Protein AF-0000000079051958 (afdb_homodimer)

Sequence (756 aa):
MESSGAVLADLHPNYLRCPSRNPSSSSSTLLFTHHSSASPSHKLQKQLLLASYQPVFPSPIRRCAPLSDTFRVSGNIELNPASGVLNLGQGLFEGMKAYRKQDGNILLFRPEENALRMRSGAERMCMPSLTVEQFVEAVKATVLANKRWVPPPGKGSLYIRPLLMGSGAVLGVAPAPEYTFLIYVSPVGNYFKEGLAPINLIVEHESHRATPGGTGGVKTIGNYAAVLKAQSAAKAKGYSDVLYLDCVHKKYLEEVSSCNIFVVKGDVISTPAIKGTILPGITRKSIIDVACSQGFQVEERAVDVDELFEADEVFCTGTAVVVSPVGSITYLDKRVSYGEGSSGAVSQKLYSVLTRLQMGLIEDKMDWTMELKPAKAYMESSGAVLADLHPNYLRCPSRNPSSSSSTLLFTHHSSASPSHKLQKQLLLASYQPVFPSPIRRCAPLSDTFRVSGNIELNPASGVLNLGQGLFEGMKAYRKQDGNILLFRPEENALRMRSGAERMCMPSLTVEQFVEAVKATVLANKRWVPPPGKGSLYIRPLLMGSGAVLGVAPAPEYTFLIYVSPVGNYFKEGLAPINLIVEHESHRATPGGTGGVKTIGNYAAVLKAQSAAKAKGYSDVLYLDCVHKKYLEEVSSCNIFVVKGDVISTPAIKGTILPGITRKSIIDVACSQGFQVEERAVDVDELFEADEVFCTGTAVVVSPVGSITYLDKRVSYGEGSSGAVSQKLYSVLTRLQMGLIEDKMDWTMELKPAKAY

InterPro domains:
  IPR001544 Aminotransferase class IV [PF01063] (91-329)
  IPR005786 Branched-chain amino acid aminotransferase II [PTHR42825] (73-372)
  IPR005786 Branched-chain amino acid aminotransferase II [TIGR01123] (72-372)
  IPR018300 Aminotransferase, class IV, conserved site [PS00770] (255-284)
  IPR033939 Branched-chain aminotransferase [cd01557] (78-360)
  IPR036038 Aminotransferase-like, PLP-dependent enzymes [SSF56752] (64-369)
  IPR043131 Branched-chain-amino-acid aminotransferase-like, N-terminal [G3DSA:3.30.470.10] (68-197)
  IPR043132 Branched-chain-amino-acid aminotransferase-like, C-terminal [G3DSA:3.20.10.10] (198-355)

pLDDT: mean 80.79, std 27.77, range [17.72, 98.88]

Structure (mmCIF, N/CA/C/O backbone):
data_AF-0000000079051958-model_v1
#
loop_
_entity.id
_entity.type
_entity.pdbx_description
1 polymer 'Branched-chain-amino-acid aminotransferase'
#
loop_
_atom_site.group_PDB
_atom_site.id
_atom_site.type_symbol
_atom_site.label_atom_id
_atom_sit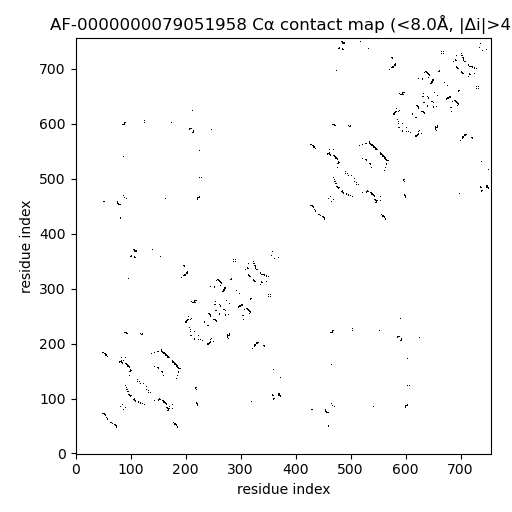e.label_alt_id
_atom_site.label_comp_id
_atom_site.label_asym_id
_atom_site.label_entity_id
_atom_site.label_seq_id
_atom_site.pdbx_PDB_ins_code
_atom_site.Cartn_x
_atom_site.Cartn_y
_atom_site.Cartn_z
_atom_site.occupancy
_atom_site.B_iso_or_equiv
_atom_site.auth_seq_id
_atom_site.auth_comp_id
_atom_site.auth_asym_id
_atom_site.auth_atom_id
_atom_site.pdbx_PDB_model_num
ATOM 1 N N . MET A 1 1 ? 7.648 4.164 -82.062 1 20.94 1 MET A N 1
ATOM 2 C CA . MET A 1 1 ? 8.664 3.352 -81.375 1 20.94 1 MET A CA 1
ATOM 3 C C . MET A 1 1 ? 9.812 4.223 -80.875 1 20.94 1 MET A C 1
ATOM 5 O O . MET A 1 1 ? 10.867 3.709 -80.5 1 20.94 1 MET A O 1
ATOM 9 N N . GLU A 1 2 ? 9.617 5.535 -80.812 1 21.09 2 GLU A N 1
ATOM 10 C CA . GLU A 1 2 ? 10.633 6.582 -80.875 1 21.09 2 GLU A CA 1
ATOM 11 C C . GLU A 1 2 ? 11.469 6.621 -79.562 1 21.09 2 GLU A C 1
ATOM 13 O O . GLU A 1 2 ? 10.953 6.414 -78.5 1 21.09 2 GLU A O 1
ATOM 18 N N . SER A 1 3 ? 12.828 6.496 -79.625 1 21.39 3 SER A N 1
ATOM 19 C CA . SER A 1 3 ? 14.094 6.105 -79 1 21.39 3 SER A CA 1
ATOM 20 C C . SER A 1 3 ? 14.594 7.152 -78.062 1 21.39 3 SER A C 1
ATOM 22 O O . SER A 1 3 ? 15.789 7.242 -77.75 1 21.39 3 SER A O 1
ATOM 24 N N . SER A 1 4 ? 13.625 7.754 -77.25 1 22.06 4 SER A N 1
ATOM 25 C CA . SER A 1 4 ? 13.914 9.07 -76.688 1 22.06 4 SER A CA 1
ATOM 26 C C . SER A 1 4 ? 15.094 9.016 -75.688 1 22.06 4 SER A C 1
ATOM 28 O O . SER A 1 4 ? 15.211 8.078 -74.938 1 22.06 4 SER A O 1
ATOM 30 N N . GLY A 1 5 ? 16.125 9.758 -76 1 19.92 5 GLY A N 1
ATOM 31 C CA . GLY A 1 5 ? 17.531 9.992 -75.75 1 19.92 5 GLY A CA 1
ATOM 32 C C . GLY A 1 5 ? 17.812 10.359 -74.312 1 19.92 5 GLY A C 1
ATOM 33 O O . GLY A 1 5 ? 17.172 11.258 -73.75 1 19.92 5 GLY A O 1
ATOM 34 N N . ALA A 1 6 ? 18.203 9.336 -73.375 1 20.06 6 ALA A N 1
ATOM 35 C CA . ALA A 1 6 ? 18.531 9.039 -71.938 1 20.06 6 ALA A CA 1
ATOM 36 C C . ALA A 1 6 ? 19.656 9.938 -71.438 1 20.06 6 ALA A C 1
ATOM 38 O O . ALA A 1 6 ? 20.812 9.734 -71.812 1 20.06 6 ALA A O 1
ATOM 39 N N . VAL A 1 7 ? 19.312 11.367 -71.5 1 20.36 7 VAL A N 1
ATOM 40 C CA . VAL A 1 7 ? 20.312 12.422 -71.375 1 20.36 7 VAL A CA 1
ATOM 41 C C . VAL A 1 7 ? 21.078 12.227 -70.062 1 20.36 7 VAL A C 1
ATOM 43 O O . VAL A 1 7 ? 20.469 12.172 -69 1 20.36 7 VAL A O 1
ATOM 46 N N . LEU A 1 8 ? 22.219 11.531 -70.062 1 19.06 8 LEU A N 1
ATOM 47 C CA . LEU A 1 8 ? 23.234 11.008 -69.188 1 19.06 8 LEU A CA 1
ATOM 48 C C . LEU A 1 8 ? 23.906 12.133 -68.375 1 19.06 8 LEU A C 1
ATOM 50 O O . LEU A 1 8 ? 24.688 12.898 -68.938 1 19.06 8 LEU A O 1
ATOM 54 N N . ALA A 1 9 ? 23.016 13 -67.75 1 19.5 9 ALA A N 1
ATOM 55 C CA . ALA A 1 9 ? 23.469 14.297 -67.25 1 19.5 9 ALA A CA 1
ATOM 56 C C . ALA A 1 9 ? 24.719 14.141 -66.375 1 19.5 9 ALA A C 1
ATOM 58 O O . ALA A 1 9 ? 24.906 13.125 -65.688 1 19.5 9 ALA A O 1
ATOM 59 N N . ASP A 1 10 ? 25.719 14.898 -66.688 1 18.05 10 ASP A N 1
ATOM 60 C CA . ASP A 1 10 ? 27.141 15.18 -66.562 1 18.05 10 ASP A CA 1
ATOM 61 C C . ASP A 1 10 ? 27.531 15.422 -65.062 1 18.05 10 ASP A C 1
ATOM 63 O O . ASP A 1 10 ? 26.938 16.266 -64.375 1 18.05 10 ASP A O 1
ATOM 67 N N . LEU A 1 11 ? 27.906 14.367 -64.312 1 19.66 11 LEU A N 1
ATOM 68 C CA . LEU A 1 11 ? 28.25 14.07 -62.906 1 19.66 11 LEU A CA 1
ATOM 69 C C . LEU A 1 11 ? 29.453 14.906 -62.469 1 19.66 11 LEU A C 1
ATOM 71 O O . LEU A 1 11 ? 30.109 14.578 -61.469 1 19.66 11 LEU A O 1
ATOM 75 N N . HIS A 1 12 ? 29.422 16.219 -62.906 1 18.58 12 HIS A N 1
ATOM 76 C CA . HIS A 1 12 ? 30.719 16.891 -62.812 1 18.58 12 HIS A CA 1
ATOM 77 C C . HIS A 1 12 ? 31.25 16.875 -61.375 1 18.58 12 HIS A C 1
ATOM 79 O O . HIS A 1 12 ? 30.5 17.125 -60.438 1 18.58 12 HIS A O 1
ATOM 85 N N . PRO A 1 13 ? 32.312 16.109 -61.094 1 20.47 13 PRO A N 1
ATOM 86 C CA . PRO A 1 13 ? 33 15.719 -59.875 1 20.47 13 PRO A CA 1
ATOM 87 C C . PRO A 1 13 ? 33.656 16.906 -59.188 1 20.47 13 PRO A C 1
ATOM 89 O O . PRO A 1 13 ? 34.594 17.516 -59.719 1 20.47 13 PRO A O 1
ATOM 92 N N . ASN A 1 14 ? 32.844 17.969 -58.875 1 18.72 14 ASN A N 1
ATOM 93 C CA . ASN A 1 14 ? 33.469 19.25 -58.562 1 18.72 14 ASN A CA 1
ATOM 94 C C . ASN A 1 14 ? 34.438 19.125 -57.406 1 18.72 14 ASN A C 1
ATOM 96 O O . ASN A 1 14 ? 34.156 18.484 -56.375 1 18.72 14 ASN A O 1
ATOM 100 N N . TYR A 1 15 ? 35.75 19.062 -57.75 1 19 15 TYR A N 1
ATOM 101 C CA . TYR A 1 15 ? 37.031 18.891 -57.062 1 19 15 TYR A CA 1
ATOM 102 C C . TYR A 1 15 ? 37.219 19.922 -55.969 1 19 15 TYR A C 1
ATOM 104 O O . TYR A 1 15 ? 37.094 21.125 -56.219 1 19 15 TYR A O 1
ATOM 112 N N . LEU A 1 16 ? 36.594 19.625 -54.844 1 18.47 16 LEU A N 1
ATOM 113 C CA . LEU A 1 16 ? 36.5 20.531 -53.719 1 18.47 16 LEU A CA 1
ATOM 114 C C . LEU A 1 16 ? 37.906 20.984 -53.281 1 18.47 16 LEU A C 1
ATOM 116 O O . LEU A 1 16 ? 38.75 20.156 -52.938 1 18.47 16 LEU A O 1
ATOM 120 N N . ARG A 1 17 ? 38.406 21.969 -54.062 1 19.56 17 ARG A N 1
ATOM 121 C CA . ARG A 1 17 ? 39.719 22.594 -53.906 1 19.56 17 ARG A CA 1
ATOM 122 C C . ARG A 1 17 ? 39.969 22.953 -52.438 1 19.56 17 ARG A C 1
ATOM 124 O O . ARG A 1 17 ? 39.156 23.594 -51.781 1 19.56 17 ARG A O 1
ATOM 131 N N . CYS A 1 18 ? 40.75 22.156 -51.75 1 20 18 CYS A N 1
ATOM 132 C CA . CYS A 1 18 ? 41.156 22.094 -50.344 1 20 18 CYS A CA 1
ATOM 133 C C . CYS A 1 18 ? 41.906 23.344 -49.938 1 20 18 CYS A C 1
ATOM 135 O O . CYS A 1 18 ? 43.094 23.469 -50.219 1 20 18 CYS A O 1
ATOM 137 N N . PRO A 1 19 ? 41.281 24.578 -50.312 1 20.38 19 PRO A N 1
ATOM 138 C CA . PRO A 1 19 ? 42.219 25.703 -50.281 1 20.38 19 PRO A CA 1
ATOM 139 C C . PRO A 1 19 ? 42.969 25.812 -48.969 1 20.38 19 PRO A C 1
ATOM 141 O O . PRO A 1 19 ? 42.531 25.266 -47.938 1 20.38 19 PRO A O 1
ATOM 144 N N . SER A 1 20 ? 44.281 26.344 -49.125 1 20.61 20 SER A N 1
ATOM 145 C CA . SER A 1 20 ? 45.5 26.562 -48.344 1 20.61 20 SER A CA 1
ATOM 146 C C . SER A 1 20 ? 45.281 27.547 -47.219 1 20.61 20 SER A C 1
ATOM 148 O O . SER A 1 20 ? 45.031 28.719 -47.438 1 20.61 20 SER A O 1
ATOM 150 N N . ARG A 1 21 ? 44.531 27.172 -46.25 1 21.45 21 ARG A N 1
ATOM 151 C CA . ARG A 1 21 ? 44 28.047 -45.188 1 21.45 21 ARG A CA 1
ATOM 152 C C . ARG A 1 21 ? 45.156 28.766 -44.469 1 21.45 21 ARG A C 1
ATOM 154 O O . ARG A 1 21 ? 46.031 28.125 -43.938 1 21.45 21 ARG A O 1
ATOM 161 N N . ASN A 1 22 ? 45.562 29.859 -45.156 1 19.67 22 ASN A N 1
ATOM 162 C CA . ASN A 1 22 ? 46.594 30.781 -44.719 1 19.67 22 ASN A CA 1
ATOM 163 C C . ASN A 1 22 ? 46.5 31.078 -43.219 1 19.67 22 ASN A C 1
ATOM 165 O O . ASN A 1 22 ? 45.375 31.203 -42.688 1 19.67 22 ASN A O 1
ATOM 169 N N . PRO A 1 23 ? 47.656 30.969 -42.5 1 23.89 23 PRO A N 1
ATOM 170 C CA . PRO A 1 23 ? 47.969 30.828 -41.094 1 23.89 23 PRO A CA 1
ATOM 171 C C . PRO A 1 23 ? 47.656 32.094 -40.312 1 23.89 23 PRO A C 1
ATOM 173 O O . PRO A 1 23 ? 47.906 32.156 -39.094 1 23.89 23 PRO A O 1
ATOM 176 N N . SER A 1 24 ? 47.094 33.125 -41.062 1 21.17 24 SER A N 1
ATOM 177 C CA . SER A 1 24 ? 47.438 34.469 -40.562 1 21.17 24 SER A CA 1
ATOM 178 C C . SER A 1 24 ? 47.094 34.594 -39.094 1 21.17 24 SER A C 1
ATOM 180 O O . SER A 1 24 ? 46.125 34 -38.625 1 21.17 24 SER A O 1
ATOM 182 N N . SER A 1 25 ? 48.094 35.188 -38.344 1 22.45 25 SER A N 1
ATOM 183 C CA . SER A 1 25 ? 48.5 35.375 -36.969 1 22.45 25 SER A CA 1
ATOM 184 C C . SER A 1 25 ? 47.5 36.25 -36.219 1 22.45 25 SER A C 1
ATOM 186 O O . SER A 1 25 ? 47.719 36.562 -35.031 1 22.45 25 SER A O 1
ATOM 188 N N . SER A 1 26 ? 46.406 36.625 -36.938 1 20.48 26 SER A N 1
ATOM 189 C CA . SER A 1 26 ? 45.812 37.844 -36.406 1 20.48 26 SER A CA 1
ATOM 190 C C . SER A 1 26 ? 45.562 37.75 -34.906 1 20.48 26 SER A C 1
ATOM 192 O O . SER A 1 26 ? 45.188 36.688 -34.406 1 20.48 26 SER A O 1
ATOM 194 N N . SER A 1 27 ? 46.188 38.719 -34.219 1 21.73 27 SER A N 1
ATOM 195 C CA . SER A 1 27 ? 46.375 39.125 -32.812 1 21.73 27 SER A CA 1
ATOM 196 C C . SER A 1 27 ? 45.031 39.281 -32.094 1 21.73 27 SER A C 1
ATOM 198 O O . SER A 1 27 ? 44.375 40.312 -32.25 1 21.73 27 SER A O 1
ATOM 200 N N . SER A 1 28 ? 44.125 38.406 -32.375 1 20.86 28 SER A N 1
ATOM 201 C CA . SER A 1 28 ? 42.781 38.781 -31.938 1 20.86 28 SER A CA 1
ATOM 202 C C . SER A 1 28 ? 42.75 39.156 -30.469 1 20.86 28 SER A C 1
ATOM 204 O O . SER A 1 28 ? 43.312 38.438 -29.625 1 20.86 28 SER A O 1
ATOM 206 N N . THR A 1 29 ? 42.688 40.469 -30.234 1 20.92 29 THR A N 1
ATOM 207 C CA . THR A 1 29 ? 42.469 41.188 -29 1 20.92 29 THR A CA 1
ATOM 208 C C . THR A 1 29 ? 41.406 40.5 -28.141 1 20.92 29 THR A C 1
ATOM 210 O O . THR A 1 29 ? 40.281 40.25 -28.609 1 20.92 29 THR A O 1
ATOM 213 N N . LEU A 1 30 ? 41.875 39.719 -27.234 1 20.86 30 LEU A N 1
ATOM 214 C CA . LEU A 1 30 ? 41.094 38.938 -26.266 1 20.86 30 LEU A CA 1
ATOM 215 C C . LEU A 1 30 ? 40.094 39.844 -25.531 1 20.86 30 LEU A C 1
ATOM 217 O O . LEU A 1 30 ? 40.5 40.688 -24.75 1 20.86 30 LEU A O 1
ATOM 221 N N . LEU A 1 31 ? 39.219 40.5 -26.359 1 19.7 31 LEU A N 1
ATOM 222 C CA . LEU A 1 31 ? 38.312 41.344 -25.562 1 19.7 31 LEU A CA 1
ATOM 223 C C . LEU A 1 31 ? 37.781 40.562 -24.375 1 19.7 31 LEU A C 1
ATOM 225 O O . LEU A 1 31 ? 37.25 39.469 -24.531 1 19.7 31 LEU A O 1
ATOM 229 N N . PHE A 1 32 ? 38.344 40.812 -23.172 1 20.14 32 PHE A N 1
ATOM 230 C CA . PHE A 1 32 ? 37.938 40.375 -21.844 1 20.14 32 PHE A CA 1
ATOM 231 C C . PHE A 1 32 ? 36.469 40.688 -21.562 1 20.14 32 PHE A C 1
ATOM 233 O O . PHE A 1 32 ? 36.094 41.844 -21.391 1 20.14 32 PHE A O 1
ATOM 240 N N . THR A 1 33 ? 35.625 40.281 -22.516 1 21.7 33 THR A N 1
ATOM 241 C CA . THR A 1 33 ? 34.281 40.688 -22.141 1 21.7 33 THR A CA 1
ATOM 242 C C . THR A 1 33 ? 33.969 40.281 -20.688 1 21.7 33 THR A C 1
ATOM 244 O O . THR A 1 33 ? 34.188 39.156 -20.297 1 21.7 33 THR A O 1
ATOM 247 N N . HIS A 1 34 ? 34 41.219 -19.781 1 20.72 34 HIS A N 1
ATOM 248 C CA . HIS A 1 34 ? 33.562 41.281 -18.391 1 20.72 34 HIS A CA 1
ATOM 249 C C . HIS A 1 34 ? 32.156 40.688 -18.219 1 20.72 34 HIS A C 1
ATOM 251 O O . HIS A 1 34 ? 31.188 41.25 -18.688 1 20.72 34 HIS A O 1
ATOM 257 N N . HIS A 1 35 ? 32.062 39.469 -18.5 1 22.92 35 HIS A N 1
ATOM 258 C CA . HIS A 1 35 ? 30.734 38.906 -18.25 1 22.92 35 HIS A CA 1
ATOM 259 C C . HIS A 1 35 ? 30.25 39.25 -16.859 1 22.92 35 HIS A C 1
ATOM 261 O O . HIS A 1 35 ? 30.984 39.094 -15.875 1 22.92 35 HIS A O 1
ATOM 267 N N . SER A 1 36 ? 29.438 40.219 -16.719 1 24.22 36 SER A N 1
ATOM 268 C CA . SER A 1 36 ? 28.719 40.625 -15.523 1 24.22 36 SER A CA 1
ATOM 269 C C . SER A 1 36 ? 28.172 39.438 -14.758 1 24.22 36 SER A C 1
ATOM 271 O O . SER A 1 36 ? 27.703 38.469 -15.352 1 24.22 36 SER A O 1
ATOM 273 N N . SER A 1 37 ? 28.719 39.219 -13.578 1 24.09 37 SER A N 1
ATOM 274 C CA . SER A 1 37 ? 28.531 38.25 -12.5 1 24.09 37 SER A CA 1
ATOM 275 C C . SER A 1 37 ? 27.047 38.094 -12.156 1 24.09 37 SER A C 1
ATOM 277 O O . SER A 1 37 ? 26.422 39 -11.617 1 24.09 37 SER A O 1
ATOM 279 N N . ALA A 1 38 ? 26.234 37.594 -13.078 1 28.39 38 ALA A N 1
ATOM 280 C CA . ALA A 1 38 ? 24.828 37.438 -12.672 1 28.39 38 ALA A CA 1
ATOM 281 C C . ALA A 1 38 ? 24.734 36.875 -11.258 1 28.39 38 ALA A C 1
ATOM 283 O O . ALA A 1 38 ? 25.438 35.938 -10.898 1 28.39 38 ALA A O 1
ATOM 284 N N . SER A 1 39 ? 24.25 37.625 -10.352 1 25.14 39 SER A N 1
ATOM 285 C CA . SER A 1 39 ? 23.984 37.344 -8.945 1 25.14 39 SER A CA 1
ATOM 286 C C . SER A 1 39 ? 23.344 35.969 -8.766 1 25.14 39 SER A C 1
ATOM 288 O O . SER A 1 39 ? 22.359 35.625 -9.445 1 25.14 39 SER A O 1
ATOM 290 N N . PRO A 1 40 ? 24.156 34.906 -8.422 1 27.89 40 PRO A N 1
ATOM 291 C CA . PRO A 1 40 ? 23.656 33.562 -8.211 1 27.89 40 PRO A CA 1
ATOM 292 C C . PRO A 1 40 ? 22.391 33.5 -7.371 1 27.89 40 PRO A C 1
ATOM 294 O O . PRO A 1 40 ? 22.391 33.938 -6.215 1 27.89 40 PRO A O 1
ATOM 297 N N . SER A 1 41 ? 21.344 34 -7.855 1 28.27 41 SER A N 1
ATOM 298 C CA . SER A 1 41 ? 20.141 33.562 -7.137 1 28.27 41 SER A CA 1
ATOM 299 C C . SER A 1 41 ? 20.219 32.062 -6.805 1 28.27 41 SER A C 1
ATOM 301 O O . SER A 1 41 ? 20.281 31.234 -7.703 1 28.27 41 SER A O 1
ATOM 303 N N . HIS A 1 42 ? 21.047 31.75 -5.84 1 26.8 42 HIS A N 1
ATOM 304 C CA . HIS A 1 42 ? 21.219 30.438 -5.234 1 26.8 42 HIS A CA 1
ATOM 305 C C . HIS A 1 42 ? 19.891 29.688 -5.148 1 26.8 42 HIS A C 1
ATOM 307 O O . HIS A 1 42 ? 18.984 30.109 -4.422 1 26.8 42 HIS A O 1
ATOM 313 N N . LYS A 1 43 ? 19.453 29.328 -6.25 1 30.84 43 LYS A N 1
ATOM 314 C CA . LYS A 1 43 ? 18.469 28.266 -6.059 1 30.84 43 LYS A CA 1
ATOM 315 C C . LYS A 1 43 ? 18.906 27.312 -4.949 1 30.84 43 LYS A C 1
ATOM 317 O O . LYS A 1 43 ? 19.906 26.609 -5.086 1 30.84 43 LYS A O 1
ATOM 322 N N . LEU A 1 44 ? 18.812 27.656 -3.682 1 27.97 44 LEU A N 1
ATOM 323 C CA . LEU A 1 44 ? 18.859 26.688 -2.602 1 27.97 44 LEU A CA 1
ATOM 324 C C . LEU A 1 44 ? 18.344 25.328 -3.078 1 27.97 44 LEU A C 1
ATOM 326 O O . LEU A 1 44 ? 17.141 25.156 -3.301 1 27.97 44 LEU A O 1
ATOM 330 N N . GLN A 1 45 ? 18.906 24.859 -3.959 1 30.17 45 GLN A N 1
ATOM 331 C CA . GLN A 1 45 ? 18.641 23.453 -4.207 1 30.17 45 GLN A CA 1
ATOM 332 C C . GLN A 1 45 ? 18.484 22.672 -2.896 1 30.17 45 GLN A C 1
ATOM 334 O O . GLN A 1 45 ? 19.422 22.625 -2.092 1 30.17 45 GLN A O 1
ATOM 339 N N . LYS A 1 46 ? 17.266 22.594 -2.373 1 35.88 46 LYS A N 1
ATOM 340 C CA . LYS A 1 46 ? 16.781 21.875 -1.2 1 35.88 46 LYS A CA 1
ATOM 341 C C . LYS A 1 46 ? 17.484 20.531 -1.05 1 35.88 46 LYS A C 1
ATOM 343 O O . LYS A 1 46 ? 17.125 19.562 -1.733 1 35.88 46 LYS A O 1
ATOM 348 N N . GLN A 1 47 ? 18.781 20.672 -1.013 1 33.69 47 GLN A N 1
ATOM 349 C CA . GLN A 1 47 ? 19.438 19.438 -0.635 1 33.69 47 GLN A CA 1
ATOM 350 C C . GLN A 1 47 ? 18.766 18.797 0.579 1 33.69 47 GLN A C 1
ATOM 352 O O . GLN A 1 47 ? 18.672 19.422 1.638 1 33.69 47 GLN A O 1
ATOM 357 N N . LEU A 1 48 ? 17.906 17.875 0.307 1 41.66 48 LEU A N 1
ATOM 358 C CA . LEU A 1 48 ? 17.391 17.031 1.373 1 41.66 48 LEU A CA 1
ATOM 359 C C . LEU A 1 48 ? 18.531 16.453 2.211 1 41.66 48 LEU A C 1
ATOM 361 O O . LEU A 1 48 ? 19.375 15.719 1.692 1 41.66 48 LEU A O 1
ATOM 365 N N . LEU A 1 49 ? 19.094 17.281 3.121 1 38.19 49 LEU A N 1
ATOM 366 C CA . LEU A 1 49 ? 20 16.688 4.082 1 38.19 49 LEU A CA 1
ATOM 367 C C . LEU A 1 49 ? 19.297 15.641 4.93 1 38.19 49 LEU A C 1
ATOM 369 O O . LEU A 1 49 ? 18.234 15.906 5.496 1 38.19 49 LEU A O 1
ATOM 373 N N . LEU A 1 50 ? 19.453 14.383 4.5 1 44.06 50 LEU A N 1
ATOM 374 C CA . LEU A 1 50 ? 18.859 13.258 5.223 1 44.06 50 LEU A CA 1
ATOM 375 C C . LEU A 1 50 ? 19.734 12.867 6.414 1 44.06 50 LEU A C 1
ATOM 377 O O . LEU A 1 50 ? 20.922 12.555 6.246 1 44.06 50 LEU A O 1
ATOM 381 N N . ALA A 1 51 ? 19.562 13.531 7.504 1 40.22 51 ALA A N 1
ATOM 382 C CA . ALA A 1 51 ? 20.172 12.898 8.672 1 40.22 51 ALA A CA 1
ATOM 383 C C . ALA A 1 51 ? 19.344 11.711 9.148 1 40.22 51 ALA A C 1
ATOM 385 O O . ALA A 1 51 ? 18.125 11.812 9.289 1 40.22 51 ALA A O 1
ATOM 386 N N . SER A 1 52 ? 19.828 10.562 8.797 1 43.09 52 SER A N 1
ATOM 387 C CA . SER A 1 52 ? 19.125 9.344 9.195 1 43.09 52 SER A CA 1
ATOM 388 C C . SER A 1 52 ? 19.578 8.867 10.57 1 43.09 52 SER A C 1
ATOM 390 O O . SER A 1 52 ? 20.766 8.898 10.883 1 43.09 52 SER A O 1
ATOM 392 N N . TYR A 1 53 ? 18.703 8.953 11.508 1 39.59 53 TYR A N 1
ATOM 393 C CA . TYR A 1 53 ? 18.906 8.242 12.773 1 39.59 53 TYR A CA 1
ATOM 394 C C . TYR A 1 53 ? 18.406 6.809 12.68 1 39.59 53 TYR A C 1
ATOM 396 O O . TYR A 1 53 ? 17.266 6.57 12.266 1 39.59 53 TYR A O 1
ATOM 404 N N . GLN A 1 54 ? 19.266 5.863 12.562 1 41.31 54 GLN A N 1
ATOM 405 C CA . GLN A 1 54 ? 18.828 4.473 12.461 1 41.31 54 GLN A CA 1
ATOM 406 C C . GLN A 1 54 ? 18.906 3.777 13.812 1 41.31 54 GLN A C 1
ATOM 408 O O . GLN A 1 54 ? 19.984 3.416 14.273 1 41.31 54 GLN A O 1
ATOM 413 N N . PRO A 1 55 ? 17.812 3.922 14.625 1 40.47 55 PRO A N 1
ATOM 414 C CA . PRO A 1 55 ? 17.922 2.924 15.688 1 40.47 55 PRO A CA 1
ATOM 415 C C . PRO A 1 55 ? 17.656 1.504 15.203 1 40.47 55 PRO A C 1
ATOM 417 O O . PRO A 1 55 ? 16.703 1.281 14.453 1 40.47 55 PRO A O 1
ATOM 420 N N . VAL A 1 56 ? 18.625 0.704 15.039 1 38.22 56 VAL A N 1
ATOM 421 C CA . VAL A 1 56 ? 18.359 -0.703 14.75 1 38.22 56 VAL A CA 1
ATOM 422 C C . VAL A 1 56 ? 17.75 -1.379 15.984 1 38.22 56 VAL A C 1
ATOM 424 O O . VAL A 1 56 ? 18.359 -1.365 17.062 1 38.22 56 VAL A O 1
ATOM 427 N N . PHE A 1 57 ? 16.453 -1.546 15.992 1 34.81 57 PHE A N 1
ATOM 428 C CA . PHE A 1 57 ? 15.898 -2.375 17.062 1 34.81 57 PHE A CA 1
ATOM 429 C C . PHE A 1 57 ? 16.344 -3.822 16.906 1 34.81 57 PHE A C 1
ATOM 431 O O . PHE A 1 57 ? 16.219 -4.41 15.828 1 34.81 57 PHE A O 1
ATOM 438 N N . PRO A 1 58 ? 17.141 -4.355 17.844 1 32.5 58 PRO A N 1
ATOM 439 C CA . PRO A 1 58 ? 17.484 -5.777 17.766 1 32.5 58 PRO A CA 1
ATOM 440 C C . PRO A 1 58 ? 16.25 -6.68 17.75 1 32.5 58 PRO A C 1
ATOM 442 O O . PRO A 1 58 ? 15.156 -6.258 18.141 1 32.5 58 PRO A O 1
ATOM 445 N N . SER A 1 59 ? 16.312 -7.848 17.047 1 30.5 59 SER A N 1
ATOM 446 C CA . SER A 1 59 ? 15.414 -8.977 17.25 1 30.5 59 SER A CA 1
ATOM 447 C C . SER A 1 59 ? 15.016 -9.125 18.719 1 30.5 59 SER A C 1
ATOM 449 O O . SER A 1 59 ? 15.734 -8.656 19.609 1 30.5 59 SER A O 1
ATOM 451 N N . PRO A 1 60 ? 13.758 -9.727 19.078 1 29.72 60 PRO A N 1
ATOM 452 C CA . PRO A 1 60 ? 13.391 -9.945 20.469 1 29.72 60 PRO A CA 1
ATOM 453 C C . PRO A 1 60 ? 14.578 -10.383 21.328 1 29.72 60 PRO A C 1
ATOM 455 O O . PRO A 1 60 ? 14.523 -10.266 22.562 1 29.72 60 PRO A O 1
ATOM 458 N N . ILE A 1 61 ? 15.258 -11.578 21.062 1 27.95 61 ILE A N 1
ATOM 459 C CA . ILE A 1 61 ? 16.031 -12.148 22.141 1 27.95 61 ILE A CA 1
ATOM 460 C C . ILE A 1 61 ? 17.125 -11.172 22.562 1 27.95 61 ILE A C 1
ATOM 462 O O . ILE A 1 61 ? 17.766 -11.359 23.609 1 27.95 61 ILE A O 1
ATOM 466 N N . ARG A 1 62 ? 18.062 -10.805 21.656 1 24.7 62 ARG A N 1
ATOM 467 C CA . ARG A 1 62 ? 19.234 -10.219 22.312 1 24.7 62 ARG A CA 1
ATOM 468 C C . ARG A 1 62 ? 18.891 -8.891 22.969 1 24.7 62 ARG A C 1
ATOM 470 O O . ARG A 1 62 ? 18 -8.172 22.5 1 24.7 62 ARG A O 1
ATOM 477 N N . ARG A 1 63 ? 19.328 -8.688 24.281 1 24.98 63 ARG A N 1
ATOM 478 C CA . ARG A 1 63 ? 19.344 -7.555 25.203 1 24.98 63 ARG A CA 1
ATOM 479 C C . ARG A 1 63 ? 19.391 -6.234 24.438 1 24.98 63 ARG A C 1
ATOM 481 O O . ARG A 1 63 ? 19.859 -6.188 23.297 1 24.98 63 ARG A O 1
ATOM 488 N N . CYS A 1 64 ? 18.734 -5.207 25 1 26.48 64 CYS A N 1
ATOM 489 C CA . CYS A 1 64 ? 18.625 -3.766 24.812 1 26.48 64 CYS A CA 1
ATOM 490 C C . CYS A 1 64 ? 19.953 -3.168 24.359 1 26.48 64 CYS A C 1
ATOM 492 O O . CYS A 1 64 ? 20.875 -3.033 25.172 1 26.48 64 CYS A O 1
ATOM 494 N N . ALA A 1 65 ? 20.656 -3.766 23.453 1 28.09 65 ALA A N 1
ATOM 495 C CA . ALA A 1 65 ? 21.812 -2.895 23.281 1 28.09 65 ALA A CA 1
ATOM 496 C C . ALA A 1 65 ? 21.406 -1.427 23.25 1 28.09 65 ALA A C 1
ATOM 498 O O . ALA A 1 65 ? 20.328 -1.088 22.719 1 28.09 65 ALA A O 1
ATOM 499 N N . PRO A 1 66 ? 21.922 -0.641 24.109 1 27.67 66 PRO A N 1
ATOM 500 C CA . PRO A 1 66 ? 21.703 0.806 24.078 1 27.67 66 PRO A CA 1
ATOM 501 C C . PRO A 1 66 ? 21.562 1.341 22.656 1 27.67 66 PRO A C 1
ATOM 503 O O . PRO A 1 66 ? 22.094 0.755 21.703 1 27.67 66 PRO A O 1
ATOM 506 N N . LEU A 1 67 ? 20.406 1.992 22.297 1 33.66 67 LEU A N 1
ATOM 507 C CA . LEU A 1 67 ? 20.328 2.879 21.141 1 33.66 67 LEU A CA 1
ATOM 508 C C . LEU A 1 67 ? 21.734 3.344 20.734 1 33.66 67 LEU A C 1
ATOM 510 O O . LEU A 1 67 ? 22.391 4.066 21.484 1 33.66 67 LEU A O 1
ATOM 514 N N . SER A 1 68 ? 22.625 2.516 20.516 1 31.47 68 SER A N 1
ATOM 515 C CA . SER A 1 68 ? 23.875 3.125 20.078 1 31.47 68 SER A CA 1
ATOM 516 C C . SER A 1 68 ? 23.625 4.328 19.172 1 31.47 68 SER A C 1
ATOM 518 O O . SER A 1 68 ? 22.781 4.27 18.281 1 31.47 68 SER A O 1
ATOM 520 N N . ASP A 1 69 ? 23.656 5.605 19.672 1 34.78 69 ASP A N 1
ATOM 521 C CA . ASP A 1 69 ? 23.703 7 19.25 1 34.78 69 ASP A CA 1
ATOM 522 C C . ASP A 1 69 ? 24.359 7.141 17.875 1 34.78 69 ASP A C 1
ATOM 524 O O . ASP A 1 69 ? 25.219 8 17.688 1 34.78 69 ASP A O 1
ATOM 528 N N . THR A 1 70 ? 24.594 6.121 17.156 1 35 70 THR A N 1
ATOM 529 C CA . THR A 1 70 ? 25.359 6.512 15.977 1 35 70 THR A CA 1
ATOM 530 C C . THR A 1 70 ? 24.516 7.355 15.023 1 35 70 THR A C 1
ATOM 532 O O . THR A 1 70 ? 23.562 6.855 14.43 1 35 70 THR A O 1
ATOM 535 N N . PHE A 1 71 ? 24.359 8.578 15.383 1 37 71 PHE A N 1
ATOM 536 C CA . PHE A 1 71 ? 23.953 9.57 14.406 1 37 71 PHE A CA 1
ATOM 537 C C . PHE A 1 71 ? 24.734 9.406 13.102 1 37 71 PHE A C 1
ATOM 539 O O . PHE A 1 71 ? 25.953 9.383 13.109 1 37 71 PHE A O 1
ATOM 546 N N . ARG A 1 72 ? 24.406 8.578 12.312 1 43.56 72 ARG A N 1
ATOM 547 C CA . ARG A 1 72 ? 25.047 8.656 11 1 43.56 72 ARG A CA 1
ATOM 548 C C . ARG A 1 72 ? 24.484 9.805 10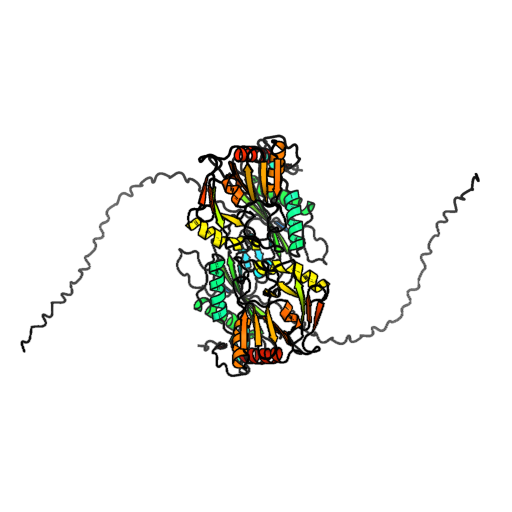.18 1 43.56 72 ARG A C 1
ATOM 550 O O . ARG A 1 72 ? 23.281 10.055 10.203 1 43.56 72 ARG A O 1
ATOM 557 N N . VAL A 1 73 ? 25.406 10.711 9.992 1 46.47 73 VAL A N 1
ATOM 558 C CA . VAL A 1 73 ? 25.062 11.781 9.062 1 46.47 73 VAL A CA 1
ATOM 559 C C . VAL A 1 73 ? 24.266 11.211 7.887 1 46.47 73 VAL A C 1
ATOM 561 O O . VAL A 1 73 ? 24.281 10 7.648 1 46.47 73 VAL A O 1
ATOM 564 N N . SER A 1 74 ? 24 12.031 6.777 1 58.53 74 SER A N 1
ATOM 565 C CA . SER A 1 74 ? 23.328 12.164 5.492 1 58.53 74 SER A CA 1
ATOM 566 C C . SER A 1 74 ? 23.719 11.055 4.535 1 58.53 74 SER A C 1
ATOM 568 O O . SER A 1 74 ? 24.891 10.641 4.5 1 58.53 74 SER A O 1
ATOM 570 N N . GLY A 1 75 ? 22.891 10.078 4.273 1 74.56 75 GLY A N 1
ATOM 571 C CA . GLY A 1 75 ? 23.219 9.281 3.107 1 74.56 75 GLY A CA 1
ATOM 572 C C . GLY A 1 75 ? 22.203 8.18 2.838 1 74.56 75 GLY A C 1
ATOM 573 O O . GLY A 1 75 ? 21.141 8.133 3.463 1 74.56 75 GLY A O 1
ATOM 574 N N . ASN A 1 76 ? 22.531 7.496 1.95 1 86.38 76 ASN A N 1
ATOM 575 C CA . ASN A 1 76 ? 21.75 6.34 1.533 1 86.38 76 ASN A CA 1
ATOM 576 C C . ASN A 1 76 ? 21.766 5.234 2.588 1 86.38 76 ASN A C 1
ATOM 578 O O . ASN A 1 76 ? 22.672 5.188 3.424 1 86.38 76 ASN A O 1
ATOM 582 N N . ILE A 1 77 ? 20.734 4.555 2.664 1 88.25 77 ILE A N 1
ATOM 583 C CA . ILE A 1 77 ? 20.688 3.422 3.578 1 88.25 77 ILE A CA 1
ATOM 584 C C . ILE A 1 77 ? 20.812 2.117 2.795 1 88.25 77 ILE A C 1
ATOM 586 O O . ILE A 1 77 ? 20.5 2.068 1.603 1 88.25 77 ILE A O 1
ATOM 590 N N . GLU A 1 78 ? 21.266 1.138 3.562 1 89.12 78 GLU A N 1
ATOM 591 C CA . GLU A 1 78 ? 21.391 -0.191 2.971 1 89.12 78 GLU A CA 1
ATOM 592 C C . GLU A 1 78 ? 20.219 -1.084 3.357 1 89.12 78 GLU A C 1
ATOM 594 O O . GLU A 1 78 ? 19.859 -1.163 4.531 1 89.12 78 GLU A O 1
ATOM 599 N N . LEU A 1 79 ? 19.641 -1.713 2.348 1 92.06 79 LEU A N 1
ATOM 600 C CA . LEU A 1 79 ? 18.531 -2.641 2.572 1 92.06 79 LEU A CA 1
ATOM 601 C C . LEU A 1 79 ? 18.719 -3.918 1.763 1 92.06 79 LEU A C 1
ATOM 603 O O . LEU A 1 79 ? 19.203 -3.873 0.624 1 92.06 79 LEU A O 1
ATOM 607 N N . ASN A 1 80 ? 18.406 -4.973 2.436 1 92.19 80 ASN A N 1
ATOM 608 C CA . ASN A 1 80 ? 18.281 -6.207 1.664 1 92.19 80 ASN A CA 1
ATOM 609 C C . ASN A 1 80 ? 17.188 -6.105 0.605 1 92.19 80 ASN A C 1
ATOM 611 O O . ASN A 1 80 ? 16.078 -5.645 0.892 1 92.19 80 ASN A O 1
ATOM 615 N N . PRO A 1 81 ? 17.484 -6.535 -0.616 1 93.81 81 PRO A N 1
ATOM 616 C CA . PRO A 1 81 ? 16.453 -6.469 -1.654 1 93.81 81 PRO A CA 1
ATOM 617 C C . PRO A 1 81 ? 15.203 -7.262 -1.293 1 93.81 81 PRO A C 1
ATOM 619 O O . PRO A 1 81 ? 14.117 -6.973 -1.804 1 93.81 81 PRO A O 1
ATOM 622 N N . ALA A 1 82 ? 15.32 -8.203 -0.415 1 95.62 82 ALA A N 1
ATOM 623 C CA . ALA A 1 82 ? 14.195 -9.039 -0.017 1 95.62 82 ALA A CA 1
ATOM 624 C C . ALA A 1 82 ? 13.516 -8.484 1.232 1 95.62 82 ALA A C 1
ATOM 626 O O . ALA A 1 82 ? 12.719 -9.18 1.872 1 95.62 82 ALA A O 1
ATOM 627 N N . SER A 1 83 ? 13.859 -7.27 1.602 1 96.88 83 SER A N 1
ATOM 628 C CA . SER A 1 83 ? 13.297 -6.699 2.818 1 96.88 83 SER A CA 1
ATOM 629 C C . SER A 1 83 ? 11.773 -6.578 2.717 1 96.88 83 SER A C 1
ATOM 631 O O . SER A 1 83 ? 11.234 -6.367 1.628 1 96.88 83 SER A O 1
ATOM 633 N N . GLY A 1 84 ? 11.125 -6.668 3.854 1 98 84 GLY A N 1
ATOM 634 C CA . GLY A 1 84 ? 9.68 -6.59 3.918 1 98 84 GLY A CA 1
ATOM 635 C C . GLY A 1 84 ? 9.125 -5.293 3.365 1 98 84 GLY A C 1
ATOM 636 O O . GLY A 1 84 ? 8.055 -5.277 2.758 1 98 84 GLY A O 1
ATOM 637 N N . VAL A 1 85 ? 9.852 -4.234 3.523 1 98.5 85 VAL A N 1
ATOM 638 C CA . VAL A 1 85 ? 9.375 -2.936 3.061 1 98.5 85 VAL A CA 1
ATOM 639 C C . VAL A 1 85 ? 9.414 -2.883 1.535 1 98.5 85 VAL A C 1
ATOM 641 O O . VAL A 1 85 ? 8.523 -2.307 0.903 1 98.5 85 VAL A O 1
ATOM 644 N N . LEU A 1 86 ? 10.375 -3.557 0.898 1 98.06 86 LEU A N 1
ATOM 645 C CA . LEU A 1 86 ? 10.555 -3.447 -0.545 1 98.06 86 LEU A CA 1
ATOM 646 C C . LEU A 1 86 ? 9.68 -4.457 -1.281 1 98.06 86 LEU A C 1
ATOM 648 O O . LEU A 1 86 ? 9.469 -4.34 -2.49 1 98.06 86 LEU A O 1
ATOM 652 N N . ASN A 1 87 ? 9.211 -5.449 -0.514 1 97.88 87 ASN A N 1
ATOM 653 C CA . ASN A 1 87 ? 8.492 -6.531 -1.183 1 97.88 87 ASN A CA 1
ATOM 654 C C . ASN A 1 87 ? 7.031 -6.59 -0.745 1 97.88 87 ASN A C 1
ATOM 656 O O . ASN A 1 87 ? 6.164 -7 -1.52 1 97.88 87 ASN A O 1
ATOM 660 N N . LEU A 1 88 ? 6.793 -6.148 0.455 1 98.06 88 LEU A N 1
ATOM 661 C CA . LEU A 1 88 ? 5.445 -6.301 0.995 1 98.06 88 LEU A CA 1
ATOM 662 C C . LEU A 1 88 ? 4.871 -4.953 1.415 1 98.06 88 LEU A C 1
ATOM 664 O O . LEU A 1 88 ? 3.715 -4.871 1.837 1 98.06 88 LEU A O 1
ATOM 668 N N . GLY A 1 89 ? 5.648 -3.895 1.301 1 98.44 89 GLY A N 1
ATOM 669 C CA . GLY A 1 89 ? 5.176 -2.566 1.664 1 98.44 89 GLY A CA 1
ATOM 670 C C . GLY A 1 89 ? 4.984 -2.391 3.158 1 98.44 89 GLY A C 1
ATOM 671 O O . GLY A 1 89 ? 4.164 -1.58 3.592 1 98.44 89 GLY A O 1
ATOM 672 N N . GLN A 1 90 ? 5.703 -3.16 3.936 1 98.5 90 GLN A N 1
ATOM 673 C CA . GLN A 1 90 ? 5.59 -3.021 5.383 1 98.5 90 GLN A CA 1
ATOM 674 C C . GLN A 1 90 ? 6.355 -1.8 5.883 1 98.5 90 GLN A C 1
ATOM 676 O O . GLN A 1 90 ? 7.461 -1.926 6.41 1 98.5 90 GLN A O 1
ATOM 681 N N . GLY A 1 91 ? 5.723 -0.646 5.773 1 98.75 91 GLY A N 1
ATOM 682 C CA . GLY A 1 91 ? 6.348 0.623 6.109 1 98.75 91 GLY A CA 1
ATOM 683 C C . GLY A 1 91 ? 5.359 1.658 6.613 1 98.75 91 GLY A C 1
ATOM 684 O O . GLY A 1 91 ? 4.238 1.749 6.113 1 98.75 91 GLY A O 1
ATOM 685 N N . LEU A 1 92 ? 5.785 2.363 7.605 1 98.81 92 LEU A N 1
ATOM 686 C CA . LEU A 1 92 ? 5.066 3.494 8.188 1 98.81 92 LEU A CA 1
ATOM 687 C C . LEU A 1 92 ? 5.918 4.758 8.141 1 98.81 92 LEU A C 1
ATOM 689 O O . LEU A 1 92 ? 7.152 4.684 8.164 1 98.81 92 LEU A O 1
ATOM 693 N N . PHE A 1 93 ? 5.258 5.875 8.086 1 98.19 93 PHE A N 1
ATOM 694 C CA . PHE A 1 93 ? 5.973 7.141 8.227 1 98.19 93 PHE A CA 1
ATOM 695 C C . PHE A 1 93 ? 5.129 8.156 8.984 1 98.19 93 PHE A C 1
ATOM 697 O O . PHE A 1 93 ? 3.932 7.953 9.188 1 98.19 93 PHE A O 1
ATOM 704 N N . GLU A 1 94 ? 5.738 9.117 9.453 1 98.44 94 GLU A N 1
ATOM 705 C CA . GLU A 1 94 ? 5.102 10.297 10.039 1 98.44 94 GLU A CA 1
ATOM 706 C C . GLU A 1 94 ? 5.617 11.578 9.383 1 98.44 94 GLU A C 1
ATOM 708 O O . GLU A 1 94 ? 6.559 11.539 8.586 1 98.44 94 GLU A O 1
ATOM 713 N N . GLY A 1 95 ? 4.969 12.656 9.625 1 97.69 95 GLY A N 1
ATOM 714 C CA . GLY A 1 95 ? 5.34 14 9.211 1 97.69 95 GLY A CA 1
ATOM 715 C C . GLY A 1 95 ? 5.062 15.047 10.281 1 97.69 95 GLY A C 1
ATOM 716 O O . GLY A 1 95 ? 3.941 15.141 10.789 1 97.69 95 GLY A O 1
ATOM 717 N N . MET A 1 96 ? 6.062 15.742 10.586 1 98.19 96 MET A N 1
ATOM 718 C CA . MET A 1 96 ? 5.926 16.812 11.578 1 98.19 96 MET A CA 1
ATOM 719 C C . MET A 1 96 ? 6.918 17.938 11.305 1 98.19 96 MET A C 1
ATOM 721 O O . MET A 1 96 ? 7.68 17.875 10.336 1 98.19 96 MET A O 1
ATOM 725 N N . LYS A 1 97 ? 6.812 18.969 12.094 1 97.12 97 LYS A N 1
ATOM 726 C CA . LYS A 1 97 ? 7.648 20.141 11.852 1 97.12 97 LYS A CA 1
ATOM 727 C C . LYS A 1 97 ? 8.25 20.656 13.156 1 97.12 97 LYS A C 1
ATOM 729 O O . LYS A 1 97 ? 7.648 20.516 14.227 1 97.12 97 LYS A O 1
ATOM 734 N N . ALA A 1 98 ? 9.398 21.219 13.031 1 97.62 98 ALA A N 1
ATOM 735 C CA . ALA A 1 98 ? 10.023 22.047 14.07 1 97.62 98 ALA A CA 1
ATOM 736 C C . ALA A 1 98 ? 10.156 23.5 13.617 1 97.62 98 ALA A C 1
ATOM 738 O O . ALA A 1 98 ? 10.461 23.766 12.453 1 97.62 98 ALA A O 1
ATOM 739 N N . TYR A 1 99 ? 9.945 24.359 14.578 1 97.12 99 TYR A N 1
ATOM 740 C CA . TYR A 1 99 ? 9.969 25.797 14.305 1 97.12 99 TYR A CA 1
ATOM 741 C C . TYR A 1 99 ? 10.961 26.516 15.219 1 97.12 99 TYR A C 1
ATOM 743 O O . TYR A 1 99 ? 11.062 26.188 16.406 1 97.12 99 TYR A O 1
ATOM 751 N N . ARG A 1 100 ? 11.633 27.469 14.602 1 96.62 100 ARG A N 1
ATOM 752 C CA . ARG A 1 100 ? 12.461 28.359 15.414 1 96.62 100 ARG A CA 1
ATOM 753 C C . ARG A 1 100 ? 11.664 29.562 15.898 1 96.62 100 ARG A C 1
ATOM 755 O O . ARG A 1 100 ? 11.062 30.281 15.094 1 96.62 100 ARG A O 1
ATOM 762 N N . LYS A 1 101 ? 11.703 29.766 17.172 1 95.12 101 LYS A N 1
ATOM 763 C CA . LYS A 1 101 ? 11.031 30.922 17.781 1 95.12 101 LYS A CA 1
ATOM 764 C C . LYS A 1 101 ? 11.859 32.188 17.609 1 95.12 101 LYS A C 1
ATOM 766 O O . LYS A 1 101 ? 13.039 32.125 17.25 1 95.12 101 LYS A O 1
ATOM 771 N N . GLN A 1 102 ? 11.203 33.281 18.016 1 94.06 102 GLN A N 1
ATOM 772 C CA . GLN A 1 102 ? 11.883 34.562 17.969 1 94.06 102 GLN A CA 1
ATOM 773 C C . GLN A 1 102 ? 13.086 34.594 18.906 1 94.06 102 GLN A C 1
ATOM 775 O O . GLN A 1 102 ? 14.094 35.25 18.609 1 94.06 102 GLN A O 1
ATOM 780 N N . ASP A 1 103 ? 13.016 33.906 19.969 1 92.69 103 ASP A N 1
ATOM 781 C CA . ASP A 1 103 ? 14.094 33.906 20.953 1 92.69 103 ASP A CA 1
ATOM 782 C C . ASP A 1 103 ? 15.164 32.906 20.594 1 92.69 103 ASP A C 1
ATOM 784 O O . ASP A 1 103 ? 16.125 32.688 21.344 1 92.69 103 ASP A O 1
ATOM 788 N N . GLY A 1 104 ? 14.977 32.125 19.516 1 92.31 104 GLY A N 1
ATOM 789 C CA . GLY A 1 104 ? 15.992 31.188 19.047 1 92.31 104 GLY A CA 1
ATOM 790 C C . GLY A 1 104 ? 15.719 29.75 19.438 1 92.31 104 GLY A C 1
ATOM 791 O O . GLY A 1 104 ? 16.297 28.812 18.891 1 92.31 104 GLY A O 1
ATOM 792 N N . ASN A 1 105 ? 14.891 29.641 20.391 1 94.62 105 ASN A N 1
ATOM 793 C CA . ASN A 1 105 ? 14.539 28.297 20.812 1 94.62 105 ASN A CA 1
ATOM 794 C C . ASN A 1 105 ? 13.742 27.562 19.75 1 94.62 105 ASN A C 1
ATOM 796 O O . ASN A 1 105 ? 13.172 28.188 18.844 1 94.62 105 ASN A O 1
ATOM 800 N N . ILE A 1 106 ? 13.828 26.234 19.812 1 97.38 106 ILE A N 1
ATOM 801 C CA . ILE A 1 106 ? 13.156 25.422 18.812 1 97.38 106 ILE A CA 1
ATOM 802 C C . ILE A 1 106 ? 11.93 24.75 19.422 1 97.38 106 ILE A C 1
ATOM 804 O O . ILE A 1 106 ? 11.984 24.266 20.562 1 97.38 106 ILE A O 1
ATOM 808 N N . LEU A 1 107 ? 10.836 24.734 18.641 1 97.75 107 LEU A N 1
ATOM 809 C CA . LEU A 1 107 ? 9.586 24.141 19.109 1 97.75 107 LEU A CA 1
ATOM 810 C C . LEU A 1 107 ? 9.188 22.953 18.25 1 97.75 107 LEU A C 1
ATOM 812 O O . LEU A 1 107 ? 9.328 23 17.016 1 97.75 107 LEU A O 1
ATOM 816 N N . LEU A 1 108 ? 8.797 21.906 18.938 1 98.25 108 LEU A N 1
ATOM 817 C CA . LEU A 1 108 ? 8.078 20.812 18.297 1 98.25 108 LEU A CA 1
ATOM 818 C C . LEU A 1 108 ? 6.578 20.922 18.547 1 98.25 108 LEU A C 1
ATOM 820 O O . LEU A 1 108 ? 6.148 21.422 19.578 1 98.25 108 LEU A O 1
ATOM 824 N N . PHE A 1 109 ? 5.852 20.516 17.594 1 97.94 109 PHE A N 1
ATOM 825 C CA . PHE A 1 109 ? 4.398 20.578 17.703 1 97.94 109 PHE A CA 1
ATOM 826 C C . PHE A 1 109 ? 3.812 19.188 17.891 1 97.94 109 PHE A C 1
ATOM 828 O O . PHE A 1 109 ? 3.832 18.375 16.969 1 97.94 109 PHE A O 1
ATOM 835 N N . ARG A 1 110 ? 3.307 18.781 19.016 1 97.88 110 ARG A N 1
ATOM 836 C CA . ARG A 1 110 ? 2.562 17.609 19.438 1 97.88 110 ARG A CA 1
ATOM 837 C C . ARG A 1 110 ? 3.273 16.328 19 1 97.88 110 ARG A C 1
ATOM 839 O O . ARG A 1 110 ? 2.66 15.445 18.391 1 97.88 110 ARG A O 1
ATOM 846 N N . PRO A 1 111 ? 4.543 16.203 19.344 1 98.38 111 PRO A N 1
ATOM 847 C CA . PRO A 1 111 ? 5.281 15.023 18.906 1 98.38 111 PRO A CA 1
ATOM 848 C C . PRO A 1 111 ? 4.727 13.727 19.484 1 98.38 111 PRO A C 1
ATOM 850 O O . PRO A 1 111 ? 4.863 12.664 18.875 1 98.38 111 PRO A O 1
ATOM 853 N N . GLU A 1 112 ? 4.078 13.789 20.594 1 98.5 112 GLU A N 1
ATOM 854 C CA . GLU A 1 112 ? 3.494 12.602 21.203 1 98.5 112 GLU A CA 1
ATOM 855 C C . GLU A 1 112 ? 2.361 12.039 20.359 1 98.5 112 GLU A C 1
ATOM 857 O O . GLU A 1 112 ? 2.154 10.82 20.328 1 98.5 112 GLU A O 1
ATOM 862 N N . GLU A 1 113 ? 1.653 12.922 19.688 1 98.62 113 GLU A N 1
ATOM 863 C CA . GLU A 1 113 ? 0.566 12.477 18.828 1 98.62 113 GLU A CA 1
ATOM 864 C C . GLU A 1 113 ? 1.097 11.672 17.641 1 98.62 113 GLU A C 1
ATOM 866 O O . GLU A 1 113 ? 0.482 10.688 17.234 1 98.62 113 GLU A O 1
ATOM 871 N N . ASN A 1 114 ? 2.211 12.125 17.109 1 98.75 114 ASN A N 1
ATOM 872 C CA . ASN A 1 114 ? 2.838 11.344 16.047 1 98.75 114 ASN A CA 1
ATOM 873 C C . ASN A 1 114 ? 3.297 9.977 16.547 1 98.75 114 ASN A C 1
ATOM 875 O O . ASN A 1 114 ? 3.131 8.969 15.859 1 98.75 114 ASN A O 1
ATOM 879 N N . ALA A 1 115 ? 3.84 9.992 17.734 1 98.75 115 ALA A N 1
ATOM 880 C CA . ALA A 1 115 ? 4.293 8.734 18.328 1 98.75 115 ALA A CA 1
ATOM 881 C C . ALA A 1 115 ? 3.131 7.762 18.5 1 98.75 115 ALA A C 1
ATOM 883 O O . ALA A 1 115 ? 3.236 6.586 18.141 1 98.75 115 ALA A O 1
ATOM 884 N N . LEU A 1 116 ? 2.08 8.258 19.016 1 98.81 116 LEU A N 1
ATOM 885 C CA . LEU A 1 116 ? 0.904 7.426 19.25 1 98.81 116 LEU A CA 1
ATOM 886 C C . LEU A 1 116 ? 0.322 6.906 17.938 1 98.81 116 LEU A C 1
ATOM 888 O O . LEU A 1 116 ? -0.081 5.746 17.859 1 98.81 116 LEU A O 1
ATOM 892 N N . ARG A 1 117 ? 0.276 7.77 16.969 1 98.75 117 ARG A N 1
ATOM 893 C CA . ARG A 1 117 ? -0.268 7.344 15.68 1 98.75 117 ARG A CA 1
ATOM 894 C C . ARG A 1 117 ? 0.624 6.289 15.031 1 98.75 117 ARG A C 1
ATOM 896 O O . ARG A 1 117 ? 0.129 5.328 14.438 1 98.75 117 ARG A O 1
ATOM 903 N N . MET A 1 118 ? 1.902 6.457 15.164 1 98.69 118 MET A N 1
ATOM 904 C CA . MET A 1 118 ? 2.785 5.43 14.617 1 98.69 118 MET A CA 1
ATOM 905 C C . MET A 1 118 ? 2.598 4.105 15.344 1 98.69 118 MET A C 1
ATOM 907 O O . MET A 1 118 ? 2.619 3.041 14.727 1 98.69 118 MET A O 1
ATOM 911 N N . ARG A 1 119 ? 2.436 4.195 16.609 1 98.5 119 ARG A N 1
ATOM 912 C CA . ARG A 1 119 ? 2.215 2.979 17.391 1 98.5 119 ARG A CA 1
ATOM 913 C C . ARG A 1 119 ? 0.945 2.264 16.938 1 98.5 119 ARG A C 1
ATOM 915 O O . ARG A 1 119 ? 0.941 1.043 16.766 1 98.5 119 ARG A O 1
ATOM 922 N N . SER A 1 120 ? -0.054 3.002 16.75 1 98.31 120 SER A N 1
ATOM 923 C CA . SER A 1 120 ? -1.309 2.432 16.266 1 98.31 120 SER A CA 1
ATOM 924 C C . SER A 1 120 ? -1.141 1.808 14.883 1 98.31 120 SER A C 1
ATOM 926 O O . SER A 1 120 ? -1.655 0.719 14.625 1 98.31 120 SER A O 1
ATOM 928 N N . GLY A 1 121 ? -0.479 2.537 14.039 1 98.56 121 GLY A N 1
ATOM 929 C CA . GLY A 1 121 ? -0.202 1.989 12.719 1 98.56 121 GLY A CA 1
ATOM 930 C C . GLY A 1 121 ? 0.631 0.722 12.766 1 98.56 121 GLY A C 1
ATOM 931 O O . GLY A 1 121 ? 0.385 -0.216 12 1 98.56 121 GLY A O 1
ATOM 932 N N . ALA A 1 122 ? 1.602 0.725 13.609 1 98.56 122 ALA A N 1
ATOM 933 C CA . ALA A 1 122 ? 2.469 -0.441 13.75 1 98.56 122 ALA A CA 1
ATOM 934 C C . ALA A 1 122 ? 1.669 -1.674 14.164 1 98.56 122 ALA A C 1
ATOM 936 O O . ALA A 1 122 ? 1.887 -2.768 13.633 1 98.56 122 ALA A O 1
ATOM 937 N N . GLU A 1 123 ? 0.827 -1.491 15.055 1 98 123 GLU A N 1
ATOM 938 C CA . GLU A 1 123 ? -0.036 -2.598 15.461 1 98 123 GLU A CA 1
ATOM 939 C C . GLU A 1 123 ? -0.84 -3.131 14.273 1 98 123 GLU A C 1
ATOM 941 O O . GLU A 1 123 ? -0.903 -4.34 14.055 1 98 123 GLU A O 1
ATOM 946 N N . ARG A 1 124 ? -1.404 -2.291 13.5 1 97.62 124 ARG A N 1
ATOM 947 C CA . ARG A 1 124 ? -2.227 -2.678 12.352 1 97.62 124 ARG A CA 1
ATOM 948 C C . ARG A 1 124 ? -1.385 -3.365 11.281 1 97.62 124 ARG A C 1
ATOM 950 O O . ARG A 1 124 ? -1.864 -4.27 10.594 1 97.62 124 ARG A O 1
ATOM 957 N N . MET A 1 125 ? -0.163 -2.957 11.18 1 98.12 125 MET A N 1
ATOM 958 C CA . MET A 1 125 ? 0.7 -3.465 10.117 1 98.12 125 MET A CA 1
ATOM 959 C C . MET A 1 125 ? 1.568 -4.613 10.625 1 98.12 125 MET A C 1
ATOM 961 O O . MET A 1 125 ? 2.521 -5.016 9.953 1 98.12 125 MET A O 1
ATOM 965 N N . CYS A 1 126 ? 1.281 -5.082 11.844 1 97.62 126 CYS A N 1
ATOM 966 C CA . CYS A 1 126 ? 2.006 -6.195 12.453 1 97.62 126 CYS A CA 1
ATOM 967 C C . CYS A 1 126 ? 3.492 -5.883 12.555 1 97.62 126 CYS A C 1
ATOM 969 O O . CYS A 1 126 ? 4.332 -6.688 12.156 1 97.62 126 CYS A O 1
ATOM 971 N N . MET A 1 127 ? 3.803 -4.754 13.109 1 97.81 127 MET A N 1
ATOM 972 C CA . MET A 1 127 ? 5.164 -4.285 13.344 1 97.81 127 MET A CA 1
ATOM 973 C C . MET A 1 127 ? 5.387 -3.977 14.82 1 97.81 127 MET A C 1
ATOM 975 O O . MET A 1 127 ? 4.445 -3.611 15.531 1 97.81 127 MET A O 1
ATOM 979 N N . PRO A 1 128 ? 6.641 -4.113 15.211 1 96.19 128 PRO A N 1
ATOM 980 C CA . PRO A 1 128 ? 6.945 -3.51 16.516 1 96.19 128 PRO A CA 1
ATOM 981 C C . PRO A 1 128 ? 6.984 -1.985 16.469 1 96.19 128 PRO A C 1
ATOM 983 O O . PRO A 1 128 ? 7.047 -1.4 15.383 1 96.19 128 PRO A O 1
ATOM 986 N N . SER A 1 129 ? 6.812 -1.376 17.594 1 93.69 129 SER A N 1
ATOM 987 C CA . SER A 1 129 ? 6.844 0.082 17.641 1 93.69 129 SER A CA 1
ATOM 988 C C . SER A 1 129 ? 7.695 0.588 18.797 1 93.69 129 SER A C 1
ATOM 990 O O . SER A 1 129 ? 7.922 -0.136 19.766 1 93.69 129 SER A O 1
ATOM 992 N N . LEU A 1 130 ? 8.133 1.777 18.609 1 95.06 130 LEU A N 1
ATOM 993 C CA . LEU A 1 130 ? 8.773 2.49 19.703 1 95.06 130 LEU A CA 1
ATOM 994 C C . LEU A 1 130 ? 7.746 2.93 20.75 1 95.06 130 LEU A C 1
ATOM 996 O O . LEU A 1 130 ? 6.57 3.102 20.422 1 95.06 130 LEU A O 1
ATOM 1000 N N . THR A 1 131 ? 8.266 3.012 22 1 96.88 131 THR A N 1
ATOM 1001 C CA . THR A 1 131 ? 7.422 3.721 22.953 1 96.88 131 THR A CA 1
ATOM 1002 C C . THR A 1 131 ? 7.301 5.195 22.578 1 96.88 131 THR A C 1
ATOM 1004 O O . THR A 1 131 ? 8.086 5.703 21.781 1 96.88 131 THR A O 1
ATOM 1007 N N . VAL A 1 132 ? 6.309 5.797 23.203 1 98.12 132 VAL A N 1
ATOM 1008 C CA . VAL A 1 132 ? 6.121 7.223 22.953 1 98.12 132 VAL A CA 1
ATOM 1009 C C . VAL A 1 132 ? 7.379 7.988 23.359 1 98.12 132 VAL A C 1
ATOM 1011 O O . VAL A 1 132 ? 7.848 8.859 22.625 1 98.12 132 VAL A O 1
ATOM 1014 N N . GLU A 1 133 ? 7.957 7.637 24.453 1 97.19 133 GLU A N 1
ATOM 1015 C CA . GLU A 1 133 ? 9.148 8.305 24.984 1 97.19 133 GLU A CA 1
ATOM 1016 C C . GLU A 1 133 ? 10.336 8.117 24.047 1 97.19 133 GLU A C 1
ATOM 1018 O O . GLU A 1 133 ? 11.055 9.078 23.75 1 97.19 133 GLU A O 1
ATOM 1023 N N . GLN A 1 134 ? 10.539 6.902 23.578 1 95.5 134 GLN A N 1
ATOM 1024 C CA . GLN A 1 134 ? 11.641 6.613 22.656 1 95.5 134 GLN A CA 1
ATOM 1025 C C . GLN A 1 134 ? 11.5 7.418 21.375 1 95.5 134 GLN A C 1
ATOM 1027 O O . GLN A 1 134 ? 12.484 7.965 20.859 1 95.5 134 GLN A O 1
ATOM 1032 N N . PHE A 1 135 ? 10.312 7.473 20.922 1 97.88 135 PHE A N 1
ATOM 1033 C CA . PHE A 1 135 ? 10.031 8.211 19.688 1 97.88 135 PHE A CA 1
ATOM 1034 C C . PHE A 1 135 ? 10.328 9.695 19.875 1 97.88 135 PHE A C 1
ATOM 1036 O O . PHE A 1 135 ? 11.039 10.289 19.062 1 97.88 135 PHE A O 1
ATOM 1043 N N . VAL A 1 136 ? 9.805 10.242 20.875 1 97.38 136 VAL A N 1
ATOM 1044 C CA . VAL A 1 136 ? 9.945 11.672 21.125 1 97.38 136 VAL A CA 1
ATOM 1045 C C . VAL A 1 136 ? 11.414 12.016 21.359 1 97.38 136 VAL A C 1
ATOM 1047 O O . VAL A 1 136 ? 11.906 13.023 20.844 1 97.38 136 VAL A O 1
ATOM 1050 N N . GLU A 1 137 ? 12.102 11.195 22.062 1 95.88 137 GLU A N 1
ATOM 1051 C CA . GLU A 1 137 ? 13.523 11.43 22.312 1 95.88 137 GLU A CA 1
ATOM 1052 C C . GLU A 1 137 ? 14.328 11.367 21.016 1 95.88 137 GLU A C 1
ATOM 1054 O O . GLU A 1 137 ? 15.258 12.148 20.812 1 95.88 137 GLU A O 1
ATOM 1059 N N . ALA A 1 138 ? 13.977 10.438 20.156 1 94.62 138 ALA A N 1
ATOM 1060 C CA . ALA A 1 138 ? 14.648 10.336 18.875 1 94.62 138 ALA A CA 1
ATOM 1061 C C . ALA A 1 138 ? 14.406 11.586 18.031 1 94.62 138 ALA A C 1
ATOM 1063 O O . ALA A 1 138 ? 15.32 12.086 17.359 1 94.62 138 ALA A O 1
ATOM 1064 N N . VAL A 1 139 ? 13.195 12.07 18.078 1 96.69 139 VAL A N 1
ATOM 1065 C CA . VAL A 1 139 ? 12.859 13.281 17.328 1 96.69 139 VAL A CA 1
ATOM 1066 C C . VAL A 1 139 ? 13.656 14.461 17.875 1 96.69 139 VAL A C 1
ATOM 1068 O O . VAL A 1 139 ? 14.273 15.211 17.125 1 96.69 139 VAL A O 1
ATOM 1071 N N . LYS A 1 140 ? 13.688 14.594 19.188 1 95.88 140 LYS A N 1
ATOM 1072 C CA . LYS A 1 140 ? 14.43 15.68 19.812 1 95.88 140 LYS A CA 1
ATOM 1073 C C . LYS A 1 140 ? 15.906 15.641 19.438 1 95.88 140 LYS A C 1
ATOM 1075 O O . LYS A 1 140 ? 16.484 16.656 19.031 1 95.88 140 LYS A O 1
ATOM 1080 N N . ALA A 1 141 ? 16.422 14.461 19.547 1 93 141 ALA A N 1
ATOM 1081 C CA . ALA A 1 141 ? 17.844 14.289 19.25 1 93 141 ALA A CA 1
ATOM 1082 C C . ALA A 1 141 ? 18.141 14.633 17.797 1 93 141 ALA A C 1
ATOM 1084 O O . ALA A 1 141 ? 19.141 15.281 17.484 1 93 141 ALA A O 1
ATOM 1085 N N . THR A 1 142 ? 17.266 14.227 16.922 1 93.75 142 THR A N 1
ATOM 1086 C CA . THR A 1 142 ? 17.453 14.477 15.5 1 93.75 142 THR A CA 1
ATOM 1087 C C . THR A 1 142 ? 17.375 15.977 15.203 1 93.75 142 THR A C 1
ATOM 1089 O O . THR A 1 142 ? 18.219 16.5 14.477 1 93.75 142 THR A O 1
ATOM 1092 N N . VAL A 1 143 ? 16.406 16.641 15.758 1 95.06 143 VAL A N 1
ATOM 1093 C CA . VAL A 1 143 ? 16.234 18.062 15.508 1 95.06 143 VAL A CA 1
ATOM 1094 C C . VAL A 1 143 ? 17.406 18.844 16.078 1 95.06 143 VAL A C 1
ATOM 1096 O O . VAL A 1 143 ? 17.953 19.734 15.43 1 95.06 143 VAL A O 1
ATOM 1099 N N . LEU A 1 144 ? 17.828 18.469 17.297 1 93 144 LEU A N 1
ATOM 1100 C CA . LEU A 1 144 ? 18.953 19.156 17.922 1 93 144 LEU A CA 1
ATOM 1101 C C . LEU A 1 144 ? 20.234 18.969 17.109 1 93 144 LEU A C 1
ATOM 1103 O O . LEU A 1 144 ? 21.016 19.891 16.953 1 93 144 LEU A O 1
ATOM 1107 N N . ALA A 1 145 ? 20.391 17.734 16.594 1 89.69 145 ALA A N 1
ATOM 1108 C CA . ALA A 1 145 ? 21.562 17.453 15.766 1 89.69 145 ALA A CA 1
ATOM 1109 C C . ALA A 1 145 ? 21.547 18.25 14.469 1 89.69 145 ALA A C 1
ATOM 1111 O O . ALA A 1 145 ? 22.578 18.469 13.844 1 89.69 145 ALA A O 1
ATOM 1112 N N . ASN A 1 146 ? 20.375 18.719 14.094 1 91.25 146 ASN A N 1
ATOM 1113 C CA . ASN A 1 146 ? 20.219 19.453 12.836 1 91.25 146 ASN A CA 1
ATOM 1114 C C . ASN A 1 146 ? 19.688 20.859 13.07 1 91.25 146 ASN A C 1
ATOM 1116 O O . ASN A 1 146 ? 18.984 21.422 12.219 1 91.25 146 ASN A O 1
ATOM 1120 N N . LYS A 1 147 ? 19.969 21.422 14.164 1 92.25 147 LYS A N 1
ATOM 1121 C CA . LYS A 1 147 ? 19.406 22.688 14.578 1 92.25 147 LYS A CA 1
ATOM 1122 C C . LYS A 1 147 ? 19.781 23.812 13.609 1 92.25 147 LYS A C 1
ATOM 1124 O O . LYS A 1 147 ? 19.016 24.75 13.391 1 92.25 147 LYS A O 1
ATOM 1129 N N . ARG A 1 148 ? 20.953 23.703 12.977 1 91.12 148 ARG A N 1
ATOM 1130 C CA . ARG A 1 148 ? 21.422 24.719 12.055 1 91.12 148 ARG A CA 1
ATOM 1131 C C . ARG A 1 148 ? 20.531 24.812 10.828 1 91.12 148 ARG A C 1
ATOM 1133 O O . ARG A 1 148 ? 20.516 25.844 10.141 1 91.12 148 ARG A O 1
ATOM 1140 N N . TRP A 1 149 ? 19.766 23.766 10.586 1 91.94 149 TRP A N 1
ATOM 1141 C CA . TRP A 1 149 ? 18.938 23.719 9.383 1 91.94 149 TRP A CA 1
ATOM 1142 C C . TRP A 1 149 ? 17.516 24.141 9.672 1 91.94 149 TRP A C 1
ATOM 1144 O O . TRP A 1 149 ? 16.672 24.203 8.766 1 91.94 149 TRP A O 1
ATOM 1154 N N . VAL A 1 150 ? 17.219 24.422 10.93 1 94.5 150 VAL A N 1
ATOM 1155 C CA . VAL A 1 150 ? 15.914 24.984 11.234 1 94.5 150 VAL A CA 1
ATOM 1156 C C . VAL A 1 150 ? 15.852 26.438 10.75 1 94.5 150 VAL A C 1
ATOM 1158 O O . VAL A 1 150 ? 16.625 27.281 11.203 1 94.5 150 VAL A O 1
ATOM 1161 N N . PRO A 1 151 ? 14.984 26.719 9.859 1 94.81 151 PRO A N 1
ATOM 1162 C CA . PRO A 1 151 ? 14.922 28.078 9.297 1 94.81 151 PRO A CA 1
ATOM 1163 C C . PRO A 1 151 ? 14.688 29.141 10.359 1 94.81 151 PRO A C 1
ATOM 1165 O O . PRO A 1 151 ? 14.164 28.859 11.438 1 94.81 151 PRO A O 1
ATOM 1168 N N . PRO A 1 152 ? 15.125 30.375 9.992 1 94.75 152 PRO A N 1
ATOM 1169 C CA . PRO A 1 152 ? 14.836 31.5 10.898 1 94.75 152 PRO A CA 1
ATOM 1170 C C . PRO A 1 152 ? 13.336 31.688 11.125 1 94.75 152 PRO A C 1
ATOM 1172 O O . PRO A 1 152 ? 12.516 31.188 10.359 1 94.75 152 PRO A O 1
ATOM 1175 N N . PRO A 1 153 ? 13.062 32.406 12.219 1 93.81 153 PRO A N 1
ATOM 1176 C CA . PRO A 1 153 ? 11.648 32.625 12.523 1 93.81 153 PRO A CA 1
ATOM 1177 C C . PRO A 1 153 ? 10.883 33.219 11.344 1 93.81 153 PRO A C 1
ATOM 1179 O O . PRO A 1 153 ? 11.312 34.219 10.758 1 93.81 153 PRO A O 1
ATOM 1182 N N . GLY A 1 154 ? 9.844 32.562 11.055 1 89.5 154 GLY A N 1
ATOM 1183 C CA . GLY A 1 154 ? 8.945 33.094 10.039 1 89.5 154 GLY A CA 1
ATOM 1184 C C . GLY A 1 154 ? 9.359 32.688 8.625 1 89.5 154 GLY A C 1
ATOM 1185 O O . GLY A 1 154 ? 8.625 32.969 7.668 1 89.5 154 GLY A O 1
ATOM 1186 N N . LYS A 1 155 ? 10.391 32.031 8.383 1 91.31 155 LYS A N 1
ATOM 1187 C CA . LYS A 1 155 ? 10.898 31.75 7.043 1 91.31 155 LYS A CA 1
ATOM 1188 C C . LYS A 1 155 ? 10.719 30.281 6.672 1 91.31 155 LYS A C 1
ATOM 1190 O O . LYS A 1 155 ? 11.227 29.844 5.641 1 91.31 155 LYS A O 1
ATOM 1195 N N . GLY A 1 156 ? 10.07 29.625 7.523 1 93.56 156 GLY A N 1
ATOM 1196 C CA . GLY A 1 156 ? 9.859 28.203 7.25 1 93.56 156 GLY A CA 1
ATOM 1197 C C . GLY A 1 156 ? 9.992 27.344 8.484 1 93.56 156 GLY A C 1
ATOM 1198 O O . GLY A 1 156 ? 9.789 27.812 9.602 1 93.56 156 GLY A O 1
ATOM 1199 N N . SER A 1 157 ? 10.188 26 8.25 1 95.38 157 SER A N 1
ATOM 1200 C CA . SER A 1 157 ? 10.305 25.016 9.32 1 95.38 157 SER A CA 1
ATOM 1201 C C . SER A 1 157 ? 11.25 23.875 8.93 1 95.38 157 SER A C 1
ATOM 1203 O O . SER A 1 157 ? 11.672 23.797 7.773 1 95.38 157 SER A O 1
ATOM 1205 N N . LEU A 1 158 ? 11.68 23.172 9.883 1 95.62 158 LEU A N 1
ATOM 1206 C CA . LEU A 1 158 ? 12.344 21.906 9.625 1 95.62 158 LEU A CA 1
ATOM 1207 C C . LEU A 1 158 ? 11.328 20.766 9.578 1 95.62 158 LEU A C 1
ATOM 1209 O O . LEU A 1 158 ? 10.719 20.422 10.594 1 95.62 158 LEU A O 1
ATOM 1213 N N . TYR A 1 159 ? 11.195 20.266 8.391 1 95.5 159 TYR A N 1
ATOM 1214 C CA . TYR A 1 159 ? 10.328 19.109 8.227 1 95.5 159 TYR A CA 1
ATOM 1215 C C . TYR A 1 159 ? 11.008 17.844 8.742 1 95.5 159 TYR A C 1
ATOM 1217 O O . TYR A 1 159 ? 12.18 17.609 8.461 1 95.5 159 TYR A O 1
ATOM 1225 N N . ILE A 1 160 ? 10.289 17.062 9.516 1 96.69 160 ILE A N 1
ATOM 1226 C CA . ILE A 1 160 ? 10.797 15.859 10.164 1 96.69 160 ILE A CA 1
ATOM 1227 C C . ILE A 1 160 ? 9.992 14.648 9.695 1 96.69 160 ILE A C 1
ATOM 1229 O O . ILE A 1 160 ? 8.758 14.633 9.812 1 96.69 160 ILE A O 1
ATOM 1233 N N . ARG A 1 161 ? 10.672 13.617 9.219 1 97.19 161 ARG A N 1
ATOM 1234 C CA . ARG A 1 161 ? 9.977 12.43 8.75 1 97.19 161 ARG A CA 1
ATOM 1235 C C . ARG A 1 161 ? 10.539 11.164 9.391 1 97.19 161 ARG A C 1
ATOM 1237 O O . ARG A 1 161 ? 11.453 10.547 8.852 1 97.19 161 ARG A O 1
ATOM 1244 N N . PRO A 1 162 ? 9.93 10.711 10.492 1 97.5 162 PRO A N 1
ATOM 1245 C CA . PRO A 1 162 ? 10.211 9.375 11.023 1 97.5 162 PRO A CA 1
ATOM 1246 C C . PRO A 1 162 ? 9.703 8.266 10.109 1 97.5 162 PRO A C 1
ATOM 1248 O O . PRO A 1 162 ? 8.578 8.344 9.602 1 97.5 162 PRO A O 1
ATOM 1251 N N . LEU A 1 163 ? 10.508 7.234 9.883 1 97.62 163 LEU A N 1
ATOM 1252 C CA . LEU A 1 163 ? 10.164 6.035 9.133 1 97.62 163 LEU A CA 1
ATOM 1253 C C . LEU A 1 163 ? 10.32 4.785 9.992 1 97.62 163 LEU A C 1
ATOM 1255 O O . LEU A 1 163 ? 11.289 4.672 10.758 1 97.62 163 LEU A O 1
ATOM 1259 N N . LEU A 1 164 ? 9.398 3.945 9.984 1 98.25 164 LEU A N 1
ATOM 1260 C CA . LEU A 1 164 ? 9.492 2.586 10.508 1 98.25 164 LEU A CA 1
ATOM 1261 C C . LEU A 1 164 ? 9.289 1.562 9.398 1 98.25 164 LEU A C 1
ATOM 1263 O O . LEU A 1 164 ? 8.227 1.52 8.766 1 98.25 164 LEU A O 1
ATOM 1267 N N . MET A 1 165 ? 10.289 0.715 9.133 1 97.88 165 MET A N 1
ATOM 1268 C CA . MET A 1 165 ? 10.211 -0.14 7.957 1 97.88 165 MET A CA 1
ATOM 1269 C C . MET A 1 165 ? 10.617 -1.571 8.289 1 97.88 165 MET A C 1
ATOM 1271 O O . MET A 1 165 ? 11.508 -1.79 9.109 1 97.88 165 MET A O 1
ATOM 1275 N N . GLY A 1 166 ? 9.906 -2.545 7.703 1 97.94 166 GLY A N 1
ATOM 1276 C CA . GLY A 1 166 ? 10.359 -3.924 7.742 1 97.94 166 GLY A CA 1
ATOM 1277 C C . GLY A 1 166 ? 11.633 -4.152 6.941 1 97.94 166 GLY A C 1
ATOM 1278 O O . GLY A 1 166 ? 11.578 -4.371 5.73 1 97.94 166 GLY A O 1
ATOM 1279 N N . SER A 1 167 ? 12.781 -4.172 7.629 1 95.31 167 SER A N 1
ATOM 1280 C CA . SER A 1 167 ? 14.07 -4.195 6.949 1 95.31 167 SER A CA 1
ATOM 1281 C C . SER A 1 167 ? 14.586 -5.621 6.789 1 95.31 167 SER A C 1
ATOM 1283 O O . SER A 1 167 ? 15.516 -5.871 6.02 1 95.31 167 SER A O 1
ATOM 1285 N N . GLY A 1 168 ? 13.984 -6.543 7.496 1 94.12 168 GLY A N 1
ATOM 1286 C CA . GLY A 1 168 ? 14.406 -7.93 7.387 1 94.12 168 GLY A CA 1
ATOM 1287 C C . GLY A 1 168 ? 13.945 -8.594 6.102 1 94.12 168 GLY A C 1
ATOM 1288 O O . GLY A 1 168 ? 12.875 -8.266 5.582 1 94.12 168 GLY A O 1
ATOM 1289 N N . ALA A 1 169 ? 14.719 -9.562 5.723 1 92.94 169 ALA A N 1
ATOM 1290 C CA . ALA A 1 169 ? 14.398 -10.312 4.512 1 92.94 169 ALA A CA 1
ATOM 1291 C C . ALA A 1 169 ? 13.242 -11.273 4.75 1 92.94 169 ALA A C 1
ATOM 1293 O O . ALA A 1 169 ? 13.18 -11.938 5.789 1 92.94 169 ALA A O 1
ATOM 1294 N N . VAL A 1 170 ? 12.336 -11.273 3.758 1 92.75 170 VAL A N 1
ATOM 1295 C CA . VAL A 1 170 ? 11.172 -12.148 3.832 1 92.75 170 VAL A CA 1
ATOM 1296 C C . VAL A 1 170 ? 10.695 -12.492 2.422 1 92.75 170 VAL A C 1
ATOM 1298 O O . VAL A 1 170 ? 10.477 -11.602 1.599 1 92.75 170 VAL A O 1
ATOM 1301 N N . LEU A 1 171 ? 10.539 -13.703 2.104 1 89.56 171 LEU A N 1
ATOM 1302 C CA . LEU A 1 171 ? 10.125 -14.117 0.768 1 89.56 171 LEU A CA 1
ATOM 1303 C C . LEU A 1 171 ? 8.609 -14.32 0.709 1 89.56 171 LEU A C 1
ATOM 1305 O O . LEU A 1 171 ? 7.965 -13.922 -0.257 1 89.56 171 LEU A O 1
ATOM 1309 N N . GLY A 1 172 ? 8.086 -14.961 1.696 1 90.94 172 GLY A N 1
ATOM 1310 C CA . GLY A 1 172 ? 6.648 -15.172 1.772 1 90.94 172 GLY A CA 1
ATOM 1311 C C . GLY A 1 172 ? 5.91 -14.008 2.41 1 90.94 172 GLY A C 1
ATOM 1312 O O . GLY A 1 172 ? 6.535 -13.102 2.959 1 90.94 172 GLY A O 1
ATOM 1313 N N . VAL A 1 173 ? 4.617 -14.055 2.309 1 94.31 173 VAL A N 1
ATOM 1314 C CA . VAL A 1 173 ? 3.801 -13.016 2.922 1 94.31 173 VAL A CA 1
ATOM 1315 C C . VAL A 1 173 ? 3.734 -13.227 4.434 1 94.31 173 VAL A C 1
ATOM 1317 O O . VAL A 1 173 ? 2.979 -14.078 4.91 1 94.31 173 VAL A O 1
ATOM 1320 N N . ALA A 1 174 ? 4.516 -12.523 5.09 1 95.12 174 ALA A N 1
ATOM 1321 C CA . ALA A 1 174 ? 4.637 -12.562 6.547 1 95.12 174 ALA A CA 1
ATOM 1322 C C . ALA A 1 174 ? 5.328 -11.312 7.078 1 95.12 174 ALA A C 1
ATOM 1324 O O . ALA A 1 174 ? 6.016 -10.609 6.328 1 95.12 174 ALA A O 1
ATOM 1325 N N . PRO A 1 175 ? 5.086 -11.039 8.352 1 96.44 175 PRO A N 1
ATOM 1326 C CA . PRO A 1 175 ? 5.828 -9.914 8.922 1 96.44 175 PRO A CA 1
ATOM 1327 C C . PRO A 1 175 ? 7.34 -10.094 8.812 1 96.44 175 PRO A C 1
ATOM 1329 O O . PRO A 1 175 ? 7.848 -11.211 8.922 1 96.44 175 PRO A O 1
ATOM 1332 N N . ALA A 1 176 ? 7.996 -8.969 8.555 1 96.5 176 ALA A N 1
ATOM 1333 C CA . ALA A 1 176 ? 9.453 -9.008 8.477 1 96.5 176 ALA A CA 1
ATOM 1334 C C . ALA A 1 176 ? 10.062 -9.461 9.805 1 96.5 176 ALA A C 1
ATOM 1336 O O . ALA A 1 176 ? 9.484 -9.219 10.875 1 96.5 176 ALA A O 1
ATOM 1337 N N . PRO A 1 177 ? 11.227 -10.047 9.734 1 95 177 PRO A N 1
ATOM 1338 C CA . PRO A 1 177 ? 11.867 -10.492 10.969 1 95 177 PRO A CA 1
ATOM 1339 C C . PRO A 1 177 ? 12.648 -9.375 11.664 1 95 177 PRO A C 1
ATOM 1341 O O . PRO A 1 177 ? 13.031 -9.523 12.828 1 95 177 PRO A O 1
ATOM 1344 N N . GLU A 1 178 ? 12.977 -8.352 10.883 1 94.94 178 GLU A N 1
ATOM 1345 C CA . GLU A 1 178 ? 13.719 -7.215 11.414 1 94.94 178 GLU A CA 1
ATOM 1346 C C . GLU A 1 178 ? 13.109 -5.895 10.953 1 94.94 178 GLU A C 1
ATOM 1348 O O . GLU A 1 178 ? 12.586 -5.801 9.844 1 94.94 178 GLU A O 1
ATOM 1353 N N . TYR A 1 179 ? 13.32 -4.879 11.867 1 95.88 179 TYR A N 1
ATOM 1354 C CA . TYR A 1 179 ? 12.734 -3.572 11.578 1 95.88 179 TYR A CA 1
ATOM 1355 C C . TYR A 1 179 ? 13.734 -2.457 11.836 1 95.88 179 TYR A C 1
ATOM 1357 O O . TYR A 1 179 ? 14.602 -2.576 12.711 1 95.88 179 TYR A O 1
ATOM 1365 N N . THR A 1 180 ? 13.617 -1.405 11.031 1 95.19 180 THR A N 1
ATOM 1366 C CA . THR A 1 180 ? 14.461 -0.224 11.164 1 95.19 180 THR A CA 1
ATOM 1367 C C . THR A 1 180 ? 13.617 1.028 11.359 1 95.19 180 THR A C 1
ATOM 1369 O O . THR A 1 180 ? 12.625 1.237 10.656 1 95.19 180 THR A O 1
ATOM 1372 N N . PHE A 1 181 ? 13.992 1.744 12.438 1 96.06 181 PHE A N 1
ATOM 1373 C CA . PHE A 1 181 ? 13.445 3.076 12.664 1 96.06 181 PHE A CA 1
ATOM 1374 C C . PHE A 1 181 ? 14.477 4.148 12.336 1 96.06 181 PHE A C 1
ATOM 1376 O O . PHE A 1 181 ? 15.617 4.074 12.789 1 96.06 181 PHE A O 1
ATOM 1383 N N . LEU A 1 182 ? 14.062 5.094 11.398 1 93.88 182 LEU A N 1
ATOM 1384 C CA . LEU A 1 182 ? 14.977 6.18 11.062 1 93.88 182 LEU A CA 1
ATOM 1385 C C . LEU A 1 182 ? 14.219 7.492 10.883 1 93.88 182 LEU A C 1
ATOM 1387 O O . LEU A 1 182 ? 13.016 7.484 10.602 1 93.88 182 LEU A O 1
ATOM 1391 N N . ILE A 1 183 ? 14.922 8.586 11.156 1 95.62 183 ILE A N 1
ATOM 1392 C CA . ILE A 1 183 ? 14.352 9.914 10.961 1 95.62 183 ILE A CA 1
ATOM 1393 C C . ILE A 1 183 ? 15.242 10.727 10.023 1 95.62 183 ILE A C 1
ATOM 1395 O O . ILE A 1 183 ? 16.453 10.773 10.203 1 95.62 183 ILE A O 1
ATOM 1399 N N . TYR A 1 184 ? 14.602 11.273 9 1 92.81 184 TYR A N 1
ATOM 1400 C CA . TYR A 1 184 ? 15.328 12.266 8.211 1 92.81 184 TYR A CA 1
ATOM 1401 C C . TYR A 1 184 ? 14.609 13.602 8.227 1 92.81 184 TYR A C 1
ATOM 1403 O O . TYR A 1 184 ? 13.422 13.68 8.562 1 92.81 184 TYR A O 1
ATOM 1411 N N . VAL A 1 185 ? 15.359 14.68 7.988 1 94.06 185 VAL A N 1
ATOM 1412 C CA . VAL A 1 185 ? 14.805 16.016 8.086 1 94.06 185 VAL A CA 1
ATOM 1413 C C . VAL A 1 185 ? 15.18 16.828 6.848 1 94.06 185 VAL A C 1
ATOM 1415 O O . VAL A 1 185 ? 16.125 16.484 6.133 1 94.06 185 VAL A O 1
ATOM 1418 N N . SER A 1 186 ? 14.336 17.812 6.586 1 91.88 186 SER A N 1
ATOM 1419 C CA . SER A 1 186 ? 14.578 18.75 5.492 1 91.88 186 SER A CA 1
ATOM 1420 C C . SER A 1 186 ? 14.031 20.125 5.812 1 91.88 186 SER A C 1
ATOM 1422 O O . SER A 1 186 ? 12.867 20.266 6.207 1 91.88 186 SER A O 1
ATOM 1424 N N . PRO A 1 187 ? 14.914 21.156 5.637 1 93.75 187 PRO A N 1
ATOM 1425 C CA . PRO A 1 187 ? 14.336 22.484 5.742 1 93.75 187 PRO A CA 1
ATOM 1426 C C . PRO A 1 187 ? 13.336 22.781 4.621 1 93.75 187 PRO A C 1
ATOM 1428 O O . PRO A 1 187 ? 13.586 22.453 3.461 1 93.75 187 PRO A O 1
ATOM 1431 N N . VAL A 1 188 ? 12.25 23.328 5.008 1 91.12 188 VAL A N 1
ATOM 1432 C CA . VAL A 1 188 ? 11.227 23.672 4.023 1 91.12 188 VAL A CA 1
ATOM 1433 C C . VAL A 1 188 ? 10.75 25.109 4.262 1 91.12 188 VAL A C 1
ATOM 1435 O O . VAL A 1 188 ? 10.664 25.547 5.41 1 91.12 188 VAL A O 1
ATOM 1438 N N . GLY A 1 189 ? 10.508 25.766 3.139 1 88.62 189 GLY A N 1
ATOM 1439 C CA . GLY A 1 189 ? 9.922 27.094 3.246 1 88.62 189 GLY A CA 1
ATOM 1440 C C . GLY A 1 189 ? 8.438 27.062 3.578 1 88.62 189 GLY A C 1
ATOM 1441 O O . GLY A 1 189 ? 7.844 25.984 3.697 1 88.62 189 GLY A O 1
ATOM 1442 N N . ASN A 1 190 ? 7.945 28.312 3.766 1 85.06 190 ASN A N 1
ATOM 1443 C CA . ASN A 1 190 ? 6.496 28.406 3.936 1 85.06 190 ASN A CA 1
ATOM 1444 C C . ASN A 1 190 ? 5.754 27.938 2.688 1 85.06 190 ASN A C 1
ATOM 1446 O O . ASN A 1 190 ? 6.16 28.234 1.565 1 85.06 190 ASN A O 1
ATOM 1450 N N . TYR A 1 191 ? 4.762 27.188 2.93 1 78 191 TYR A N 1
ATOM 1451 C CA . TYR A 1 191 ? 4.016 26.641 1.808 1 78 191 TYR A CA 1
ATOM 1452 C C . TYR A 1 191 ? 3.328 27.734 1.01 1 78 191 TYR A C 1
ATOM 1454 O O . TYR A 1 191 ? 3.322 27.719 -0.223 1 78 191 TYR A O 1
ATOM 1462 N N . PHE A 1 192 ? 2.768 28.672 1.742 1 76.88 192 PHE A N 1
ATOM 1463 C CA . PHE A 1 192 ? 2.105 29.812 1.123 1 76.88 192 PHE A CA 1
ATOM 1464 C C . PHE A 1 192 ? 2.916 31.094 1.333 1 76.88 192 PHE A C 1
ATOM 1466 O O . PHE A 1 192 ? 2.842 31.703 2.396 1 76.88 192 PHE A O 1
ATOM 1473 N N . LYS A 1 193 ? 3.633 31.531 0.411 1 68.62 193 LYS A N 1
ATOM 1474 C CA . LYS A 1 193 ? 4.5 32.688 0.532 1 68.62 193 LYS A CA 1
ATOM 1475 C C . LYS A 1 193 ? 3.693 34 0.481 1 68.62 193 LYS A C 1
ATOM 1477 O O . LYS A 1 193 ? 3.986 34.938 1.21 1 68.62 193 LYS A O 1
ATOM 1482 N N . GLU A 1 194 ? 2.75 33.969 -0.396 1 68.44 194 GLU A N 1
ATOM 1483 C CA . GLU A 1 194 ? 1.967 35.188 -0.595 1 68.44 194 GLU A CA 1
ATOM 1484 C C . GLU A 1 194 ? 0.553 35.031 -0.043 1 68.44 194 GLU A C 1
ATOM 1486 O O . GLU A 1 194 ? -0.386 35.656 -0.538 1 68.44 194 GLU A O 1
ATOM 1491 N N . GLY A 1 195 ? 0.457 34.156 0.884 1 71.38 195 GLY A N 1
ATOM 1492 C CA . GLY A 1 195 ? -0.876 33.938 1.415 1 71.38 195 GLY A CA 1
ATOM 1493 C C . GLY A 1 195 ? -1.484 32.625 0.947 1 71.38 195 GLY A C 1
ATOM 1494 O O . GLY A 1 195 ? -0.962 31.969 0.031 1 71.38 195 GLY A O 1
ATOM 1495 N N . LEU A 1 196 ? -2.592 32.375 1.62 1 79.25 196 LEU A N 1
ATOM 1496 C CA . LEU A 1 196 ? -3.264 31.125 1.292 1 79.25 196 LEU A CA 1
ATOM 1497 C C . LEU A 1 196 ? -3.727 31.125 -0.161 1 79.25 196 LEU A C 1
ATOM 1499 O O . LEU A 1 196 ? -4.277 32.125 -0.645 1 79.25 196 LEU A O 1
ATOM 1503 N N . ALA A 1 197 ? -3.389 30.172 -0.913 1 83 197 ALA A N 1
ATOM 1504 C CA . ALA A 1 197 ? -3.84 29.984 -2.289 1 83 197 ALA A CA 1
ATOM 1505 C C . ALA A 1 197 ? -4.816 28.812 -2.393 1 83 197 ALA A C 1
ATOM 1507 O O . ALA A 1 197 ? -4.457 27.672 -2.09 1 83 197 ALA A O 1
ATOM 1508 N N . PRO A 1 198 ? -6.023 29.203 -2.814 1 91.62 198 PRO A N 1
ATOM 1509 C CA . PRO A 1 198 ? -7.031 28.141 -2.875 1 91.62 198 PRO A CA 1
ATOM 1510 C C . PRO A 1 198 ? -6.703 27.078 -3.924 1 91.62 198 PRO A C 1
ATOM 1512 O O . PRO A 1 198 ? -6.152 27.406 -4.98 1 91.62 198 PRO A O 1
ATOM 1515 N N . ILE A 1 199 ? -7.035 25.844 -3.635 1 93.5 199 ILE A N 1
ATOM 1516 C CA . ILE A 1 199 ? -6.852 24.75 -4.586 1 93.5 199 ILE A CA 1
ATOM 1517 C C . ILE A 1 199 ? -8.195 24.359 -5.191 1 93.5 199 ILE A C 1
ATOM 1519 O O . ILE A 1 199 ? -9.25 24.625 -4.605 1 93.5 199 ILE A O 1
ATOM 1523 N N . ASN A 1 200 ? -8.156 23.781 -6.359 1 95.88 200 ASN A N 1
ATOM 1524 C CA . ASN A 1 200 ? -9.344 23.297 -7.051 1 95.88 200 ASN A CA 1
ATOM 1525 C C . ASN A 1 200 ? -9.375 21.781 -7.133 1 95.88 200 ASN A C 1
ATOM 1527 O O . ASN A 1 200 ? -8.406 21.156 -7.586 1 95.88 200 ASN A O 1
ATOM 1531 N N . LEU A 1 201 ? -10.5 21.234 -6.695 1 97.56 201 LEU A N 1
ATOM 1532 C CA . LEU A 1 201 ? -10.57 19.781 -6.574 1 97.56 201 LEU A CA 1
ATOM 1533 C C . LEU A 1 201 ? -11.594 19.203 -7.547 1 97.56 201 LEU A C 1
ATOM 1535 O O . LEU A 1 201 ? -12.531 19.906 -7.957 1 97.56 201 LEU A O 1
ATOM 1539 N N . ILE A 1 202 ? -11.391 17.969 -7.945 1 97.94 202 ILE A N 1
ATOM 1540 C CA . ILE A 1 202 ? -12.391 17.188 -8.656 1 97.94 202 ILE A CA 1
ATOM 1541 C C . ILE A 1 202 ? -12.766 15.961 -7.82 1 97.94 202 ILE A C 1
ATOM 1543 O O . ILE A 1 202 ? -11.898 15.344 -7.191 1 97.94 202 ILE A O 1
ATOM 1547 N N . VAL A 1 203 ? -14.07 15.641 -7.773 1 97.31 203 VAL A N 1
ATOM 1548 C CA . VAL A 1 203 ? -14.547 14.477 -7.035 1 97.31 203 VAL A CA 1
ATOM 1549 C C . VAL A 1 203 ? -14.438 13.234 -7.914 1 97.31 203 VAL A C 1
ATOM 1551 O O . VAL A 1 203 ? -14.922 13.227 -9.047 1 97.31 203 VAL A O 1
ATOM 1554 N N . GLU A 1 204 ? -13.734 12.266 -7.395 1 88.38 204 GLU A N 1
ATOM 1555 C CA . GLU A 1 204 ? -13.641 10.969 -8.062 1 88.38 204 GLU A CA 1
ATOM 1556 C C . GLU A 1 204 ? -14.75 10.031 -7.594 1 88.38 204 GLU A C 1
ATOM 1558 O O . GLU A 1 204 ? -14.922 9.82 -6.391 1 88.38 204 GLU A O 1
ATOM 1563 N N . HIS A 1 205 ? -15.445 9.438 -8.57 1 79.62 205 HIS A N 1
ATOM 1564 C CA . HIS A 1 205 ? -16.547 8.57 -8.156 1 79.62 205 HIS A CA 1
ATOM 1565 C C . HIS A 1 205 ? -16.312 7.137 -8.633 1 79.62 205 HIS A C 1
ATOM 1567 O O . HIS A 1 205 ? -17.078 6.234 -8.258 1 79.62 205 HIS A O 1
ATOM 1573 N N . GLU A 1 206 ? -15.328 6.883 -9.32 1 82.69 206 GLU A N 1
ATOM 1574 C CA . GLU A 1 206 ? -15.062 5.527 -9.789 1 82.69 206 GLU A CA 1
ATOM 1575 C C . GLU A 1 206 ? -13.867 4.918 -9.062 1 82.69 206 GLU A C 1
ATOM 1577 O O . GLU A 1 206 ? -13.805 3.699 -8.875 1 82.69 206 GLU A O 1
ATOM 1582 N N . SER A 1 207 ? -13 5.762 -8.742 1 88.06 207 SER A N 1
ATOM 1583 C CA . SER A 1 207 ? -11.82 5.32 -7.996 1 88.06 207 SER A CA 1
ATOM 1584 C C . SER A 1 207 ? -11.914 5.727 -6.531 1 88.06 207 SER A C 1
ATOM 1586 O O . SER A 1 207 ? -12.273 6.863 -6.219 1 88.06 207 SER A O 1
ATOM 1588 N N . HIS A 1 208 ? -11.625 4.781 -5.738 1 91.88 208 HIS A N 1
ATOM 1589 C CA . HIS A 1 208 ? -11.711 5.043 -4.309 1 91.88 208 HIS A CA 1
ATOM 1590 C C . HIS A 1 208 ? -10.352 4.879 -3.635 1 91.88 208 HIS A C 1
ATOM 1592 O O . HIS A 1 208 ? -9.531 4.074 -4.074 1 91.88 208 HIS A O 1
ATOM 1598 N N . ARG A 1 209 ? -10.188 5.586 -2.588 1 92.75 209 ARG A N 1
ATOM 1599 C CA . ARG A 1 209 ? -8.891 5.672 -1.924 1 92.75 209 ARG A CA 1
ATOM 1600 C C . ARG A 1 209 ? -8.695 4.516 -0.948 1 92.75 209 ARG A C 1
ATOM 1602 O O . ARG A 1 209 ? -7.574 4.047 -0.746 1 92.75 209 ARG A O 1
ATOM 1609 N N . ALA A 1 210 ? -9.75 4.152 -0.306 1 93.19 210 ALA A N 1
ATOM 1610 C CA . ALA A 1 210 ? -9.656 3.191 0.792 1 93.19 210 ALA A CA 1
ATOM 1611 C C . ALA A 1 210 ? -10.898 2.311 0.858 1 93.19 210 ALA A C 1
ATOM 1613 O O . ALA A 1 210 ? -11.914 2.611 0.227 1 93.19 210 ALA A O 1
ATOM 1614 N N . THR A 1 211 ? -10.727 1.233 1.564 1 91.88 211 THR A N 1
ATOM 1615 C CA . THR A 1 211 ? -11.805 0.267 1.748 1 91.88 211 THR A CA 1
ATOM 1616 C C . THR A 1 211 ? -12.031 -0.012 3.23 1 91.88 211 THR A C 1
ATOM 1618 O O . THR A 1 211 ? -11.086 0.007 4.023 1 91.88 211 THR A O 1
ATOM 1621 N N . PRO A 1 212 ? -13.352 -0.238 3.59 1 90.12 212 PRO A N 1
ATOM 1622 C CA . PRO A 1 212 ? -13.578 -0.632 4.984 1 90.12 212 PRO A CA 1
ATOM 1623 C C . PRO A 1 212 ? -12.766 -1.859 5.387 1 90.12 212 PRO A C 1
ATOM 1625 O O . PRO A 1 212 ? -12.703 -2.836 4.637 1 90.12 212 PRO A O 1
ATOM 1628 N N . GLY A 1 213 ? -12.164 -1.729 6.508 1 90.75 213 GLY A N 1
ATOM 1629 C CA . GLY A 1 213 ? -11.328 -2.824 6.977 1 90.75 213 GLY A CA 1
ATOM 1630 C C . GLY A 1 213 ? -9.922 -2.795 6.406 1 90.75 213 GLY A C 1
ATOM 1631 O O . GLY A 1 213 ? -9.062 -3.572 6.824 1 90.75 213 GLY A O 1
ATOM 1632 N N . GLY A 1 214 ? -9.695 -1.923 5.48 1 93.75 214 GLY A N 1
ATOM 1633 C CA . GLY A 1 214 ? -8.367 -1.773 4.902 1 93.75 214 GLY A CA 1
ATOM 1634 C C . GLY A 1 214 ? -7.449 -0.901 5.734 1 93.75 214 GLY A C 1
ATOM 1635 O O . GLY A 1 214 ? -7.562 -0.867 6.961 1 93.75 214 GLY A O 1
ATOM 1636 N N . THR A 1 215 ? -6.5 -0.262 5.016 1 96.38 215 THR A N 1
ATOM 1637 C CA . THR A 1 215 ? -5.477 0.467 5.758 1 96.38 215 THR A CA 1
ATOM 1638 C C . THR A 1 215 ? -5.637 1.972 5.559 1 96.38 215 THR A C 1
ATOM 1640 O O . THR A 1 215 ? -4.691 2.734 5.777 1 96.38 215 THR A O 1
ATOM 1643 N N . GLY A 1 216 ? -6.73 2.41 5.172 1 96.19 216 GLY A N 1
ATOM 1644 C CA . GLY A 1 216 ? -6.949 3.824 4.918 1 96.19 216 GLY A CA 1
ATOM 1645 C C . GLY A 1 216 ? -6.703 4.695 6.133 1 96.19 216 GLY A C 1
ATOM 1646 O O . GLY A 1 216 ? -6.316 5.859 6.004 1 96.19 216 GLY A O 1
ATOM 1647 N N . GLY A 1 217 ? -6.93 4.211 7.277 1 97.44 217 GLY A N 1
ATOM 1648 C CA . GLY A 1 217 ? -6.754 4.953 8.516 1 97.44 217 GLY A CA 1
ATOM 1649 C C . GLY A 1 217 ? -5.352 4.84 9.086 1 97.44 217 GLY A C 1
ATOM 1650 O O . GLY A 1 217 ? -5.098 5.273 10.211 1 97.44 217 GLY A O 1
ATOM 1651 N N . VAL A 1 218 ? -4.48 4.219 8.367 1 98.12 218 VAL A N 1
ATOM 1652 C CA . VAL A 1 218 ? -3.098 4.012 8.781 1 98.12 218 VAL A CA 1
ATOM 1653 C C . VAL A 1 218 ? -2.164 4.844 7.906 1 98.12 218 VAL A C 1
ATOM 1655 O O . VAL A 1 218 ? -2.332 4.895 6.688 1 98.12 218 VAL A O 1
ATOM 1658 N N . LYS A 1 219 ? -1.227 5.523 8.547 1 98.31 219 LYS A N 1
ATOM 1659 C CA . LYS A 1 219 ? -0.255 6.273 7.75 1 98.31 219 LYS A CA 1
ATOM 1660 C C . LYS A 1 219 ? 0.845 5.355 7.223 1 98.31 219 LYS A C 1
ATOM 1662 O O . LYS A 1 219 ? 2.02 5.531 7.555 1 98.31 219 LYS A O 1
ATOM 1667 N N . THR A 1 220 ? 0.477 4.469 6.375 1 98.56 220 THR A N 1
ATOM 1668 C CA . THR A 1 220 ? 1.368 3.484 5.773 1 98.56 220 THR A CA 1
ATOM 1669 C C . THR A 1 220 ? 1.741 3.895 4.352 1 98.56 220 THR A C 1
ATOM 1671 O O . THR A 1 220 ? 0.964 4.566 3.668 1 98.56 220 THR A O 1
ATOM 1674 N N . ILE A 1 221 ? 2.906 3.461 3.922 1 98.25 221 ILE A N 1
ATOM 1675 C CA . ILE A 1 221 ? 3.439 3.885 2.631 1 98.25 221 ILE A CA 1
ATOM 1676 C C . ILE A 1 221 ? 2.555 3.352 1.506 1 98.25 221 ILE A C 1
ATOM 1678 O O . ILE A 1 221 ? 2.449 3.971 0.445 1 98.25 221 ILE A O 1
ATOM 1682 N N . GLY A 1 222 ? 1.866 2.291 1.697 1 97.06 222 GLY A N 1
ATOM 1683 C CA . GLY A 1 222 ? 1.093 1.628 0.66 1 97.06 222 GLY A CA 1
ATOM 1684 C C . GLY A 1 222 ? -0.129 2.418 0.23 1 97.06 222 GLY A C 1
ATOM 1685 O O . GLY A 1 222 ? -0.738 2.119 -0.799 1 97.06 222 GLY A O 1
ATOM 1686 N N . ASN A 1 223 ? -0.48 3.486 0.915 1 97.12 223 ASN A N 1
ATOM 1687 C CA . ASN A 1 223 ? -1.69 4.25 0.626 1 97.12 223 ASN A CA 1
ATOM 1688 C C . ASN A 1 223 ? -1.427 5.359 -0.386 1 97.12 223 ASN A C 1
ATOM 1690 O O . ASN A 1 223 ? -2.365 5.953 -0.92 1 97.12 223 ASN A O 1
ATOM 1694 N N . TYR A 1 224 ? -0.206 5.609 -0.746 1 97.5 224 TYR A N 1
ATOM 1695 C CA . TYR A 1 224 ? 0.039 6.914 -1.35 1 97.5 224 TYR A CA 1
ATOM 1696 C C . TYR A 1 224 ? 0.371 6.777 -2.83 1 97.5 224 TYR A C 1
ATOM 1698 O O . TYR A 1 224 ? -0.046 7.602 -3.646 1 97.5 224 TYR A O 1
ATOM 1706 N N . ALA A 1 225 ? 1.126 5.715 -3.158 1 96.75 225 ALA A N 1
ATOM 1707 C CA . ALA A 1 225 ? 1.312 5.508 -4.59 1 96.75 225 ALA A CA 1
ATOM 1708 C C . ALA A 1 225 ? -0.005 5.129 -5.266 1 96.75 225 ALA A C 1
ATOM 1710 O O . ALA A 1 225 ? -0.196 5.387 -6.457 1 96.75 225 ALA A O 1
ATOM 1711 N N . ALA A 1 226 ? -0.895 4.586 -4.52 1 95.19 226 ALA A N 1
ATOM 1712 C CA . ALA A 1 226 ? -2.172 4.105 -5.039 1 95.19 226 ALA A CA 1
ATOM 1713 C C . ALA A 1 226 ? -3.016 5.258 -5.578 1 95.19 226 ALA A C 1
ATOM 1715 O O . ALA A 1 226 ? -3.902 5.051 -6.41 1 95.19 226 ALA A O 1
ATOM 1716 N N . VAL A 1 227 ? -2.764 6.484 -5.184 1 95.88 227 VAL A N 1
ATOM 1717 C CA . VAL A 1 227 ? -3.625 7.594 -5.578 1 95.88 227 VAL A CA 1
ATOM 1718 C C . VAL A 1 227 ? -2.969 8.375 -6.711 1 95.88 227 VAL A C 1
ATOM 1720 O O . VAL A 1 227 ? -3.574 9.297 -7.27 1 95.88 227 VAL A O 1
ATOM 1723 N N . LEU A 1 228 ? -1.791 8.016 -7.098 1 96.81 228 LEU A N 1
ATOM 1724 C CA . LEU A 1 228 ? -1.011 8.828 -8.023 1 96.81 228 LEU A CA 1
ATOM 1725 C C . LEU A 1 228 ? -1.699 8.922 -9.383 1 96.81 228 LEU A C 1
ATOM 1727 O O . LEU A 1 228 ? -1.696 9.977 -10.016 1 96.81 228 LEU A O 1
ATOM 1731 N N . LYS A 1 229 ? -2.258 7.832 -9.867 1 96.06 229 LYS A N 1
ATOM 1732 C CA . LYS A 1 229 ? -2.889 7.852 -11.188 1 96.06 229 LYS A CA 1
ATOM 1733 C C . LYS A 1 229 ? -4.066 8.82 -11.219 1 96.06 229 LYS A C 1
ATOM 1735 O O . LYS A 1 229 ? -4.184 9.641 -12.133 1 96.06 229 LYS A O 1
ATOM 1740 N N . ALA A 1 230 ? -4.918 8.703 -10.234 1 95.5 230 ALA A N 1
ATOM 1741 C CA . ALA A 1 230 ? -6.062 9.609 -10.148 1 95.5 230 ALA A CA 1
ATOM 1742 C C . ALA A 1 230 ? -5.609 11.055 -10.008 1 95.5 230 ALA A C 1
ATOM 1744 O O . ALA A 1 230 ? -6.172 11.953 -10.641 1 95.5 230 ALA A O 1
ATOM 1745 N N . GLN A 1 231 ? -4.621 11.25 -9.227 1 95.56 231 GLN A N 1
ATOM 1746 C CA . GLN A 1 231 ? -4.082 12.594 -9.023 1 95.56 231 GLN A CA 1
ATOM 1747 C C . GLN A 1 231 ? -3.506 13.156 -10.32 1 95.56 231 GLN A C 1
ATOM 1749 O O . GLN A 1 231 ? -3.76 14.312 -10.672 1 95.56 231 GLN A O 1
ATOM 1754 N N . SER A 1 232 ? -2.748 12.312 -10.969 1 95 232 SER A N 1
ATOM 1755 C CA . SER A 1 232 ? -2.143 12.742 -12.227 1 95 232 SER A CA 1
ATOM 1756 C C . SER A 1 232 ? -3.207 13.07 -13.266 1 95 232 SER A C 1
ATOM 1758 O O . SER A 1 232 ? -3.07 14.047 -14.016 1 95 232 SER A O 1
ATOM 1760 N N . ALA A 1 233 ? -4.25 12.32 -13.375 1 94.81 233 ALA A N 1
ATOM 1761 C CA . ALA A 1 233 ? -5.352 12.578 -14.297 1 94.81 233 ALA A CA 1
ATOM 1762 C C . ALA A 1 233 ? -6.043 13.898 -13.969 1 94.81 233 ALA A C 1
ATOM 1764 O O . ALA A 1 233 ? -6.398 14.664 -14.867 1 94.81 233 ALA A O 1
ATOM 1765 N N . ALA A 1 234 ? -6.25 14.164 -12.711 1 96 234 ALA A N 1
ATOM 1766 C CA . ALA A 1 234 ? -6.859 15.414 -12.273 1 96 234 ALA A CA 1
ATOM 1767 C C . ALA A 1 234 ? -5.992 16.609 -12.656 1 96 234 ALA A C 1
ATOM 1769 O O . ALA A 1 234 ? -6.492 17.609 -13.172 1 96 234 ALA A O 1
ATOM 1770 N N . LYS A 1 235 ? -4.715 16.453 -12.406 1 95.88 235 LYS A N 1
ATOM 1771 C CA . LYS A 1 235 ? -3.783 17.531 -12.742 1 95.88 235 LYS A CA 1
ATOM 1772 C C . LYS A 1 235 ? -3.783 17.812 -14.242 1 95.88 235 LYS A C 1
ATOM 1774 O O . LYS A 1 235 ? -3.73 18.969 -14.664 1 95.88 235 LYS A O 1
ATOM 1779 N N . ALA A 1 236 ? -3.852 16.781 -15.008 1 96.12 236 ALA A N 1
ATOM 1780 C CA . ALA A 1 236 ? -3.879 16.922 -16.469 1 96.12 236 ALA A CA 1
ATOM 1781 C C . ALA A 1 236 ? -5.117 17.688 -16.922 1 96.12 236 ALA A C 1
ATOM 1783 O O . ALA A 1 236 ? -5.098 18.344 -17.969 1 96.12 236 ALA A O 1
ATOM 1784 N N . LYS A 1 237 ? -6.145 17.672 -16.125 1 95.62 237 LYS A N 1
ATOM 1785 C CA . LYS A 1 237 ? -7.387 18.375 -16.453 1 95.62 237 LYS A CA 1
ATOM 1786 C C . LYS A 1 237 ? -7.445 19.734 -15.789 1 95.62 237 LYS A C 1
ATOM 1788 O O . LYS A 1 237 ? -8.477 20.422 -15.828 1 95.62 237 LYS A O 1
ATOM 1793 N N . GLY A 1 238 ? -6.371 20.109 -15.023 1 96 238 GLY A N 1
ATOM 1794 C CA . GLY A 1 238 ? -6.266 21.453 -14.469 1 96 238 GLY A CA 1
ATOM 1795 C C . GLY A 1 238 ? -6.676 21.531 -13.008 1 96 238 GLY A C 1
ATOM 1796 O O . GLY A 1 238 ? -6.742 22.609 -12.43 1 96 238 GLY A O 1
ATOM 1797 N N . TYR A 1 239 ? -6.961 20.453 -12.438 1 96.75 239 TYR A N 1
ATOM 1798 C CA . TYR A 1 239 ? -7.301 20.422 -11.016 1 96.75 239 TYR A CA 1
ATOM 1799 C C . TYR A 1 239 ? -6.059 20.234 -10.156 1 96.75 239 TYR A C 1
ATOM 1801 O O . TYR A 1 239 ? -5.051 19.703 -10.633 1 96.75 239 TYR A O 1
ATOM 1809 N N . SER A 1 240 ? -6.16 20.672 -8.922 1 95.88 240 SER A N 1
ATOM 1810 C CA . SER A 1 240 ? -5.039 20.531 -7.996 1 95.88 240 SER A CA 1
ATOM 1811 C C . SER A 1 240 ? -4.941 19.109 -7.457 1 95.88 240 SER A C 1
ATOM 1813 O O . SER A 1 240 ? -3.846 18.625 -7.188 1 95.88 240 SER A O 1
ATOM 1815 N N . ASP A 1 241 ? -6.059 18.5 -7.23 1 96.81 241 ASP A N 1
ATOM 1816 C CA . ASP A 1 241 ? -6.094 17.172 -6.613 1 96.81 241 ASP A CA 1
ATOM 1817 C C . ASP A 1 241 ? -7.488 16.562 -6.711 1 96.81 241 ASP A C 1
ATOM 1819 O O . ASP A 1 241 ? -8.367 17.094 -7.387 1 96.81 241 ASP A O 1
ATOM 1823 N N . VAL A 1 242 ? -7.605 15.383 -6.055 1 97.5 242 VAL A N 1
ATOM 1824 C CA . VAL A 1 242 ? -8.828 14.594 -6.129 1 97.5 242 VAL A CA 1
ATOM 1825 C C . VAL A 1 242 ? -9.469 14.492 -4.746 1 97.5 242 VAL A C 1
ATOM 1827 O O . VAL A 1 242 ? -8.773 14.289 -3.75 1 97.5 242 VAL A O 1
ATOM 1830 N N . LEU A 1 243 ? -10.766 14.727 -4.676 1 98.06 243 LEU A N 1
ATOM 1831 C CA . LEU A 1 243 ? -11.562 14.406 -3.496 1 98.06 243 LEU A CA 1
ATOM 1832 C C . LEU A 1 243 ? -12.273 13.07 -3.662 1 98.06 243 LEU A C 1
ATOM 1834 O O . LEU A 1 243 ? -13.031 12.875 -4.613 1 98.06 243 LEU A O 1
ATOM 1838 N N . TYR A 1 244 ? -12.117 12.188 -2.695 1 97.12 244 TYR A N 1
ATOM 1839 C CA . TYR A 1 244 ? -12.641 10.828 -2.824 1 97.12 244 TYR A CA 1
ATOM 1840 C C . TYR A 1 244 ? -13.922 10.664 -2.021 1 97.12 244 TYR A C 1
ATOM 1842 O O . TYR A 1 244 ? -14.07 11.234 -0.938 1 97.12 244 TYR A O 1
ATOM 1850 N N . LEU A 1 245 ? -14.781 9.789 -2.562 1 96.69 245 LEU A N 1
ATOM 1851 C CA . LEU A 1 245 ? -15.984 9.344 -1.866 1 96.69 245 LEU A CA 1
ATOM 1852 C C . LEU A 1 245 ? -15.797 7.93 -1.321 1 96.69 245 LEU A C 1
ATOM 1854 O O . LEU A 1 245 ? -14.883 7.215 -1.73 1 96.69 245 LEU A O 1
ATOM 1858 N N . ASP A 1 246 ? -16.641 7.57 -0.364 1 94.38 246 ASP A N 1
ATOM 1859 C CA . ASP A 1 246 ? -16.641 6.203 0.151 1 94.38 246 ASP A CA 1
ATOM 1860 C C . ASP A 1 246 ? -16.984 5.199 -0.947 1 94.38 246 ASP A C 1
ATOM 1862 O O . ASP A 1 246 ? -17.766 5.504 -1.849 1 94.38 246 ASP A O 1
ATOM 1866 N N . CYS A 1 247 ? -16.484 4.031 -0.815 1 92.06 247 CYS A N 1
ATOM 1867 C CA . CYS A 1 247 ? -16.594 3.062 -1.898 1 92.06 247 CYS A CA 1
ATOM 1868 C C . CYS A 1 247 ? -17.891 2.277 -1.794 1 92.06 247 CYS A C 1
ATOM 1870 O O . CYS A 1 247 ? -18.328 1.638 -2.758 1 92.06 247 CYS A O 1
ATOM 1872 N N . VAL A 1 248 ? -18.5 2.281 -0.676 1 91.06 248 VAL A N 1
ATOM 1873 C CA . VAL A 1 248 ? -19.688 1.461 -0.462 1 91.06 248 VAL A CA 1
ATOM 1874 C C . VAL A 1 248 ? -20.922 2.188 -0.995 1 91.06 248 VAL A C 1
ATOM 1876 O O . VAL A 1 248 ? -21.656 1.652 -1.834 1 91.06 248 VAL A O 1
ATOM 1879 N N . HIS A 1 249 ? -21.109 3.432 -0.56 1 93.25 249 HIS A N 1
ATOM 1880 C CA . HIS A 1 249 ? -22.297 4.191 -0.934 1 93.25 249 HIS A CA 1
ATOM 1881 C C . HIS A 1 249 ? -22 5.129 -2.102 1 93.25 249 HIS A C 1
ATOM 1883 O O . HIS A 1 249 ? -22.922 5.574 -2.789 1 93.25 249 HIS A O 1
ATOM 1889 N N . LYS A 1 250 ? -20.703 5.496 -2.258 1 93.75 250 LYS A N 1
ATOM 1890 C CA . LYS A 1 250 ? -20.266 6.457 -3.266 1 93.75 250 LYS A CA 1
ATOM 1891 C C . LYS A 1 250 ? -20.984 7.793 -3.096 1 93.75 250 LYS A C 1
ATOM 1893 O O . LYS A 1 250 ? -21.453 8.383 -4.074 1 93.75 250 LYS A O 1
ATOM 1898 N N . LYS A 1 251 ? -21.125 8.156 -1.855 1 95.31 251 LYS A N 1
ATOM 1899 C CA . LYS A 1 251 ? -21.938 9.336 -1.554 1 95.31 251 LYS A CA 1
ATOM 1900 C C . LYS A 1 251 ? -21.25 10.211 -0.507 1 95.31 251 LYS A C 1
ATOM 1902 O O . LYS A 1 251 ? -21.422 11.438 -0.516 1 95.31 251 LYS A O 1
ATOM 1907 N N . TYR A 1 252 ? -20.562 9.633 0.335 1 97.25 252 TYR A N 1
ATOM 1908 C CA . TYR A 1 252 ? -20.016 10.359 1.475 1 97.25 252 TYR A CA 1
ATOM 1909 C C . TYR A 1 252 ? -18.547 10.711 1.242 1 97.25 252 TYR A C 1
ATOM 1911 O O . TYR A 1 252 ? -17.781 9.891 0.737 1 97.25 252 TYR A O 1
ATOM 1919 N N . LEU A 1 253 ? -18.219 11.945 1.693 1 97.88 253 LEU A N 1
ATOM 1920 C CA . LEU A 1 253 ? -16.844 12.414 1.562 1 97.88 253 LEU A CA 1
ATOM 1921 C C . LEU A 1 253 ? -15.898 11.586 2.426 1 97.88 253 LEU A C 1
ATOM 1923 O O . LEU A 1 253 ? -16.234 11.219 3.553 1 97.88 253 LEU A O 1
ATOM 1927 N N . GLU A 1 254 ? -14.805 11.25 1.919 1 96.25 254 GLU A N 1
ATOM 1928 C CA . GLU A 1 254 ? -13.719 10.695 2.727 1 96.25 254 GLU A CA 1
ATOM 1929 C C . GLU A 1 254 ? -12.594 11.711 2.92 1 96.25 254 GLU A C 1
ATOM 1931 O O . GLU A 1 254 ? -12.648 12.531 3.836 1 96.25 254 GLU A O 1
ATOM 1936 N N . GLU A 1 255 ? -11.641 11.758 1.956 1 96.81 255 GLU A N 1
ATOM 1937 C CA . GLU A 1 255 ? -10.578 12.758 2.051 1 96.81 255 GLU A CA 1
ATOM 1938 C C . GLU A 1 255 ? -9.906 12.969 0.7 1 96.81 255 GLU A C 1
ATOM 1940 O O . GLU A 1 255 ? -10.289 12.359 -0.297 1 96.81 255 GLU A O 1
ATOM 1945 N N . VAL A 1 256 ? -9.078 14.008 0.668 1 96.88 256 VAL A N 1
ATOM 1946 C CA . VAL A 1 256 ? -8.25 14.281 -0.5 1 96.88 256 VAL A CA 1
ATOM 1947 C C . VAL A 1 256 ? -7.051 13.336 -0.518 1 96.88 256 VAL A C 1
ATOM 1949 O O . VAL A 1 256 ? -6.863 12.547 0.411 1 96.88 256 VAL A O 1
ATOM 1952 N N . SER A 1 257 ? -6.27 13.281 -1.557 1 94.06 257 SER A N 1
ATOM 1953 C CA . SER A 1 257 ? -5.203 12.305 -1.733 1 94.06 257 SER A CA 1
ATOM 1954 C C . SER A 1 257 ? -4.273 12.273 -0.523 1 94.06 257 SER A C 1
ATOM 1956 O O . SER A 1 257 ? -3.789 11.203 -0.134 1 94.06 257 SER A O 1
ATOM 1958 N N . SER A 1 258 ? -4.031 13.445 0.04 1 90.5 258 SER A N 1
ATOM 1959 C CA . SER A 1 258 ? -3.076 13.469 1.144 1 90.5 258 SER A CA 1
ATOM 1960 C C . SER A 1 258 ? -3.533 14.422 2.244 1 90.5 258 SER A C 1
ATOM 1962 O O . SER A 1 258 ? -2.719 14.898 3.039 1 90.5 258 SER A O 1
ATOM 1964 N N . CYS A 1 259 ? -4.828 14.758 2.277 1 96.56 259 CYS A N 1
ATOM 1965 C CA . CYS A 1 259 ? -5.328 15.719 3.252 1 96.56 259 CYS A CA 1
ATOM 1966 C C . CYS A 1 259 ? -6.723 15.336 3.729 1 96.56 259 CYS A C 1
ATOM 1968 O O . CYS A 1 259 ? -7.484 14.703 2.996 1 96.56 259 CYS A O 1
ATOM 1970 N N . ASN A 1 260 ? -7.004 15.789 4.945 1 98.69 260 ASN A N 1
ATOM 1971 C CA . ASN A 1 260 ? -8.383 15.742 5.406 1 98.69 260 ASN A CA 1
ATOM 1972 C C . ASN A 1 260 ? -9.203 16.906 4.848 1 98.69 260 ASN A C 1
ATOM 1974 O O . ASN A 1 260 ? -8.648 17.859 4.316 1 98.69 260 ASN A O 1
ATOM 1978 N N . ILE A 1 261 ? -10.531 16.797 4.969 1 98.75 261 ILE A N 1
ATOM 1979 C CA . ILE A 1 261 ? -11.383 17.828 4.371 1 98.75 261 ILE A CA 1
ATOM 1980 C C . ILE A 1 261 ? -12.422 18.297 5.383 1 98.75 261 ILE A C 1
ATOM 1982 O O . ILE A 1 261 ? -12.875 17.516 6.227 1 98.75 261 ILE A O 1
ATOM 1986 N N . PHE A 1 262 ? -12.812 19.562 5.301 1 98.81 262 PHE A N 1
ATOM 1987 C CA . PHE A 1 262 ? -13.812 20.219 6.148 1 98.81 262 PHE A CA 1
ATOM 1988 C C . PHE A 1 262 ? -14.773 21.047 5.309 1 98.81 262 PHE A C 1
ATOM 1990 O O . PHE A 1 262 ? -14.359 21.703 4.348 1 98.81 262 PHE A O 1
ATOM 1997 N N . VAL A 1 263 ? -16.031 21.031 5.703 1 98.62 263 VAL A N 1
ATOM 1998 C CA . VAL A 1 263 ? -17.078 21.797 5.051 1 98.62 263 VAL A CA 1
ATOM 1999 C C . VAL A 1 263 ? -17.688 22.781 6.039 1 98.62 263 VAL A C 1
ATOM 2001 O O . VAL A 1 263 ? -18.141 22.391 7.121 1 98.62 263 VAL A O 1
ATOM 2004 N N . VAL A 1 264 ? -17.75 24.062 5.629 1 98.19 264 VAL A N 1
ATOM 2005 C CA . VAL A 1 264 ? -18.25 25.125 6.5 1 98.19 264 VAL A CA 1
ATOM 2006 C C . VAL A 1 264 ? -19.609 25.594 6.012 1 98.19 264 VAL A C 1
ATOM 2008 O O . VAL A 1 264 ? -19.781 25.922 4.832 1 98.19 264 VAL A O 1
ATOM 2011 N N . LYS A 1 265 ? -20.562 25.625 6.875 1 97.94 265 LYS A N 1
ATOM 2012 C CA . LYS A 1 265 ? -21.859 26.25 6.664 1 97.94 265 LYS A CA 1
ATOM 2013 C C . LYS A 1 265 ? -22.297 27.031 7.895 1 97.94 265 LYS A C 1
ATOM 2015 O O . LYS A 1 265 ? -22.734 26.453 8.883 1 97.94 265 LYS A O 1
ATOM 2020 N N . GLY A 1 266 ? -22.25 28.344 7.762 1 96.38 266 GLY A N 1
ATOM 2021 C CA . GLY A 1 266 ? -22.484 29.172 8.945 1 96.38 266 GLY A CA 1
ATOM 2022 C C . GLY A 1 266 ? -21.469 28.938 10.039 1 96.38 266 GLY A C 1
ATOM 2023 O O . GLY A 1 266 ? -20.25 29.016 9.797 1 96.38 266 GLY A O 1
ATOM 2024 N N . ASP A 1 267 ? -22 28.609 11.211 1 97.62 267 ASP A N 1
ATOM 2025 C CA . ASP A 1 267 ? -21.109 28.391 12.352 1 97.62 267 ASP A CA 1
ATOM 2026 C C . ASP A 1 267 ? -20.844 26.906 12.562 1 97.62 267 ASP A C 1
ATOM 2028 O O . ASP A 1 267 ? -20.25 26.516 13.57 1 97.62 267 ASP A O 1
ATOM 2032 N N . VAL A 1 268 ? -21.25 26.125 11.57 1 98.62 268 VAL A N 1
ATOM 2033 C CA . VAL A 1 268 ? -21.062 24.688 11.672 1 98.62 268 VAL A CA 1
ATOM 2034 C C . VAL A 1 268 ? -19.984 24.234 10.703 1 98.62 268 VAL A C 1
ATOM 2036 O O . VAL A 1 268 ? -19.984 24.609 9.523 1 98.62 268 VAL A O 1
ATOM 2039 N N . ILE A 1 269 ? -19.031 23.547 11.258 1 98.81 269 ILE A N 1
ATOM 2040 C CA . ILE A 1 269 ? -17.984 22.922 10.453 1 98.81 269 ILE A CA 1
ATOM 2041 C C . ILE A 1 269 ? -18.125 21.406 10.508 1 98.81 269 ILE A C 1
ATOM 2043 O O . ILE A 1 269 ? -18.047 20.812 11.586 1 98.81 269 ILE A O 1
ATOM 2047 N N . SER A 1 270 ? -18.359 20.797 9.344 1 98.88 270 SER A N 1
ATOM 2048 C CA . SER A 1 270 ? -18.5 19.344 9.266 1 98.88 270 SER A CA 1
ATOM 2049 C C . SER A 1 270 ? -17.281 18.688 8.641 1 98.88 270 SER A C 1
ATOM 2051 O O . SER A 1 270 ? -16.688 19.234 7.711 1 98.88 270 SER A O 1
ATOM 2053 N N . THR A 1 271 ? -16.875 17.578 9.172 1 98.88 271 THR A N 1
ATOM 2054 C CA . THR A 1 271 ? -15.805 16.766 8.617 1 98.88 271 THR A CA 1
ATOM 2055 C C . THR A 1 271 ? -16.125 15.281 8.742 1 98.88 271 THR A C 1
ATOM 2057 O O . THR A 1 271 ? -16.812 14.867 9.672 1 98.88 271 THR A O 1
ATOM 2060 N N . PRO A 1 272 ? -15.711 14.477 7.766 1 98.69 272 PRO A N 1
ATOM 2061 C CA . PRO A 1 272 ? -16.031 13.055 7.832 1 98.69 272 PRO A CA 1
ATOM 2062 C C . PRO A 1 272 ? -15.516 12.398 9.117 1 98.69 272 PRO A C 1
ATOM 2064 O O . PRO A 1 272 ? -14.406 12.688 9.562 1 98.69 272 PRO A O 1
ATOM 2067 N N . ALA A 1 273 ? -16.344 11.523 9.664 1 98.12 273 ALA A N 1
ATOM 2068 C CA . ALA A 1 273 ? -15.938 10.758 10.844 1 98.12 273 ALA A CA 1
ATOM 2069 C C . ALA A 1 273 ? -14.859 9.742 10.492 1 98.12 273 ALA A C 1
ATOM 2071 O O . ALA A 1 273 ? -14.844 9.203 9.383 1 98.12 273 ALA A O 1
ATOM 2072 N N . ILE A 1 274 ? -13.992 9.461 11.453 1 96.94 274 ILE A N 1
ATOM 2073 C CA . ILE A 1 274 ? -12.891 8.523 11.242 1 96.94 274 ILE A CA 1
ATOM 2074 C C . ILE A 1 274 ? -13.344 7.109 11.602 1 96.94 274 ILE A C 1
ATOM 2076 O O . ILE A 1 274 ? -13.523 6.793 12.781 1 96.94 274 ILE A O 1
ATOM 2080 N N . LYS A 1 275 ? -13.461 6.289 10.625 1 93.88 275 LYS A N 1
ATOM 2081 C CA . LYS A 1 275 ? -13.938 4.93 10.859 1 93.88 275 LYS A CA 1
ATOM 2082 C C . LYS A 1 275 ? -13.047 3.902 10.18 1 93.88 275 LYS A C 1
ATOM 2084 O O . LYS A 1 275 ? -13.508 2.838 9.766 1 93.88 275 LYS A O 1
ATOM 2089 N N . GLY A 1 276 ? -11.836 4.332 9.93 1 94.12 276 GLY A N 1
ATOM 2090 C CA . GLY A 1 276 ? -10.875 3.363 9.43 1 94.12 276 GLY A CA 1
ATOM 2091 C C . GLY A 1 276 ? -10.461 3.617 7.992 1 94.12 276 GLY A C 1
ATOM 2092 O O . GLY A 1 276 ? -9.469 3.07 7.516 1 94.12 276 GLY A O 1
ATOM 2093 N N . THR A 1 277 ? -11.18 4.449 7.25 1 95.38 277 THR A N 1
ATOM 2094 C CA . THR A 1 277 ? -10.867 4.703 5.848 1 95.38 277 THR A CA 1
ATOM 2095 C C . THR A 1 277 ? -10.211 6.07 5.684 1 95.38 277 THR A C 1
ATOM 2097 O O . THR A 1 277 ? -9.742 6.414 4.598 1 95.38 277 THR A O 1
ATOM 2100 N N . ILE A 1 278 ? -10.203 6.82 6.699 1 97.75 278 ILE A N 1
ATOM 2101 C CA . ILE A 1 278 ? -9.672 8.18 6.691 1 97.75 278 ILE A CA 1
ATOM 2102 C C . ILE A 1 278 ? -8.547 8.297 7.715 1 97.75 278 ILE A C 1
ATOM 2104 O O . ILE A 1 278 ? -8.656 7.781 8.828 1 97.75 278 ILE A O 1
ATOM 2108 N N . LEU A 1 279 ? -7.473 8.906 7.285 1 98.56 279 LEU A N 1
ATOM 2109 C CA . LEU A 1 279 ? -6.355 9.086 8.211 1 98.56 279 LEU A CA 1
ATOM 2110 C C . LEU A 1 279 ? -6.742 10.008 9.359 1 98.56 279 LEU A C 1
ATOM 2112 O O . LEU A 1 279 ? -7.281 11.094 9.141 1 98.56 279 LEU A O 1
ATOM 2116 N N . PRO A 1 280 ? -6.531 9.539 10.57 1 98.44 280 PRO A N 1
ATOM 2117 C CA . PRO A 1 280 ? -6.715 10.461 11.695 1 98.44 280 PRO A CA 1
ATOM 2118 C C . PRO A 1 280 ? -5.605 11.508 11.789 1 98.44 280 PRO A C 1
ATOM 2120 O O . PRO A 1 280 ? -4.707 11.383 12.625 1 98.44 280 PRO A O 1
ATOM 2123 N N . GLY A 1 281 ? -5.723 12.508 11.023 1 98.5 281 GLY A N 1
ATOM 2124 C CA . GLY A 1 281 ? -4.695 13.531 10.945 1 98.5 281 GLY A CA 1
ATOM 2125 C C . GLY A 1 281 ? -4.516 14.297 12.25 1 98.5 281 GLY A C 1
ATOM 2126 O O . GLY A 1 281 ? -5.492 14.602 12.93 1 98.5 281 GLY A O 1
ATOM 2127 N N . ILE A 1 282 ? -3.316 14.609 12.516 1 98.69 282 ILE A N 1
ATOM 2128 C CA . ILE A 1 282 ? -3.014 15.367 13.719 1 98.69 282 ILE A CA 1
ATOM 2129 C C . ILE A 1 282 ? -3.379 16.844 13.516 1 98.69 282 ILE A C 1
ATOM 2131 O O . ILE A 1 282 ? -3.896 17.484 14.422 1 98.69 282 ILE A O 1
ATOM 2135 N N . THR A 1 283 ? -3.074 17.328 12.312 1 98.44 283 THR A N 1
ATOM 2136 C CA . THR A 1 283 ? -3.533 18.672 11.984 1 98.44 283 THR A CA 1
ATOM 2137 C C . THR A 1 283 ? -5.059 18.75 12.039 1 98.44 283 THR A C 1
ATOM 2139 O O . THR A 1 283 ? -5.617 19.734 12.539 1 98.44 283 THR A O 1
ATOM 2142 N N . ARG A 1 284 ? -5.715 17.766 11.477 1 98.62 284 ARG A N 1
ATOM 2143 C CA . ARG A 1 284 ? -7.168 17.688 11.555 1 98.62 284 ARG A CA 1
ATOM 2144 C C . ARG A 1 284 ? -7.641 17.797 13 1 98.62 284 ARG A C 1
ATOM 2146 O O . ARG A 1 284 ? -8.523 18.594 13.32 1 98.62 284 ARG A O 1
ATOM 2153 N N . LYS A 1 285 ? -7.074 16.969 13.852 1 98.38 285 LYS A N 1
ATOM 2154 C CA . LYS A 1 285 ? -7.41 16.953 15.273 1 98.38 285 LYS A CA 1
ATOM 2155 C C . LYS A 1 285 ? -7.207 18.328 15.898 1 98.38 285 LYS A C 1
ATOM 2157 O O . LYS A 1 285 ? -8.055 18.797 16.656 1 98.38 285 LYS A O 1
ATOM 2162 N N . SER A 1 286 ? -6.16 18.922 15.602 1 98.56 286 SER A N 1
ATOM 2163 C CA . SER A 1 286 ? -5.816 20.234 16.156 1 98.56 286 SER A CA 1
ATOM 2164 C C . SER A 1 286 ? -6.785 21.312 15.664 1 98.56 286 SER A C 1
ATOM 2166 O O . SER A 1 286 ? -7.211 22.172 16.438 1 98.56 286 SER A O 1
ATOM 2168 N N . ILE A 1 287 ? -7.129 21.25 14.43 1 98.56 287 ILE A N 1
ATOM 2169 C CA . ILE A 1 287 ? -8.023 22.234 13.828 1 98.56 287 ILE A CA 1
ATOM 2170 C C . ILE A 1 287 ? -9.414 22.109 14.438 1 98.56 287 ILE A C 1
ATOM 2172 O O . ILE A 1 287 ? -10.102 23.109 14.641 1 98.56 287 ILE A O 1
ATOM 2176 N N . ILE A 1 288 ? -9.844 20.922 14.695 1 98.62 288 ILE A N 1
ATOM 2177 C CA . ILE A 1 288 ? -11.125 20.719 15.352 1 98.62 288 ILE A CA 1
ATOM 2178 C C . ILE A 1 288 ? -11.133 21.438 16.703 1 98.62 288 ILE A C 1
ATOM 2180 O O . ILE A 1 288 ? -12.062 22.188 17.016 1 98.62 288 ILE A O 1
ATOM 2184 N N . ASP A 1 289 ? -10.078 21.281 17.484 1 97.75 289 ASP A N 1
ATOM 2185 C CA . ASP A 1 289 ? -9.969 21.922 18.797 1 97.75 289 ASP A CA 1
ATOM 2186 C C . ASP A 1 289 ? -9.906 23.438 18.656 1 97.75 289 ASP A C 1
ATOM 2188 O O . ASP A 1 289 ? -10.555 24.156 19.422 1 97.75 289 ASP A O 1
ATOM 2192 N N . VAL A 1 290 ? -9.117 23.859 17.75 1 97.81 290 VAL A N 1
ATOM 2193 C CA . VAL A 1 290 ? -8.984 25.297 17.516 1 97.81 290 VAL A CA 1
ATOM 2194 C C . VAL A 1 290 ? -10.336 25.875 17.094 1 97.81 290 VAL A C 1
ATOM 2196 O O . VAL A 1 290 ? -10.734 26.938 17.562 1 97.81 290 VAL A O 1
ATOM 2199 N N . ALA A 1 291 ? -11.016 25.219 16.188 1 98.38 291 ALA A N 1
ATOM 2200 C CA . ALA A 1 291 ? -12.32 25.688 15.719 1 98.38 291 ALA A CA 1
ATOM 2201 C C . ALA A 1 291 ? -13.312 25.797 16.875 1 98.38 291 ALA A C 1
ATOM 2203 O O . ALA A 1 291 ? -14.016 26.812 17 1 98.38 291 ALA A O 1
ATOM 2204 N N . CYS A 1 292 ? -13.336 24.844 17.719 1 97.88 292 CYS A N 1
ATOM 2205 C CA . CYS A 1 292 ? -14.203 24.875 18.891 1 97.88 292 CYS A CA 1
ATOM 2206 C C . CYS A 1 292 ? -13.859 26.062 19.797 1 97.88 292 CYS A C 1
ATOM 2208 O O . CYS A 1 292 ? -14.75 26.75 20.266 1 97.88 292 CYS A O 1
ATOM 2210 N N . SER A 1 293 ? -12.617 26.266 19.953 1 95.94 293 SER A N 1
ATOM 2211 C CA . SER A 1 293 ? -12.172 27.359 20.797 1 95.94 293 SER A CA 1
ATOM 2212 C C . SER A 1 293 ? -12.547 28.719 20.188 1 95.94 293 SER A C 1
ATOM 2214 O O . SER A 1 293 ? -12.641 29.719 20.906 1 95.94 293 SER A O 1
ATOM 2216 N N . GLN A 1 294 ? -12.727 28.75 18.906 1 96.06 294 GLN A N 1
ATOM 2217 C CA . GLN A 1 294 ? -13.086 29.969 18.219 1 96.06 294 GLN A CA 1
ATOM 2218 C C . GLN A 1 294 ? -14.602 30.141 18.109 1 96.06 294 GLN A C 1
ATOM 2220 O O . GLN A 1 294 ? -15.094 31.047 17.453 1 96.06 294 GLN A O 1
ATOM 2225 N N . GLY A 1 295 ? -15.359 29.156 18.672 1 97.12 295 GLY A N 1
ATOM 2226 C CA . GLY A 1 295 ? -16.797 29.328 18.781 1 97.12 295 GLY A CA 1
ATOM 2227 C C . GLY A 1 295 ? -17.562 28.547 17.719 1 97.12 295 GLY A C 1
ATOM 2228 O O . GLY A 1 295 ? -18.797 28.609 17.656 1 97.12 295 GLY A O 1
ATOM 2229 N N . PHE A 1 296 ? -16.906 27.781 16.922 1 98.5 296 PHE A N 1
ATOM 2230 C CA . PHE A 1 296 ? -17.578 26.969 15.922 1 98.5 296 PHE A CA 1
ATOM 2231 C C . PHE A 1 296 ? -18.094 25.672 16.531 1 98.5 296 PHE A C 1
ATOM 2233 O O . PHE A 1 296 ? -17.5 25.141 17.469 1 98.5 296 PHE A O 1
ATOM 2240 N N . GLN A 1 297 ? -19.203 25.203 15.969 1 98.69 297 GLN A N 1
ATOM 2241 C CA . GLN A 1 297 ? -19.641 23.828 16.203 1 98.69 297 GLN A CA 1
ATOM 2242 C C . GLN A 1 297 ? -19.031 22.875 15.188 1 98.69 297 GLN A C 1
ATOM 2244 O O . GLN A 1 297 ? -19.266 23.016 13.984 1 98.69 297 GLN A O 1
ATOM 2249 N N . VAL A 1 298 ? -18.281 21.969 15.688 1 98.81 298 VAL A N 1
ATOM 2250 C CA . VAL A 1 298 ? -17.641 21.016 14.766 1 98.81 298 VAL A CA 1
ATOM 2251 C C . VAL A 1 298 ? -18.375 19.672 14.844 1 98.81 298 VAL A C 1
ATOM 2253 O O . VAL A 1 298 ? -18.625 19.156 15.93 1 98.81 298 VAL A O 1
ATOM 2256 N N . GLU A 1 299 ? -18.719 19.109 13.656 1 98.81 299 GLU A N 1
ATOM 2257 C CA . GLU A 1 299 ? -19.406 17.828 13.562 1 98.81 299 GLU A CA 1
ATOM 2258 C C . GLU A 1 299 ? -18.547 16.797 12.82 1 98.81 299 GLU A C 1
ATOM 2260 O O . GLU A 1 299 ? -18.172 17.016 11.664 1 98.81 299 GLU A O 1
ATOM 2265 N N . GLU A 1 300 ? -18.234 15.742 13.508 1 98.69 300 GLU A N 1
ATOM 2266 C CA . GLU A 1 300 ? -17.641 14.578 12.852 1 98.69 300 GLU A CA 1
ATOM 2267 C C . GLU A 1 300 ? -18.703 13.547 12.484 1 98.69 300 GLU A C 1
ATOM 2269 O O . GLU A 1 300 ? -19.219 12.836 13.359 1 98.69 300 GLU A O 1
ATOM 2274 N N . ARG A 1 301 ? -19 13.453 11.258 1 98.56 301 ARG A N 1
ATOM 2275 C CA . ARG A 1 301 ? -20.078 12.617 10.758 1 98.56 301 ARG A CA 1
ATOM 2276 C C . ARG A 1 301 ? -19.891 12.289 9.281 1 98.56 301 ARG A C 1
ATOM 2278 O O . ARG A 1 301 ? -18.969 12.797 8.641 1 98.56 301 ARG A O 1
ATOM 2285 N N . ALA A 1 302 ? -20.781 11.398 8.805 1 98.31 302 ALA A N 1
ATOM 2286 C CA . ALA A 1 302 ? -20.812 11.219 7.359 1 98.31 302 ALA A CA 1
ATOM 2287 C C . ALA A 1 302 ? -21.266 12.492 6.656 1 98.31 302 ALA A C 1
ATOM 2289 O O . ALA A 1 302 ? -22.328 13.031 6.961 1 98.31 302 ALA A O 1
ATOM 2290 N N . VAL A 1 303 ? -20.422 13.039 5.82 1 98.75 303 VAL A N 1
ATOM 2291 C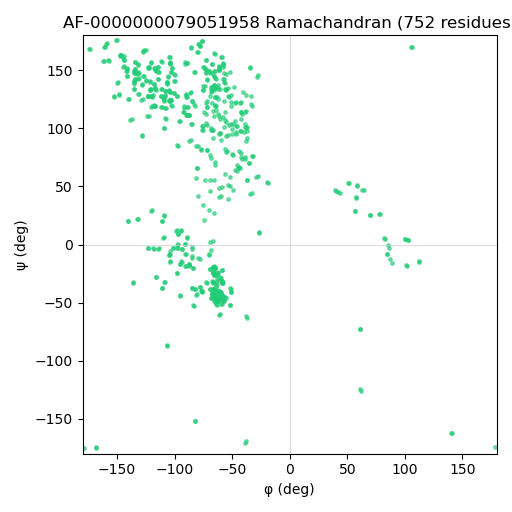 CA . VAL A 1 303 ? -20.75 14.266 5.098 1 98.75 303 VAL A CA 1
ATOM 2292 C C . VAL A 1 303 ? -21.125 13.93 3.658 1 98.75 303 VAL A C 1
ATOM 2294 O O . VAL A 1 303 ? -20.312 13.406 2.896 1 98.75 303 VAL A O 1
ATOM 2297 N N . ASP A 1 304 ? -22.312 14.266 3.311 1 98.25 304 ASP A N 1
ATOM 2298 C CA . ASP A 1 304 ? -22.828 13.992 1.974 1 98.25 304 ASP A CA 1
ATOM 2299 C C . ASP A 1 304 ? -22.172 14.891 0.932 1 98.25 304 ASP A C 1
ATOM 2301 O O . ASP A 1 304 ? -21.953 16.078 1.18 1 98.25 304 ASP A O 1
ATOM 2305 N N . VAL A 1 305 ? -21.906 14.297 -0.24 1 97.94 305 VAL A N 1
ATOM 2306 C CA . VAL A 1 305 ? -21.266 15.031 -1.319 1 97.94 305 VAL A CA 1
ATOM 2307 C C . VAL A 1 305 ? -22.125 16.234 -1.715 1 97.94 305 VAL A C 1
ATOM 2309 O O . VAL A 1 305 ? -21.594 17.281 -2.1 1 97.94 305 VAL A O 1
ATOM 2312 N N . ASP A 1 306 ? -23.375 16.156 -1.551 1 97.5 306 ASP A N 1
ATOM 2313 C CA . ASP A 1 306 ? -24.266 17.234 -1.93 1 97.5 306 ASP A CA 1
ATOM 2314 C C . ASP A 1 306 ? -24.078 18.453 -1.023 1 97.5 306 ASP A C 1
ATOM 2316 O O . ASP A 1 306 ? -24.438 19.578 -1.394 1 97.5 306 ASP A O 1
ATOM 2320 N N . GLU A 1 307 ? -23.547 18.297 0.13 1 98.25 307 GLU A N 1
ATOM 2321 C CA . GLU A 1 307 ? -23.328 19.406 1.054 1 98.25 307 GLU A CA 1
ATOM 2322 C C . GLU A 1 307 ? -22.281 20.375 0.513 1 98.25 307 GLU A C 1
ATOM 2324 O O . GLU A 1 307 ? -22.203 21.531 0.948 1 98.25 307 GLU A O 1
ATOM 2329 N N . LEU A 1 308 ? -21.484 19.906 -0.436 1 97.94 308 LEU A N 1
ATOM 2330 C CA . LEU A 1 308 ? -20.484 20.75 -1.064 1 97.94 308 LEU A CA 1
ATOM 2331 C C . LEU A 1 308 ? -21.141 21.906 -1.824 1 97.94 308 LEU A C 1
ATOM 2333 O O . LEU A 1 308 ? -20.562 22.984 -1.936 1 97.94 308 LEU A O 1
ATOM 2337 N N . PHE A 1 309 ? -22.391 21.719 -2.277 1 97.12 309 PHE A N 1
ATOM 2338 C CA . PHE A 1 309 ? -23.062 22.703 -3.111 1 97.12 309 PHE A CA 1
ATOM 2339 C C . PHE A 1 309 ? -23.719 23.781 -2.254 1 97.12 309 PHE A C 1
ATOM 2341 O O . PHE A 1 309 ? -24.094 24.844 -2.758 1 97.12 309 PHE A O 1
ATOM 2348 N N . GLU A 1 310 ? -23.766 23.516 -0.988 1 96.38 310 GLU A N 1
ATOM 2349 C CA . GLU A 1 310 ? -24.406 24.469 -0.08 1 96.38 310 GLU A CA 1
ATOM 2350 C C . GLU A 1 310 ? -23.391 25.094 0.87 1 96.38 310 GLU A C 1
ATOM 2352 O O . GLU A 1 310 ? -23.734 26 1.635 1 96.38 310 GLU A O 1
ATOM 2357 N N . ALA A 1 311 ? -22.188 24.688 0.805 1 97.19 311 ALA A N 1
ATOM 2358 C CA . ALA A 1 311 ? -21.156 25.109 1.748 1 97.19 311 ALA A CA 1
ATOM 2359 C C . ALA A 1 311 ? -20.734 26.562 1.496 1 97.19 311 ALA A C 1
ATOM 2361 O O . ALA A 1 311 ? -20.734 27.016 0.353 1 97.19 311 ALA A O 1
ATOM 2362 N N . ASP A 1 312 ? -20.375 27.25 2.584 1 96.5 312 ASP A N 1
ATOM 2363 C CA . ASP A 1 312 ? -19.781 28.578 2.469 1 96.5 312 ASP A CA 1
ATOM 2364 C C . ASP A 1 312 ? -18.297 28.516 2.135 1 96.5 312 ASP A C 1
ATOM 2366 O O . ASP A 1 312 ? -17.781 29.328 1.371 1 96.5 312 ASP A O 1
ATOM 2370 N N . GLU A 1 313 ? -17.625 27.625 2.789 1 96.81 313 GLU A N 1
ATOM 2371 C CA . GLU A 1 313 ? -16.203 27.359 2.584 1 96.81 313 GLU A CA 1
ATOM 2372 C C . GLU A 1 313 ? -15.898 25.875 2.693 1 96.81 313 GLU A C 1
ATOM 2374 O O . GLU A 1 313 ? -16.641 25.125 3.34 1 96.81 313 GLU A O 1
ATOM 2379 N N . VAL A 1 314 ? -14.898 25.484 1.953 1 97.56 314 VAL A N 1
ATOM 2380 C CA . VAL A 1 314 ? -14.289 24.172 2.105 1 97.56 314 VAL A CA 1
ATOM 2381 C C . VAL A 1 314 ? -12.781 24.312 2.26 1 97.56 314 VAL A C 1
ATOM 2383 O O . VAL A 1 314 ? -12.172 25.188 1.646 1 97.56 314 VAL A O 1
ATOM 2386 N N . PHE A 1 315 ? -12.227 23.547 3.172 1 97.44 315 PHE A N 1
ATOM 2387 C CA . PHE A 1 315 ? -10.773 23.594 3.285 1 97.44 315 PHE A CA 1
ATOM 2388 C C . PHE A 1 315 ? -10.219 22.219 3.627 1 97.44 315 PHE A C 1
ATOM 2390 O O . PHE A 1 315 ? -10.961 21.344 4.094 1 97.44 315 PHE A O 1
ATOM 2397 N N . CYS A 1 316 ? -8.953 22 3.34 1 97.62 316 CYS A N 1
ATOM 2398 C CA . CYS A 1 316 ? -8.219 20.781 3.65 1 97.62 316 CYS A CA 1
ATOM 2399 C C . CYS A 1 316 ? -7.176 21.031 4.73 1 97.62 316 CYS A C 1
ATOM 2401 O O . CYS A 1 316 ? -6.785 22.172 4.969 1 97.62 316 CYS A O 1
ATOM 2403 N N . THR A 1 317 ? -6.812 19.953 5.398 1 98.25 317 THR A N 1
ATOM 2404 C CA . THR A 1 317 ? -5.773 20.078 6.414 1 98.25 317 THR A CA 1
ATOM 2405 C C . THR A 1 317 ? -4.719 18.984 6.254 1 98.25 317 THR A C 1
ATOM 2407 O O . THR A 1 317 ? -5.039 17.859 5.879 1 98.25 317 THR A O 1
ATOM 2410 N N . GLY A 1 318 ? -3.486 19.297 6.566 1 96.88 318 GLY A N 1
ATOM 2411 C CA . GLY A 1 318 ? -2.318 18.438 6.574 1 96.88 318 GLY A CA 1
ATOM 2412 C C . GLY A 1 318 ? -1.081 19.109 7.137 1 96.88 318 GLY A C 1
ATOM 2413 O O . GLY A 1 318 ? -1.038 20.328 7.266 1 96.88 318 GLY A O 1
ATOM 2414 N N . THR A 1 319 ? -0.12 18.312 7.371 1 95.56 319 THR A N 1
ATOM 2415 C CA . THR A 1 319 ? 1.096 18.812 8 1 95.56 319 THR A CA 1
ATOM 2416 C C . THR A 1 319 ? 1.769 19.859 7.117 1 95.56 319 THR A C 1
ATOM 2418 O O . THR A 1 319 ? 2.164 20.938 7.598 1 95.56 319 THR A O 1
ATOM 2421 N N . ALA A 1 320 ? 1.853 19.609 5.836 1 89.75 320 ALA A N 1
ATOM 2422 C CA . ALA A 1 320 ? 2.568 20.484 4.918 1 89.75 320 ALA A CA 1
ATOM 2423 C C . ALA A 1 320 ? 1.858 21.828 4.781 1 89.75 320 ALA A C 1
ATOM 2425 O O . ALA A 1 320 ? 2.467 22.891 4.973 1 89.75 320 ALA A O 1
ATOM 2426 N N . VAL A 1 321 ? 0.599 21.828 4.68 1 90.44 321 VAL A N 1
ATOM 2427 C CA . VAL A 1 321 ? -0.148 23.031 4.32 1 90.44 321 VAL A CA 1
ATOM 2428 C C . VAL A 1 321 ? -0.812 23.609 5.566 1 90.44 321 VAL A C 1
ATOM 2430 O O . VAL A 1 321 ? -1.26 24.766 5.559 1 90.44 321 VAL A O 1
ATOM 2433 N N . VAL A 1 322 ? -0.885 22.891 6.598 1 95.5 322 VAL A N 1
ATOM 2434 C CA . VAL A 1 322 ? -1.645 23.203 7.805 1 95.5 322 VAL A CA 1
ATOM 2435 C C . VAL A 1 322 ? -3.127 23.328 7.461 1 95.5 322 VAL A C 1
ATOM 2437 O O . VAL A 1 322 ? -3.91 22.406 7.691 1 95.5 322 VAL A O 1
ATOM 2440 N N . VAL A 1 323 ? -3.527 24.422 6.781 1 96.31 323 VAL A N 1
ATOM 2441 C CA . VAL A 1 323 ? -4.867 24.625 6.234 1 96.31 323 VAL A CA 1
ATOM 2442 C C . VAL A 1 323 ? -4.766 25.078 4.781 1 96.31 323 VAL A C 1
ATOM 2444 O O . VAL A 1 323 ? -4.012 26 4.469 1 96.31 323 VAL A O 1
ATOM 2447 N N . SER A 1 324 ? -5.5 24.406 3.914 1 95 324 SER A N 1
ATOM 2448 C CA . SER A 1 324 ? -5.566 24.781 2.504 1 95 324 SER A CA 1
ATOM 2449 C C . SER A 1 324 ? -7.004 25.031 2.068 1 95 324 SER A C 1
ATOM 2451 O O . SER A 1 324 ? -7.801 24.109 1.955 1 95 324 SER A O 1
ATOM 2453 N N . PRO A 1 325 ? -7.297 26.312 1.791 1 95.81 325 PRO A N 1
ATOM 2454 C CA . PRO A 1 325 ? -8.648 26.594 1.302 1 95.81 325 PRO A CA 1
ATOM 2455 C C . PRO A 1 325 ? -8.922 25.953 -0.062 1 95.81 325 PRO A C 1
ATOM 2457 O O . PRO A 1 325 ? -8.016 25.844 -0.889 1 95.81 325 PRO A O 1
ATOM 2460 N N . VAL A 1 326 ? -10.18 25.609 -0.252 1 96.12 326 VAL A N 1
ATOM 2461 C CA . VAL A 1 326 ? -10.617 25.078 -1.542 1 96.12 326 VAL A CA 1
ATOM 2462 C C . VAL A 1 326 ? -11.375 26.156 -2.311 1 96.12 326 VAL A C 1
ATOM 2464 O O . VAL A 1 326 ? -12.344 26.734 -1.799 1 96.12 326 VAL A O 1
ATOM 2467 N N . GLY A 1 327 ? -10.891 26.406 -3.508 1 95.56 327 GLY A N 1
ATOM 2468 C CA . GLY A 1 327 ? -11.523 27.422 -4.336 1 95.56 327 GLY A CA 1
ATOM 2469 C C . GLY A 1 327 ? -12.742 26.906 -5.082 1 95.56 327 GLY A C 1
ATOM 2470 O O . GLY A 1 327 ? -13.719 27.641 -5.27 1 95.56 327 GLY A O 1
ATOM 2471 N N . SER A 1 328 ? -12.586 25.688 -5.516 1 96.38 328 SER A N 1
ATOM 2472 C CA . SER A 1 328 ? -13.719 25.094 -6.223 1 96.38 328 SER A CA 1
ATOM 2473 C C . SER A 1 328 ? -13.656 23.578 -6.195 1 96.38 328 SER A C 1
ATOM 2475 O O . SER A 1 328 ? -12.594 23 -5.98 1 96.38 328 SER A O 1
ATOM 2477 N N . ILE A 1 329 ? -14.82 23.031 -6.398 1 97.31 329 ILE A N 1
ATOM 2478 C CA . ILE A 1 329 ? -14.938 21.578 -6.535 1 97.31 329 ILE A CA 1
ATOM 2479 C C . ILE A 1 329 ? -15.852 21.25 -7.711 1 97.31 329 ILE A C 1
ATOM 2481 O O . ILE A 1 329 ? -16.891 21.891 -7.902 1 97.31 329 ILE A O 1
ATOM 2485 N N . THR A 1 330 ? -15.422 20.328 -8.523 1 97.75 330 THR A N 1
ATOM 2486 C CA . THR A 1 330 ? -16.234 19.828 -9.625 1 97.75 330 THR A CA 1
ATOM 2487 C C . THR A 1 330 ? -16.688 18.391 -9.344 1 97.75 330 THR A C 1
ATOM 2489 O O . THR A 1 330 ? -15.867 17.531 -9.023 1 97.75 330 THR A O 1
ATOM 2492 N N . TYR A 1 331 ? -18 18.25 -9.383 1 96.56 331 TYR A N 1
ATOM 2493 C CA . TYR A 1 331 ? -18.625 16.938 -9.211 1 96.56 331 TYR A CA 1
ATOM 2494 C C . TYR A 1 331 ? -19.594 16.641 -10.344 1 96.56 331 TYR A C 1
ATOM 2496 O O . TYR A 1 331 ? -20.578 17.359 -10.531 1 96.56 331 TYR A O 1
ATOM 2504 N N . LEU A 1 332 ? -19.453 15.469 -11.102 1 92.25 332 LEU A N 1
ATOM 2505 C CA . LEU A 1 332 ? -20.297 15.047 -12.211 1 92.25 332 LEU A CA 1
ATOM 2506 C C . LEU A 1 332 ? -20.625 16.234 -13.117 1 92.25 332 LEU A C 1
ATOM 2508 O O . LEU A 1 332 ? -21.797 16.484 -13.414 1 92.25 332 LEU A O 1
ATOM 2512 N N . ASP A 1 333 ? -19.797 17.031 -13.484 1 89.25 333 ASP A N 1
ATOM 2513 C CA . ASP A 1 333 ? -19.891 18.141 -14.438 1 89.25 333 ASP A CA 1
ATOM 2514 C C . ASP A 1 333 ? -20.484 19.391 -13.789 1 89.25 333 ASP A C 1
ATOM 2516 O O . ASP A 1 333 ? -20.781 20.359 -14.477 1 89.25 333 ASP A O 1
ATOM 2520 N N . LYS A 1 334 ? -20.703 19.375 -12.57 1 95.56 334 LYS A N 1
ATOM 2521 C CA . LYS A 1 334 ? -21.141 20.562 -11.836 1 95.56 334 LYS A CA 1
ATOM 2522 C C . LYS A 1 334 ? -20 21.156 -11.023 1 95.56 334 LYS A C 1
ATOM 2524 O O . LYS A 1 334 ? -19.406 20.469 -10.18 1 95.56 334 LYS A O 1
ATOM 2529 N N . ARG A 1 335 ? -19.766 22.375 -11.289 1 96.31 335 ARG A N 1
ATOM 2530 C CA . ARG A 1 335 ? -18.703 23.078 -10.578 1 96.31 335 ARG A CA 1
ATOM 2531 C C . ARG A 1 335 ? -19.266 24.094 -9.586 1 96.31 335 ARG A C 1
ATOM 2533 O O . ARG A 1 335 ? -20.219 24.812 -9.898 1 96.31 335 ARG A O 1
ATOM 2540 N N . VAL A 1 336 ? -18.766 24.062 -8.398 1 96.31 336 VAL A N 1
ATOM 2541 C CA . VAL A 1 336 ? -19.125 25.047 -7.387 1 96.31 336 VAL A CA 1
ATOM 2542 C C . VAL A 1 336 ? -17.859 25.781 -6.918 1 96.31 336 VAL A C 1
ATOM 2544 O O . VAL A 1 336 ? -16.797 25.172 -6.77 1 96.31 336 VAL A O 1
ATOM 2547 N N . SER A 1 337 ? -17.953 27.047 -6.719 1 95.31 337 SER A N 1
ATOM 2548 C CA . SER A 1 337 ? -16.859 27.875 -6.23 1 95.31 337 SER A CA 1
ATOM 2549 C C . SER A 1 337 ? -17.156 28.438 -4.844 1 95.31 337 SER A C 1
ATOM 2551 O O . SER A 1 337 ? -18.312 28.672 -4.5 1 95.31 337 SER A O 1
ATOM 2553 N N . TYR A 1 338 ? -16.078 28.578 -4.145 1 94.25 338 TYR A N 1
ATOM 2554 C CA . TYR A 1 338 ? -16.203 29.109 -2.789 1 94.25 338 TYR A CA 1
ATOM 2555 C C . TYR A 1 338 ? -15.5 30.438 -2.648 1 94.25 338 TYR A C 1
ATOM 2557 O O . TYR A 1 338 ? -14.438 30.656 -3.246 1 94.25 338 TYR A O 1
ATOM 2565 N N . GLY A 1 339 ? -15.992 31.438 -1.7 1 76.19 339 GLY A N 1
ATOM 2566 C CA . GLY A 1 339 ? -15.383 32.688 -1.254 1 76.19 339 GLY A CA 1
ATOM 2567 C C . GLY A 1 339 ? -15.07 33.625 -2.391 1 76.19 339 GLY A C 1
ATOM 2568 O O . GLY A 1 339 ? -14.43 34.656 -2.186 1 76.19 339 GLY A O 1
ATOM 2569 N N . GLU A 1 340 ? -15.719 33.688 -3.535 1 66.31 340 GLU A N 1
ATOM 2570 C CA . GLU A 1 340 ? -15.477 34.594 -4.656 1 66.31 340 GLU A CA 1
ATOM 2571 C C . GLU A 1 340 ? -13.977 34.781 -4.883 1 66.31 340 GLU A C 1
ATOM 2573 O O . GLU A 1 340 ? -13.516 35.938 -4.996 1 66.31 340 GLU A O 1
ATOM 2578 N N . GLY A 1 341 ? -13.133 33.781 -4.91 1 59.66 341 GLY A N 1
ATOM 2579 C CA . GLY A 1 341 ? -11.719 33.844 -5.23 1 59.66 341 GLY A CA 1
ATOM 2580 C C . GLY A 1 341 ? -10.844 34.156 -4.027 1 59.66 341 GLY A C 1
ATOM 2581 O O . GLY A 1 341 ? -9.609 34.156 -4.129 1 59.66 341 GLY A O 1
ATOM 2582 N N . SER A 1 342 ? -11.305 34.562 -2.949 1 65.94 342 SER A N 1
ATOM 2583 C CA . SER A 1 342 ? -10.523 34.844 -1.753 1 65.94 342 SER A CA 1
ATOM 2584 C C . SER A 1 342 ? -10.414 33.625 -0.852 1 65.94 342 SER A C 1
ATOM 2586 O O . SER A 1 342 ? -11.156 32.656 -1.021 1 65.94 342 SER A O 1
ATOM 2588 N N . SER A 1 343 ? -9.281 33.688 -0.041 1 72.88 343 SER A N 1
ATOM 2589 C CA . SER A 1 343 ? -9.156 32.688 0.99 1 72.88 343 SER A CA 1
ATOM 2590 C C . SER A 1 343 ? -10.289 32.781 2.008 1 72.88 343 SER A C 1
ATOM 2592 O O . SER A 1 343 ? -10.766 33.875 2.305 1 72.88 343 SER A O 1
ATOM 2594 N N . GLY A 1 344 ? -11.234 31.781 2.115 1 87.25 344 GLY A N 1
ATOM 2595 C CA . GLY A 1 344 ? -12.336 31.703 3.057 1 87.25 344 GLY A CA 1
ATOM 2596 C C . GLY A 1 344 ? -11.984 32.219 4.438 1 87.25 344 GLY A C 1
ATOM 2597 O O . GLY A 1 344 ? -10.891 31.984 4.938 1 87.25 344 GLY A O 1
ATOM 2598 N N . ALA A 1 345 ? -12.797 33.156 5.043 1 91.94 345 ALA A N 1
ATOM 2599 C CA . ALA A 1 345 ? -12.578 33.781 6.344 1 91.94 345 ALA A CA 1
ATOM 2600 C C . ALA A 1 345 ? -12.32 32.75 7.426 1 91.94 345 ALA A C 1
ATOM 2602 O O . ALA A 1 345 ? -11.453 32.938 8.281 1 91.94 345 ALA A O 1
ATOM 2603 N N . VAL A 1 346 ? -13.031 31.719 7.391 1 95.56 346 VAL A N 1
ATOM 2604 C CA . VAL A 1 346 ? -12.891 30.672 8.398 1 95.56 346 VAL A CA 1
ATOM 2605 C C . VAL A 1 346 ? -11.547 29.969 8.227 1 95.56 346 VAL A C 1
ATOM 2607 O O . VAL A 1 346 ? -10.812 29.781 9.203 1 95.56 346 VAL A O 1
ATOM 2610 N N . SER A 1 347 ? -11.195 29.625 7.012 1 95.12 347 SER A N 1
ATOM 2611 C CA . SER A 1 347 ? -9.914 28.984 6.73 1 95.12 347 SER A CA 1
ATOM 2612 C C . SER A 1 347 ? -8.75 29.859 7.195 1 95.12 347 SER A C 1
ATOM 2614 O O . SER A 1 347 ? -7.801 29.344 7.805 1 95.12 347 SER A O 1
ATOM 2616 N N . GLN A 1 348 ? -8.82 31.094 6.898 1 94.06 348 GLN A N 1
ATOM 2617 C CA . GLN A 1 348 ? -7.758 32.031 7.27 1 94.06 348 GLN A CA 1
ATOM 2618 C C . GLN A 1 348 ? -7.617 32.125 8.789 1 94.06 348 GLN A C 1
ATOM 2620 O O . GLN A 1 348 ? -6.5 32.156 9.312 1 94.06 348 GLN A O 1
ATOM 2625 N N . LYS A 1 349 ? -8.727 32.25 9.406 1 95.81 349 LYS A N 1
ATOM 2626 C CA . LYS A 1 349 ? -8.719 32.344 10.859 1 95.81 349 LYS A CA 1
ATOM 2627 C C . LYS A 1 349 ? -8.078 31.109 11.5 1 95.81 349 LYS A C 1
ATOM 2629 O O . LYS A 1 349 ? -7.199 31.219 12.352 1 95.81 349 LYS A O 1
ATOM 2634 N N . LEU A 1 350 ? -8.531 29.938 11.109 1 97.19 350 LEU A N 1
ATOM 2635 C CA . LEU A 1 350 ? -8.023 28.688 11.68 1 97.19 350 LEU A CA 1
ATOM 2636 C C . LEU A 1 350 ? -6.555 28.5 11.336 1 97.19 350 LEU A C 1
ATOM 2638 O O . LEU A 1 350 ? -5.773 28.047 12.18 1 97.19 350 LEU A O 1
ATOM 2642 N N . TYR A 1 351 ? -6.199 28.844 10.102 1 96.12 351 TYR A N 1
ATOM 2643 C CA . TYR A 1 351 ? -4.801 28.812 9.688 1 96.12 351 TYR A CA 1
ATOM 2644 C C . TYR A 1 351 ? -3.943 29.688 10.586 1 96.12 351 TYR A C 1
ATOM 2646 O O . TYR A 1 351 ? -2.893 29.266 11.07 1 96.12 351 TYR A O 1
ATOM 2654 N N . SER A 1 352 ? -4.379 30.875 10.797 1 95.19 352 SER A N 1
ATOM 2655 C CA . SER A 1 352 ? -3.625 31.844 11.578 1 95.19 352 SER A CA 1
ATOM 2656 C C . SER A 1 352 ? -3.447 31.391 13.016 1 95.19 352 SER A C 1
ATOM 2658 O O . SER A 1 352 ? -2.338 31.422 13.555 1 95.19 352 SER A O 1
ATOM 2660 N N . VAL A 1 353 ? -4.484 30.969 13.586 1 96.69 353 VAL A N 1
ATOM 2661 C CA . VAL A 1 353 ? -4.422 30.562 14.984 1 96.69 353 VAL A CA 1
ATOM 2662 C C . VAL A 1 353 ? -3.467 29.375 15.141 1 96.69 353 VAL A C 1
ATOM 2664 O O . VAL A 1 353 ? -2.578 29.391 16 1 96.69 353 VAL A O 1
ATOM 2667 N N . LEU A 1 354 ? -3.594 28.344 14.32 1 97 354 LEU A N 1
ATOM 2668 C CA . LEU A 1 354 ? -2.783 27.141 14.492 1 97 354 LEU A CA 1
ATOM 2669 C C . LEU A 1 354 ? -1.316 27.438 14.195 1 97 354 LEU A C 1
ATOM 2671 O O . LEU A 1 354 ? -0.429 27 14.93 1 97 354 LEU A O 1
ATOM 2675 N N . THR A 1 355 ? -1.022 28.203 13.141 1 95.5 355 THR A N 1
ATOM 2676 C CA . THR A 1 355 ? 0.369 28.453 12.781 1 95.5 355 THR A CA 1
ATOM 2677 C C . THR A 1 355 ? 1.043 29.344 13.82 1 95.5 355 THR A C 1
ATOM 2679 O O . THR A 1 355 ? 2.221 29.156 14.141 1 95.5 355 THR A O 1
ATOM 2682 N N . ARG A 1 356 ? 0.32 30.328 14.352 1 96.12 356 ARG A N 1
ATOM 2683 C CA . ARG A 1 356 ? 0.88 31.188 15.398 1 96.12 356 ARG A CA 1
ATOM 2684 C C . ARG A 1 356 ? 1.192 30.375 16.656 1 96.12 356 ARG A C 1
ATOM 2686 O O . ARG A 1 356 ? 2.186 30.641 17.344 1 96.12 356 ARG A O 1
ATOM 2693 N N . LEU A 1 357 ? 0.336 29.422 16.891 1 96.44 357 LEU A N 1
ATOM 2694 C CA . LEU A 1 357 ? 0.596 28.516 18 1 96.44 357 LEU A CA 1
ATOM 2695 C C . LEU A 1 357 ? 1.839 27.672 17.734 1 96.44 357 LEU A C 1
ATOM 2697 O O . LEU A 1 357 ? 2.711 27.562 18.609 1 96.44 357 LEU A O 1
ATOM 2701 N N . GLN A 1 358 ? 1.954 27.078 16.594 1 96.38 358 GLN A N 1
ATOM 2702 C CA . GLN A 1 358 ? 3.078 26.234 16.203 1 96.38 358 GLN A CA 1
ATOM 2703 C C . GLN A 1 358 ? 4.395 27 16.266 1 96.38 358 GLN A C 1
ATOM 2705 O O . GLN A 1 358 ? 5.426 26.438 16.656 1 96.38 358 GLN A O 1
ATOM 2710 N N . MET A 1 359 ? 4.379 28.328 15.984 1 95.69 359 MET A N 1
ATOM 2711 C CA . MET A 1 359 ? 5.582 29.141 15.898 1 95.69 359 MET A CA 1
ATOM 2712 C C . MET A 1 359 ? 5.875 29.812 17.234 1 95.69 359 MET A C 1
ATOM 2714 O O . MET A 1 359 ? 6.871 30.531 17.375 1 95.69 359 MET A O 1
ATOM 2718 N N . GLY A 1 360 ? 5.016 29.625 18.156 1 95.44 360 GLY A N 1
ATOM 2719 C CA . GLY A 1 360 ? 5.215 30.188 19.484 1 95.44 360 GLY A CA 1
ATOM 2720 C C . GLY A 1 360 ? 4.895 31.672 19.562 1 95.44 360 GLY A C 1
ATOM 2721 O O . GLY A 1 360 ? 5.434 32.406 20.406 1 95.44 360 GLY A O 1
ATOM 2722 N N . LEU A 1 361 ? 4.051 32.156 18.719 1 96.38 361 LEU A N 1
ATOM 2723 C CA . LEU A 1 361 ? 3.721 33.562 18.672 1 96.38 361 LEU A CA 1
ATOM 2724 C C . LEU A 1 361 ? 2.545 33.875 19.578 1 96.38 361 LEU A C 1
ATOM 2726 O O . LEU A 1 361 ? 2.299 35.062 19.891 1 96.38 361 LEU A O 1
ATOM 2730 N N . ILE A 1 362 ? 1.816 32.906 19.938 1 95.31 362 ILE A N 1
ATOM 2731 C CA . ILE A 1 362 ? 0.747 33.094 20.906 1 95.31 362 ILE A CA 1
ATOM 2732 C C . ILE A 1 362 ? 0.901 32.062 22.031 1 95.31 362 ILE A C 1
ATOM 2734 O O . ILE A 1 362 ? 1.626 31.078 21.891 1 95.31 362 ILE A O 1
ATOM 2738 N N . GLU A 1 363 ? 0.175 32.312 23.125 1 94.12 363 GLU A N 1
ATOM 2739 C CA . GLU A 1 363 ? 0.255 31.422 24.266 1 94.12 363 GLU A CA 1
ATOM 2740 C C . GLU A 1 363 ? -0.349 30.047 23.938 1 94.12 363 GLU A C 1
ATOM 2742 O O . GLU A 1 363 ? -1.424 29.969 23.344 1 94.12 363 GLU A O 1
ATOM 2747 N N . ASP A 1 364 ? 0.421 29.047 24.297 1 94.44 364 ASP A N 1
ATOM 2748 C CA . ASP A 1 364 ? -0.054 27.688 24.109 1 94.44 364 ASP A CA 1
ATOM 2749 C C . ASP A 1 364 ? -0.874 27.219 25.312 1 94.44 364 ASP A C 1
ATOM 2751 O O . ASP A 1 364 ? -0.36 26.531 26.188 1 94.44 364 ASP A O 1
ATOM 2755 N N . LYS A 1 365 ? -2.109 27.438 25.297 1 91.56 365 LYS A N 1
ATOM 2756 C CA . LYS A 1 365 ? -2.994 27.094 26.406 1 91.56 365 LYS A CA 1
ATOM 2757 C C . LYS A 1 365 ? -3.326 25.609 26.422 1 91.56 365 LYS A C 1
ATOM 2759 O O . LYS A 1 365 ? -3.836 25.078 27.406 1 91.56 365 LYS A O 1
ATOM 2764 N N . MET A 1 366 ? -3.01 24.906 25.359 1 91.5 366 MET A N 1
ATOM 2765 C CA . MET A 1 366 ? -3.393 23.5 25.219 1 91.5 366 MET A CA 1
ATOM 2766 C C . MET A 1 366 ? -2.201 22.578 25.453 1 91.5 366 MET A C 1
ATOM 2768 O O . MET A 1 366 ? -2.346 21.359 25.453 1 91.5 366 MET A O 1
ATOM 2772 N N . ASP A 1 367 ? -1.058 23.141 25.625 1 94.19 367 ASP A N 1
ATOM 2773 C CA . ASP A 1 367 ? 0.172 22.391 25.875 1 94.19 367 ASP A CA 1
ATOM 2774 C C . ASP A 1 367 ? 0.522 21.484 24.703 1 94.19 367 ASP A C 1
ATOM 2776 O O . ASP A 1 367 ? 0.788 20.297 24.875 1 94.19 367 ASP A O 1
ATOM 2780 N N . TRP A 1 368 ? 0.435 22.094 23.516 1 97.12 368 TRP A N 1
ATOM 2781 C CA . TRP A 1 368 ? 0.654 21.328 22.297 1 97.12 368 TRP A CA 1
ATOM 2782 C C . TRP A 1 368 ? 2.102 21.453 21.828 1 97.12 368 TRP A C 1
ATOM 2784 O O . TRP A 1 368 ? 2.559 20.672 21 1 97.12 368 TRP A O 1
ATOM 2794 N N . THR A 1 369 ? 2.791 22.422 22.328 1 97.25 369 THR A N 1
ATOM 2795 C CA . THR A 1 369 ? 4.148 22.641 21.844 1 97.25 369 THR A CA 1
ATOM 2796 C C . THR A 1 369 ? 5.176 22.188 22.875 1 97.25 369 THR A C 1
ATOM 2798 O O . THR A 1 369 ? 4.926 22.25 24.078 1 97.25 369 THR A O 1
ATOM 2801 N N . MET A 1 370 ? 6.273 21.672 22.344 1 96.81 370 MET A N 1
ATOM 2802 C CA . MET A 1 370 ? 7.402 21.219 23.156 1 96.81 370 MET A CA 1
ATOM 2803 C C . MET A 1 370 ? 8.672 21.984 22.797 1 96.81 370 MET A C 1
ATOM 2805 O O . MET A 1 370 ? 9.133 21.938 21.656 1 96.81 370 MET A O 1
ATOM 2809 N N . GLU A 1 371 ? 9.18 22.672 23.766 1 96.12 371 GLU A N 1
ATOM 2810 C CA . GLU A 1 371 ? 10.391 23.453 23.547 1 96.12 371 GLU A CA 1
ATOM 2811 C C . GLU A 1 371 ? 11.648 22.609 23.75 1 96.12 371 GLU A C 1
ATOM 2813 O O . GLU A 1 371 ? 11.734 21.844 24.703 1 96.12 371 GLU A O 1
ATOM 2818 N N . LEU A 1 372 ? 12.555 22.75 22.688 1 94.44 372 LEU A N 1
ATOM 2819 C CA . LEU A 1 372 ? 13.82 22.031 22.797 1 94.44 372 LEU A CA 1
ATOM 2820 C C . LEU A 1 372 ? 14.891 22.922 23.422 1 94.44 372 LEU A C 1
ATOM 2822 O O . LEU A 1 372 ? 15.062 24.062 23.031 1 94.44 372 LEU A 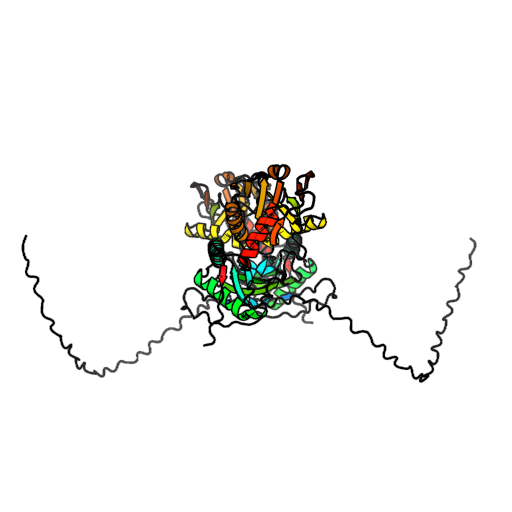O 1
ATOM 2826 N N . LYS A 1 373 ? 15.383 22.594 24.625 1 77.12 373 LYS A N 1
ATOM 2827 C CA . LYS A 1 373 ? 16.453 23.328 25.281 1 77.12 373 LYS A CA 1
ATOM 2828 C C . LYS A 1 373 ? 17.812 22.734 24.953 1 77.12 373 LYS A C 1
ATOM 2830 O O . LYS A 1 373 ? 18 21.516 24.984 1 77.12 373 LYS A O 1
ATOM 2835 N N . PRO A 1 374 ? 18.625 23.656 24.297 1 60.94 374 PRO A N 1
ATOM 2836 C CA . PRO A 1 374 ? 19.969 23.125 24.062 1 60.94 374 PRO A CA 1
ATOM 2837 C C . PRO A 1 374 ? 20.578 22.469 25.312 1 60.94 374 PRO A C 1
ATOM 2839 O O . PRO A 1 374 ? 20.219 22.844 26.438 1 60.94 374 PRO A O 1
ATOM 2842 N N . ALA A 1 375 ? 20.953 21.156 25.203 1 48 375 ALA A N 1
ATOM 2843 C CA . ALA A 1 375 ? 21.703 20.641 26.344 1 48 375 ALA A CA 1
ATOM 2844 C C . ALA A 1 375 ? 22.656 21.703 26.891 1 48 375 ALA A C 1
ATOM 2846 O O . ALA A 1 375 ? 23.328 22.406 26.125 1 48 375 ALA A O 1
ATOM 2847 N N . LYS A 1 376 ? 22.391 22.109 28.062 1 41.56 376 LYS A N 1
ATOM 2848 C CA . LYS A 1 376 ? 23.406 22.922 28.75 1 41.56 376 LYS A CA 1
ATOM 2849 C C . LYS A 1 376 ? 24.812 22.406 28.453 1 41.56 376 LYS A C 1
ATOM 2851 O O . LYS A 1 376 ? 25.062 21.203 28.531 1 41.56 376 LYS A O 1
ATOM 2856 N N . ALA A 1 377 ? 25.453 23.141 27.531 1 34.47 377 ALA A N 1
ATOM 2857 C CA . ALA A 1 377 ? 26.891 22.891 27.531 1 34.47 377 ALA A CA 1
ATOM 2858 C C . ALA A 1 377 ? 27.391 22.562 28.922 1 34.47 377 ALA A C 1
ATOM 2860 O O . ALA A 1 377 ? 27.391 23.438 29.812 1 34.47 377 ALA A O 1
ATOM 2861 N N . TYR A 1 378 ? 27.094 21.344 29.312 1 28.34 378 TYR A N 1
ATOM 2862 C CA . TYR A 1 378 ? 28.016 21.078 30.406 1 28.34 378 TYR A CA 1
ATOM 2863 C C . TYR A 1 378 ? 29.469 21.094 29.906 1 28.34 378 TYR A C 1
ATOM 2865 O O . TYR A 1 378 ? 29.734 20.672 28.781 1 28.34 378 TYR A O 1
ATOM 2873 N N . MET B 1 1 ? -11.43 -6.535 76 1 22.33 1 MET B N 1
ATOM 2874 C CA . MET B 1 1 ? -10.703 -6.496 74.75 1 22.33 1 MET B CA 1
ATOM 2875 C C . MET B 1 1 ? -9.211 -6.715 74.938 1 22.33 1 MET B C 1
ATOM 2877 O O . MET B 1 1 ? -8.547 -5.898 75.625 1 22.33 1 MET B O 1
ATOM 2881 N N . GLU B 1 2 ? -8.609 -8.031 74.812 1 20.97 2 GLU B N 1
ATOM 2882 C CA . GLU B 1 2 ? -7.531 -8.797 75.438 1 20.97 2 GLU B CA 1
ATOM 2883 C C . GLU B 1 2 ? -6.184 -8.438 74.812 1 20.97 2 GLU B C 1
ATOM 2885 O O . GLU B 1 2 ? -6.082 -8.242 73.625 1 20.97 2 GLU B O 1
ATOM 2890 N N . SER B 1 3 ? -5.113 -7.918 75.562 1 22.36 3 SER B N 1
ATOM 2891 C CA . SER B 1 3 ? -3.869 -7.156 75.625 1 22.36 3 SER B CA 1
ATOM 2892 C C . SER B 1 3 ? -2.703 -7.98 75.062 1 22.36 3 SER B C 1
ATOM 2894 O O . SER B 1 3 ? -1.54 -7.668 75.312 1 22.36 3 SER B O 1
ATOM 2896 N N . SER B 1 4 ? -2.99 -8.961 73.875 1 21.48 4 SER B N 1
ATOM 2897 C CA . SER B 1 4 ? -2.195 -10.18 73.875 1 21.48 4 SER B CA 1
ATOM 2898 C C . SER B 1 4 ? -0.742 -9.898 73.562 1 21.48 4 SER B C 1
ATOM 2900 O O . SER B 1 4 ? -0.467 -9.078 72.625 1 21.48 4 SER B O 1
ATOM 2902 N N . GLY B 1 5 ? 0.326 -10.305 74.312 1 19.02 5 GLY B N 1
ATOM 2903 C CA . GLY B 1 5 ? 1.691 -10.164 74.812 1 19.02 5 GLY B CA 1
ATOM 2904 C C . GLY B 1 5 ? 2.725 -10.68 73.812 1 19.02 5 GLY B C 1
ATOM 2905 O O . GLY B 1 5 ? 2.994 -11.883 73.75 1 19.02 5 GLY B O 1
ATOM 2906 N N . ALA B 1 6 ? 2.777 -10.125 72.438 1 22.38 6 ALA B N 1
ATOM 2907 C CA . ALA B 1 6 ? 3.408 -10.711 71.25 1 22.38 6 ALA B CA 1
ATOM 2908 C C . ALA B 1 6 ? 4.926 -10.766 71.375 1 22.38 6 ALA B C 1
ATOM 2910 O O . ALA B 1 6 ? 5.586 -9.727 71.438 1 22.38 6 ALA B O 1
ATOM 2911 N N . VAL B 1 7 ? 5.48 -11.875 71.875 1 20.16 7 VAL B N 1
ATOM 2912 C CA . VAL B 1 7 ? 6.805 -12.141 72.438 1 20.16 7 VAL B CA 1
ATOM 2913 C C . VAL B 1 7 ? 7.855 -12.031 71.375 1 20.16 7 VAL B C 1
ATOM 2915 O O . VAL B 1 7 ? 7.633 -12.477 70.25 1 20.16 7 VAL B O 1
ATOM 2918 N N . LEU B 1 8 ? 8.922 -11.203 71.375 1 19.05 8 LEU B N 1
ATOM 2919 C CA . LEU B 1 8 ? 10.039 -10.594 70.625 1 19.05 8 LEU B CA 1
ATOM 2920 C C . LEU B 1 8 ? 11.141 -11.609 70.375 1 19.05 8 LEU B C 1
ATOM 2922 O O . LEU B 1 8 ? 11.938 -11.922 71.25 1 19.05 8 LEU B O 1
ATOM 2926 N N . ALA B 1 9 ? 10.727 -12.859 69.688 1 19.14 9 ALA B N 1
ATOM 2927 C CA . ALA B 1 9 ? 11.617 -14.016 69.75 1 19.14 9 ALA B CA 1
ATOM 2928 C C . ALA B 1 9 ? 12.984 -13.68 69.188 1 19.14 9 ALA B C 1
ATOM 2930 O O . ALA B 1 9 ? 13.102 -12.805 68.312 1 19.14 9 ALA B O 1
ATOM 2931 N N . ASP B 1 10 ? 14.078 -14.406 69.625 1 17.78 10 ASP B N 1
ATOM 2932 C CA . ASP B 1 10 ? 15.516 -14.398 69.875 1 17.78 10 ASP B CA 1
ATOM 2933 C C . ASP B 1 10 ? 16.312 -14.656 68.625 1 17.78 10 ASP B C 1
ATOM 2935 O O . ASP B 1 10 ? 15.922 -15.484 67.812 1 17.78 10 ASP B O 1
ATOM 2939 N N . LEU B 1 11 ? 17.203 -13.734 68.125 1 19.84 11 LEU B N 1
ATOM 2940 C CA . LEU B 1 11 ? 18.047 -13.281 67.062 1 19.84 11 LEU B CA 1
ATOM 2941 C C . LEU B 1 11 ? 19.188 -14.25 66.812 1 19.84 11 LEU B C 1
ATOM 2943 O O . LEU B 1 11 ? 20.109 -13.953 66 1 19.84 11 LEU B O 1
ATOM 2947 N N . HIS B 1 12 ? 19.047 -15.648 67.125 1 18.73 12 HIS B N 1
ATOM 2948 C CA . HIS B 1 12 ? 20.375 -16.219 67.312 1 18.73 12 HIS B CA 1
ATOM 2949 C C . HIS B 1 12 ? 21.125 -16.359 66 1 18.73 12 HIS B C 1
ATOM 2951 O O . HIS B 1 12 ? 20.531 -16.734 65 1 18.73 12 HIS B O 1
ATOM 2957 N N . PRO B 1 13 ? 22.375 -15.727 65.812 1 20.14 13 PRO B N 1
ATOM 2958 C CA . PRO B 1 13 ? 23.281 -15.438 64.75 1 20.14 13 PRO B CA 1
ATOM 2959 C C . PRO B 1 13 ? 23.969 -16.688 64.188 1 20.14 13 PRO B C 1
ATOM 2961 O O . PRO B 1 13 ? 24.766 -17.312 64.938 1 20.14 13 PRO B O 1
ATOM 2964 N N . ASN B 1 14 ? 23.203 -17.766 63.719 1 18.12 14 ASN B N 1
ATOM 2965 C CA . ASN B 1 14 ? 23.828 -19.094 63.594 1 18.12 14 ASN B CA 1
ATOM 2966 C C . ASN B 1 14 ? 24.984 -19.062 62.594 1 18.12 14 ASN B C 1
ATOM 2968 O O . ASN B 1 14 ? 24.859 -18.5 61.5 1 18.12 14 ASN B O 1
ATOM 2972 N N . TYR B 1 15 ? 26.297 -19.203 63.031 1 18.88 15 TYR B N 1
ATOM 2973 C CA . TYR B 1 15 ? 27.688 -19.172 62.594 1 18.88 15 TYR B CA 1
ATOM 2974 C C . TYR B 1 15 ? 27.969 -20.297 61.625 1 18.88 15 TYR B C 1
ATOM 2976 O O . TYR B 1 15 ? 27.891 -21.469 61.969 1 18.88 15 TYR B O 1
ATOM 2984 N N . LEU B 1 16 ? 27.422 -20.188 60.406 1 17.72 16 LEU B N 1
ATOM 2985 C CA . LEU B 1 16 ? 27.391 -21.344 59.5 1 17.72 16 LEU B CA 1
ATOM 2986 C C . LEU B 1 16 ? 28.812 -21.812 59.188 1 17.72 16 LEU B C 1
ATOM 2988 O O . LEU B 1 16 ? 29.672 -21.016 58.812 1 17.72 16 LEU B O 1
ATOM 2992 N N . ARG B 1 17 ? 29.188 -22.969 59.75 1 18.75 17 ARG B N 1
ATOM 2993 C CA . ARG B 1 17 ? 30.406 -23.781 59.844 1 18.75 17 ARG B CA 1
ATOM 2994 C C . ARG B 1 17 ? 30.938 -24.125 58.438 1 18.75 17 ARG B C 1
ATOM 2996 O O . ARG B 1 17 ? 30.172 -24.578 57.594 1 18.75 17 ARG B O 1
ATOM 3003 N N . CYS B 1 18 ? 32.125 -23.625 58.031 1 19.94 18 CYS B N 1
ATOM 3004 C CA . CYS B 1 18 ? 32.938 -23.562 56.812 1 19.94 18 CYS B CA 1
ATOM 3005 C C . CYS B 1 18 ? 33.469 -24.953 56.469 1 19.94 18 CYS B C 1
ATOM 3007 O O . CYS B 1 18 ? 34.656 -25.219 56.625 1 19.94 18 CYS B O 1
ATOM 3009 N N . PRO B 1 19 ? 32.594 -26.078 56.5 1 19.05 19 PRO B N 1
ATOM 3010 C CA . PRO B 1 19 ? 33.312 -27.344 56.625 1 19.05 19 PRO B CA 1
ATOM 3011 C C . PRO B 1 19 ? 34.312 -27.578 55.5 1 19.05 19 PRO B C 1
ATOM 3013 O O . PRO B 1 19 ? 34.188 -26.953 54.438 1 19.05 19 PRO B O 1
ATOM 3016 N N . SER B 1 20 ? 35.406 -28.391 55.812 1 19.84 20 SER B N 1
ATOM 3017 C CA . SER B 1 20 ? 36.75 -28.828 55.469 1 19.84 20 SER B CA 1
ATOM 3018 C C . SER B 1 20 ? 36.719 -29.766 54.25 1 19.84 20 SER B C 1
ATOM 3020 O O . SER B 1 20 ? 37.75 -30.375 53.938 1 19.84 20 SER B O 1
ATOM 3022 N N . ARG B 1 21 ? 35.656 -29.75 53.406 1 20.44 21 ARG B N 1
ATOM 3023 C CA . ARG B 1 21 ? 35.469 -31.031 52.719 1 20.44 21 ARG B CA 1
ATOM 3024 C C . ARG B 1 21 ? 36.719 -31.422 51.938 1 20.44 21 ARG B C 1
ATOM 3026 O O . ARG B 1 21 ? 37.375 -30.562 51.344 1 20.44 21 ARG B O 1
ATOM 3033 N N . ASN B 1 22 ? 37.188 -32.594 52.281 1 19.98 22 ASN B N 1
ATOM 3034 C CA . ASN B 1 22 ? 38.312 -33.5 51.969 1 19.98 22 ASN B CA 1
ATOM 3035 C C . ASN B 1 22 ? 38.438 -33.719 50.469 1 19.98 22 ASN B C 1
ATOM 3037 O O . ASN B 1 22 ? 37.469 -34 49.781 1 19.98 22 ASN B O 1
ATOM 3041 N N . PRO B 1 23 ? 39.625 -33.312 49.906 1 23.17 23 PRO B N 1
ATOM 3042 C CA . PRO B 1 23 ? 40.031 -33.094 48.5 1 23.17 23 PRO B CA 1
ATOM 3043 C C . PRO B 1 23 ? 40.156 -34.406 47.719 1 23.17 23 PRO B C 1
ATOM 3045 O O . PRO B 1 23 ? 40.688 -34.406 46.594 1 23.17 23 PRO B O 1
ATOM 3048 N N . SER B 1 24 ? 39.312 -35.438 48.156 1 21 24 SER B N 1
ATOM 3049 C CA . SER B 1 24 ? 39.719 -36.75 47.688 1 21 24 SER B CA 1
ATOM 3050 C C . SER B 1 24 ? 40 -36.75 46.188 1 21 24 SER B C 1
ATOM 3052 O O . SER B 1 24 ? 39.344 -36 45.438 1 21 24 SER B O 1
ATOM 3054 N N . SER B 1 25 ? 41.125 -37.406 45.812 1 21.44 25 SER B N 1
ATOM 3055 C CA . SER B 1 25 ? 42.062 -37.5 44.688 1 21.44 25 SER B CA 1
ATOM 3056 C C . SER B 1 25 ? 41.438 -38.125 43.469 1 21.44 25 SER B C 1
ATOM 3058 O O . SER B 1 25 ? 42.062 -38.281 42.438 1 21.44 25 SER B O 1
ATOM 3060 N N . SER B 1 26 ? 40.125 -38.594 43.656 1 20.61 26 SER B N 1
ATOM 3061 C CA . SER B 1 26 ? 39.844 -39.75 42.812 1 20.61 26 SER B CA 1
ATOM 3062 C C . SER B 1 26 ? 40.094 -39.438 41.344 1 20.61 26 SER B C 1
ATOM 3064 O O . SER B 1 26 ? 39.906 -38.312 40.906 1 20.61 26 SER B O 1
ATOM 3066 N N . SER B 1 27 ? 40.812 -40.406 40.688 1 21.23 27 SER B N 1
ATOM 3067 C CA . SER B 1 27 ? 41.5 -40.625 39.406 1 21.23 27 SER B CA 1
ATOM 3068 C C . SER B 1 27 ? 40.531 -40.531 38.25 1 21.23 27 SER B C 1
ATOM 3070 O O . SER B 1 27 ? 39.781 -41.5 37.969 1 21.23 27 SER B O 1
ATOM 3072 N N . SER B 1 28 ? 39.656 -39.594 38.312 1 20.08 28 SER B N 1
ATOM 3073 C CA . SER B 1 28 ? 38.531 -39.719 37.375 1 20.08 28 SER B CA 1
ATOM 3074 C C . SER B 1 28 ? 39.031 -39.875 35.938 1 20.08 28 SER B C 1
ATOM 3076 O O . SER B 1 28 ? 39.844 -39.062 35.438 1 20.08 28 SER B O 1
ATOM 3078 N N . THR B 1 29 ? 39.125 -41.188 35.562 1 20.97 29 THR B N 1
ATOM 3079 C CA . THR B 1 29 ? 39.375 -41.688 34.219 1 20.97 29 THR B CA 1
ATOM 3080 C C . THR B 1 29 ? 38.656 -40.875 33.156 1 20.97 29 THR B C 1
ATOM 3082 O O . THR B 1 29 ? 37.438 -40.625 33.281 1 20.97 29 THR B O 1
ATOM 3085 N N . LEU B 1 30 ? 39.438 -40.062 32.5 1 20.8 30 LEU B N 1
ATOM 3086 C CA . LEU B 1 30 ? 39.031 -39.125 31.422 1 20.8 30 LEU B CA 1
ATOM 3087 C C . LEU B 1 30 ? 38.281 -39.844 30.312 1 20.8 30 LEU B C 1
ATOM 3089 O O . LEU B 1 30 ? 38.875 -40.625 29.562 1 20.8 30 LEU B O 1
ATOM 3093 N N . LEU B 1 31 ? 37.219 -40.625 30.766 1 19.05 31 LEU B N 1
ATOM 3094 C CA . LEU B 1 31 ? 36.625 -41.344 29.641 1 19.05 31 LEU B CA 1
ATOM 3095 C C . LEU B 1 31 ? 36.375 -40.406 28.469 1 19.05 31 LEU B C 1
ATOM 3097 O O . LEU B 1 31 ? 35.812 -39.312 28.641 1 19.05 31 LEU B O 1
ATOM 3101 N N . PHE B 1 32 ? 37.188 -40.531 27.438 1 19.94 32 PHE B N 1
ATOM 3102 C CA . PHE B 1 32 ? 37.188 -39.969 26.094 1 19.94 32 PHE B CA 1
ATOM 3103 C C . PHE B 1 32 ? 35.812 -40.156 25.438 1 19.94 32 PHE B C 1
ATOM 3105 O O . PHE B 1 32 ? 35.469 -41.281 25.047 1 19.94 32 PHE B O 1
ATOM 3112 N N . THR B 1 33 ? 34.781 -39.844 26.172 1 21.05 33 THR B N 1
ATOM 3113 C CA . THR B 1 33 ? 33.562 -40.219 25.438 1 21.05 33 THR B CA 1
ATOM 3114 C C . THR B 1 33 ? 33.594 -39.656 24.016 1 21.05 33 THR B C 1
ATOM 3116 O O . THR B 1 33 ? 33.875 -38.469 23.812 1 21.05 33 THR B O 1
ATOM 3119 N N . HIS B 1 34 ? 33.875 -40.5 23.047 1 20.52 34 HIS B N 1
ATOM 3120 C CA . HIS B 1 34 ? 33.781 -40.406 21.594 1 20.52 34 HIS B CA 1
ATOM 3121 C C . HIS B 1 34 ? 32.438 -39.75 21.172 1 20.52 34 HIS B C 1
ATOM 3123 O O . HIS B 1 34 ? 31.375 -40.312 21.391 1 20.52 34 HIS B O 1
ATOM 3129 N N . HIS B 1 35 ? 32.312 -38.531 21.5 1 22.64 35 HIS B N 1
ATOM 3130 C CA . HIS B 1 35 ? 31.094 -37.875 21.031 1 22.64 35 HIS B CA 1
ATOM 3131 C C . HIS B 1 35 ? 30.891 -38.094 19.547 1 22.64 35 HIS B C 1
ATOM 3133 O O . HIS B 1 35 ? 31.812 -37.906 18.75 1 22.64 35 HIS B O 1
ATOM 3139 N N . SER B 1 36 ? 30.141 -39.062 19.203 1 24 36 SER B N 1
ATOM 3140 C CA . SER B 1 36 ? 29.688 -39.406 17.844 1 24 36 SER B CA 1
ATOM 3141 C C . SER B 1 36 ? 29.297 -38.125 17.094 1 24 36 SER B C 1
ATOM 3143 O O . SER B 1 36 ? 28.688 -37.219 17.656 1 24 36 SER B O 1
ATOM 3145 N N . SER B 1 37 ? 30.062 -37.812 16.062 1 23.92 37 SER B N 1
ATOM 3146 C CA . SER B 1 37 ? 30.047 -36.781 15.039 1 23.92 37 SER B CA 1
ATOM 3147 C C . SER B 1 37 ? 28.641 -36.625 14.453 1 23.92 37 SER B C 1
ATOM 3149 O O . SER B 1 37 ? 28.141 -37.5 13.773 1 23.92 37 SER B O 1
ATOM 3151 N N . ALA B 1 38 ? 27.703 -36.125 15.227 1 27.91 38 ALA B N 1
ATOM 3152 C CA . ALA B 1 38 ? 26.375 -35.938 14.633 1 27.91 38 ALA B CA 1
ATOM 3153 C C . ALA B 1 38 ? 26.484 -35.375 13.227 1 27.91 38 ALA B C 1
ATOM 3155 O O . ALA B 1 38 ? 27.234 -34.438 12.984 1 27.91 38 ALA B O 1
ATOM 3156 N N . SER B 1 39 ? 26.219 -36.125 12.266 1 24.67 39 SER B N 1
ATOM 3157 C CA . SER B 1 39 ? 26.141 -35.812 10.844 1 24.67 39 SER B CA 1
ATOM 3158 C C . SER B 1 39 ? 25.438 -34.5 10.602 1 24.67 39 SER B C 1
ATOM 3160 O O . SER B 1 39 ? 24.344 -34.281 11.117 1 24.67 39 SER B O 1
ATOM 3162 N N . PRO B 1 40 ? 26.203 -33.375 10.398 1 28.16 40 PRO B N 1
ATOM 3163 C CA . PRO B 1 40 ? 25.688 -32.031 10.156 1 28.16 40 PRO B CA 1
ATOM 3164 C C . PRO B 1 40 ? 24.516 -32.031 9.164 1 28.16 40 PRO B C 1
ATOM 3166 O O . PRO B 1 40 ? 24.688 -32.438 8.008 1 28.16 40 PRO B O 1
ATOM 3169 N N . SER B 1 41 ? 23.453 -32.594 9.5 1 28.28 41 SER B N 1
ATOM 3170 C CA . SER B 1 41 ? 22.328 -32.219 8.648 1 28.28 41 SER B CA 1
ATOM 3171 C C . SER B 1 41 ? 22.328 -30.719 8.359 1 28.28 41 SER B C 1
ATOM 3173 O O . SER B 1 41 ? 22.234 -29.906 9.273 1 28.28 41 SER B O 1
ATOM 3175 N N . HIS B 1 42 ? 23.219 -30.297 7.477 1 27.14 42 HIS B N 1
ATOM 3176 C CA . HIS B 1 42 ? 23.359 -28.969 6.918 1 27.14 42 HIS B CA 1
ATOM 3177 C C . HIS B 1 42 ? 22 -28.297 6.707 1 27.14 42 HIS B C 1
ATOM 3179 O O . HIS B 1 42 ? 21.203 -28.781 5.902 1 27.14 42 HIS B O 1
ATOM 3185 N N . LYS B 1 43 ? 21.438 -27.984 7.762 1 31.08 43 LYS B N 1
ATOM 3186 C CA . LYS B 1 43 ? 20.406 -27 7.5 1 31.08 43 LYS B CA 1
ATOM 3187 C C . LYS B 1 43 ? 20.859 -25.984 6.441 1 31.08 43 LYS B C 1
ATOM 3189 O O . LYS B 1 43 ? 21.781 -25.203 6.684 1 31.08 43 LYS B O 1
ATOM 3194 N N . LEU B 1 44 ? 20.922 -26.328 5.176 1 28.02 44 LEU B N 1
ATOM 3195 C CA . LEU B 1 44 ? 20.984 -25.328 4.109 1 28.02 44 LEU B CA 1
ATOM 3196 C C . LEU B 1 44 ? 20.266 -24.047 4.52 1 28.02 44 LEU B C 1
ATOM 3198 O O . LEU B 1 44 ? 19.031 -24.016 4.582 1 28.02 44 LEU B O 1
ATOM 3202 N N . GLN B 1 45 ? 20.656 -23.531 5.48 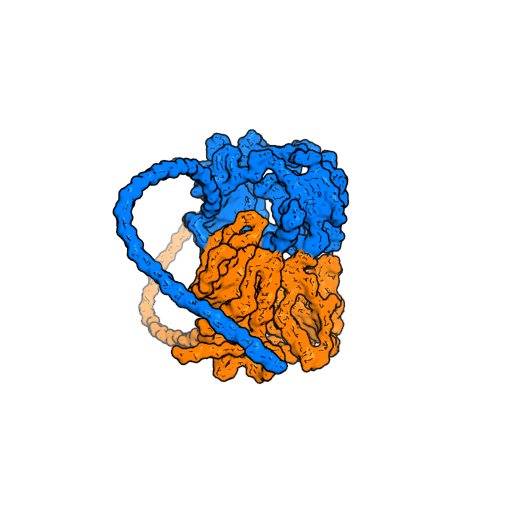1 30.08 45 GLN B N 1
ATOM 3203 C CA . GLN B 1 45 ? 20.203 -22.156 5.688 1 30.08 45 GLN B CA 1
ATOM 3204 C C . GLN B 1 45 ? 20.125 -21.406 4.363 1 30.08 45 GLN B C 1
ATOM 3206 O O . GLN B 1 45 ? 21.141 -21.25 3.672 1 30.08 45 GLN B O 1
ATOM 3211 N N . LYS B 1 46 ? 18.953 -21.422 3.715 1 35.88 46 LYS B N 1
ATOM 3212 C CA . LYS B 1 46 ? 18.531 -20.734 2.496 1 35.88 46 LYS B CA 1
ATOM 3213 C C . LYS B 1 46 ? 19.141 -19.328 2.422 1 35.88 46 LYS B C 1
ATOM 3215 O O . LYS B 1 46 ? 18.625 -18.406 3.043 1 35.88 46 LYS B O 1
ATOM 3220 N N . GLN B 1 47 ? 20.438 -19.359 2.516 1 33.72 47 GLN B N 1
ATOM 3221 C CA . GLN B 1 47 ? 21.031 -18.062 2.203 1 33.72 47 GLN B CA 1
ATOM 3222 C C . GLN B 1 47 ? 20.422 -17.469 0.932 1 33.72 47 GLN B C 1
ATOM 3224 O O . GLN B 1 47 ? 20.5 -18.078 -0.138 1 33.72 47 GLN B O 1
ATOM 3229 N N . LEU B 1 48 ? 19.453 -16.656 1.124 1 41.75 48 LEU B N 1
ATOM 3230 C CA . LEU B 1 48 ? 18.953 -15.844 0.012 1 41.75 48 LEU B CA 1
ATOM 3231 C C . LEU B 1 48 ? 20.109 -15.156 -0.705 1 41.75 48 LEU B C 1
ATOM 3233 O O . LEU B 1 48 ? 20.828 -14.352 -0.105 1 41.75 48 LEU B O 1
ATOM 3237 N N . LEU B 1 49 ? 20.859 -15.93 -1.557 1 38.12 49 LEU B N 1
ATOM 3238 C CA . LEU B 1 49 ? 21.797 -15.242 -2.426 1 38.12 49 LEU B CA 1
ATOM 3239 C C . LEU B 1 49 ? 21.078 -14.266 -3.352 1 38.12 49 LEU B C 1
ATOM 3241 O O . LEU B 1 49 ? 20.109 -14.641 -4.02 1 38.12 49 LEU B O 1
ATOM 3245 N N . LEU B 1 50 ? 21.062 -13 -2.908 1 44.09 50 LEU B N 1
ATOM 3246 C CA . LEU B 1 50 ? 20.438 -11.938 -3.688 1 44.09 50 LEU B CA 1
ATOM 3247 C C . LEU B 1 50 ? 21.359 -11.461 -4.797 1 44.09 50 LEU B C 1
ATOM 3249 O O . LEU B 1 50 ? 22.5 -11.039 -4.531 1 44.09 50 LEU B O 1
ATOM 3253 N N . ALA B 1 51 ? 21.359 -12.117 -5.906 1 40.59 51 ALA B N 1
ATOM 3254 C CA . ALA B 1 51 ? 22.016 -11.422 -7.012 1 40.59 51 ALA B CA 1
ATOM 3255 C C . ALA B 1 51 ? 21.141 -10.305 -7.562 1 40.59 51 ALA B C 1
ATOM 3257 O O . ALA B 1 51 ? 19.953 -10.508 -7.812 1 40.59 51 ALA B O 1
ATOM 3258 N N . SER B 1 52 ? 21.484 -9.117 -7.168 1 42.94 52 SER B N 1
ATOM 3259 C CA . SER B 1 52 ? 20.719 -7.961 -7.625 1 42.94 52 SER B CA 1
ATOM 3260 C C . SER B 1 52 ? 21.25 -7.438 -8.953 1 42.94 52 SER B C 1
ATOM 3262 O O . SER B 1 52 ? 22.453 -7.367 -9.164 1 42.94 52 SER B O 1
ATOM 3264 N N . TYR B 1 53 ? 20.484 -7.59 -9.969 1 39.53 53 TYR B N 1
ATOM 3265 C CA . TYR B 1 53 ? 20.734 -6.859 -11.203 1 39.53 53 TYR B CA 1
ATOM 3266 C C . TYR B 1 53 ? 20.109 -5.473 -11.156 1 39.53 53 TYR B C 1
ATOM 3268 O O . TYR B 1 53 ? 18.922 -5.336 -10.844 1 39.53 53 TYR B O 1
ATOM 3276 N N . GLN B 1 54 ? 20.859 -4.457 -10.953 1 41.16 54 GLN B N 1
ATOM 3277 C CA . GLN B 1 54 ? 20.297 -3.109 -10.898 1 41.16 54 GLN B CA 1
ATOM 3278 C C . GLN B 1 54 ? 20.438 -2.404 -12.25 1 41.16 54 GLN B C 1
ATOM 3280 O O . GLN B 1 54 ? 21.531 -1.959 -12.609 1 41.16 54 GLN B O 1
ATOM 3285 N N . PRO B 1 55 ? 19.469 -2.654 -13.164 1 40.38 55 PRO B N 1
ATOM 3286 C CA . PRO B 1 55 ? 19.594 -1.647 -14.219 1 40.38 55 PRO B CA 1
ATOM 3287 C C . PRO B 1 55 ? 19.141 -0.26 -13.773 1 40.38 55 PRO B C 1
ATOM 3289 O O . PRO B 1 55 ? 18.094 -0.121 -13.141 1 40.38 55 PRO B O 1
ATOM 3292 N N . VAL B 1 56 ? 20 0.618 -13.492 1 38.06 56 VAL B N 1
ATOM 3293 C CA . VAL B 1 56 ? 19.594 1.994 -13.242 1 38.06 56 VAL B CA 1
ATOM 3294 C C . VAL B 1 56 ? 19.078 2.623 -14.531 1 38.06 56 VAL B C 1
ATOM 3296 O O . VAL B 1 56 ? 19.797 2.664 -15.539 1 38.06 56 VAL B O 1
ATOM 3299 N N . PHE B 1 57 ? 17.781 2.65 -14.695 1 35 57 PHE B N 1
ATOM 3300 C CA . PHE B 1 57 ? 17.281 3.436 -15.812 1 35 57 PHE B CA 1
ATOM 3301 C C . PHE B 1 57 ? 17.594 4.914 -15.625 1 35 57 PHE B C 1
ATOM 3303 O O . PHE B 1 57 ? 17.312 5.477 -14.562 1 35 57 PHE B O 1
ATOM 3310 N N . PRO B 1 58 ? 18.406 5.508 -16.484 1 32.53 58 PRO B N 1
ATOM 3311 C CA . PRO B 1 58 ? 18.609 6.957 -16.391 1 32.53 58 PRO B CA 1
ATOM 3312 C C . PRO B 1 58 ? 17.312 7.746 -16.453 1 32.53 58 PRO B C 1
ATOM 3314 O O . PRO B 1 58 ? 16.297 7.234 -16.938 1 32.53 58 PRO B O 1
ATOM 3317 N N . SER B 1 59 ? 17.203 8.906 -15.75 1 30.38 59 SER B N 1
ATOM 3318 C CA . SER B 1 59 ? 16.219 9.945 -16.031 1 30.38 59 SER B CA 1
ATOM 3319 C C . SER B 1 59 ? 15.93 10.062 -17.516 1 30.38 59 SER B C 1
ATOM 3321 O O . SER B 1 59 ? 16.75 9.664 -18.344 1 30.38 59 SER B O 1
ATOM 3323 N N . PRO B 1 60 ? 14.656 10.539 -17.984 1 29.94 60 PRO B N 1
ATOM 3324 C CA . PRO B 1 60 ? 14.391 10.727 -19.406 1 29.94 60 PRO B CA 1
ATOM 3325 C C . PRO B 1 60 ? 15.609 11.258 -20.172 1 29.94 60 PRO B C 1
ATOM 3327 O O . PRO B 1 60 ? 15.68 11.109 -21.391 1 29.94 60 PRO B O 1
ATOM 3330 N N . ILE B 1 61 ? 16.141 12.523 -19.875 1 27.86 61 ILE B N 1
ATOM 3331 C CA . ILE B 1 61 ? 16.969 13.141 -20.906 1 27.86 61 ILE B CA 1
ATOM 3332 C C . ILE B 1 61 ? 18.172 12.266 -21.203 1 27.86 61 ILE B C 1
ATOM 3334 O O . ILE B 1 61 ? 18.906 12.492 -22.172 1 27.86 61 ILE B O 1
ATOM 3338 N N . ARG B 1 62 ? 19.047 11.969 -20.203 1 24.58 62 ARG B N 1
ATOM 3339 C CA . ARG B 1 62 ? 20.312 11.5 -20.734 1 24.58 62 ARG B CA 1
ATOM 3340 C C . ARG B 1 62 ? 20.156 10.141 -21.406 1 24.58 62 ARG B C 1
ATOM 3342 O O . ARG B 1 62 ? 19.281 9.352 -21.031 1 24.58 62 ARG B O 1
ATOM 3349 N N . ARG B 1 63 ? 20.766 9.992 -22.656 1 25.02 63 ARG B N 1
ATOM 3350 C CA . ARG B 1 63 ? 20.969 8.867 -23.547 1 25.02 63 ARG B CA 1
ATOM 3351 C C . ARG B 1 63 ? 21.047 7.555 -22.781 1 25.02 63 ARG B C 1
ATOM 3353 O O . ARG B 1 63 ? 21.391 7.547 -21.594 1 25.02 63 ARG B O 1
ATOM 3360 N N . CYS B 1 64 ? 20.516 6.469 -23.375 1 26.48 64 CYS B N 1
ATOM 3361 C CA . CYS B 1 64 ? 20.516 5.023 -23.188 1 26.48 64 CYS B CA 1
ATOM 3362 C C . CYS B 1 64 ? 21.844 4.547 -22.609 1 26.48 64 CYS B C 1
ATOM 3364 O O . CYS B 1 64 ? 22.844 4.504 -23.312 1 26.48 64 CYS B O 1
ATOM 3366 N N . ALA B 1 65 ? 22.391 5.211 -21.609 1 28.03 65 ALA B N 1
ATOM 3367 C CA . ALA B 1 65 ? 23.594 4.449 -21.312 1 28.03 65 ALA B CA 1
ATOM 3368 C C . ALA B 1 65 ? 23.312 2.949 -21.328 1 28.03 65 ALA B C 1
ATOM 3370 O O . ALA B 1 65 ? 22.25 2.508 -20.906 1 28.03 65 ALA B O 1
ATOM 3371 N N . PRO B 1 66 ? 24 2.244 -22.156 1 27.88 66 PRO B N 1
ATOM 3372 C CA . PRO B 1 66 ? 23.906 0.782 -22.125 1 27.88 66 PRO B CA 1
ATOM 3373 C C . PRO B 1 66 ? 23.672 0.228 -20.734 1 27.88 66 PRO B C 1
ATOM 3375 O O . PRO B 1 66 ? 24.078 0.851 -19.734 1 27.88 66 PRO B O 1
ATOM 3378 N N . LEU B 1 67 ? 22.531 -0.505 -20.469 1 33.84 67 LEU B N 1
ATOM 3379 C CA . LEU B 1 67 ? 22.453 -1.401 -19.328 1 33.84 67 LEU B CA 1
ATOM 3380 C C . LEU B 1 67 ? 23.844 -1.748 -18.812 1 33.84 67 LEU B C 1
ATOM 3382 O O . LEU B 1 67 ? 24.625 -2.416 -19.5 1 33.84 67 LEU B O 1
ATOM 3386 N N . SER B 1 68 ? 24.641 -0.842 -18.531 1 31.34 68 SER B N 1
ATOM 3387 C CA . SER B 1 68 ? 25.906 -1.341 -18 1 31.34 68 SER B CA 1
ATOM 3388 C C . SER B 1 68 ? 25.688 -2.562 -17.109 1 31.34 68 SER B C 1
ATOM 3390 O O . SER B 1 68 ? 24.75 -2.6 -16.312 1 31.34 68 SER B O 1
ATOM 3392 N N . ASP B 1 69 ? 25.922 -3.822 -17.594 1 34.59 69 ASP B N 1
ATOM 3393 C CA . ASP B 1 69 ? 26.078 -5.207 -17.156 1 34.59 69 ASP B CA 1
ATOM 3394 C C . ASP B 1 69 ? 26.594 -5.27 -15.711 1 34.59 69 ASP B C 1
ATOM 3396 O O . ASP B 1 69 ? 27.422 -6.105 -15.383 1 34.59 69 ASP B O 1
ATOM 3400 N N . THR B 1 70 ? 26.656 -4.219 -14.992 1 34.94 70 THR B N 1
ATOM 3401 C CA . THR B 1 70 ? 27.328 -4.535 -13.734 1 34.94 70 THR B CA 1
ATOM 3402 C C . THR B 1 70 ? 26.469 -5.453 -12.875 1 34.94 70 THR B C 1
ATOM 3404 O O . THR B 1 70 ? 25.406 -5.039 -12.383 1 34.94 70 THR B O 1
ATOM 3407 N N . PHE B 1 71 ? 26.422 -6.672 -13.258 1 36.91 71 PHE B N 1
ATOM 3408 C CA . PHE B 1 71 ? 26 -7.707 -12.32 1 36.91 71 PHE B CA 1
ATOM 3409 C C . PHE B 1 71 ? 26.625 -7.484 -10.953 1 36.91 71 PHE B C 1
ATOM 3411 O O . PHE B 1 71 ? 27.859 -7.383 -10.836 1 36.91 71 PHE B O 1
ATOM 3418 N N . ARG B 1 72 ? 26.188 -6.672 -10.211 1 43.41 72 ARG B N 1
ATOM 3419 C CA . ARG B 1 72 ? 26.703 -6.707 -8.844 1 43.41 72 ARG B CA 1
ATOM 3420 C C . ARG B 1 72 ? 26.141 -7.906 -8.086 1 43.41 72 ARG B C 1
ATOM 3422 O O . ARG B 1 72 ? 24.969 -8.242 -8.219 1 43.41 72 ARG B O 1
ATOM 3429 N N . VAL B 1 73 ? 27.109 -8.75 -7.84 1 46.44 73 VAL B N 1
ATOM 3430 C CA . VAL B 1 73 ? 26.766 -9.859 -6.957 1 46.44 73 VAL B CA 1
ATOM 3431 C C . VAL B 1 73 ? 25.828 -9.375 -5.855 1 46.44 73 VAL B C 1
ATOM 3433 O O . VAL B 1 73 ? 25.719 -8.172 -5.605 1 46.44 73 VAL B O 1
ATOM 3436 N N . SER B 1 74 ? 25.531 -10.211 -4.738 1 58.47 74 SER B N 1
ATOM 3437 C CA . SER B 1 74 ? 24.766 -10.438 -3.51 1 58.47 74 SER B CA 1
ATOM 3438 C C . SER B 1 74 ? 24.969 -9.289 -2.523 1 58.47 74 SER B C 1
ATOM 3440 O O . SER B 1 74 ? 26.062 -8.734 -2.416 1 58.47 74 SER B O 1
ATOM 3442 N N . GLY B 1 75 ? 24 -8.438 -2.334 1 74.44 75 GLY B N 1
ATOM 3443 C CA . GLY B 1 75 ? 24.141 -7.617 -1.144 1 74.44 75 GLY B CA 1
ATOM 3444 C C . GLY B 1 75 ? 23.016 -6.609 -0.977 1 74.44 75 GLY B C 1
ATOM 3445 O O . GLY B 1 75 ? 22.031 -6.66 -1.697 1 74.44 75 GLY B O 1
ATOM 3446 N N . ASN B 1 76 ? 23.219 -5.895 -0.075 1 86.31 76 ASN B N 1
ATOM 3447 C CA . ASN B 1 76 ? 22.297 -4.812 0.26 1 86.31 76 ASN B CA 1
ATOM 3448 C C . ASN B 1 76 ? 22.328 -3.705 -0.792 1 86.31 76 ASN B C 1
ATOM 3450 O O . ASN B 1 76 ? 23.312 -3.58 -1.536 1 86.31 76 ASN B O 1
ATOM 3454 N N . ILE B 1 77 ? 21.266 -3.109 -0.976 1 88.12 77 ILE B N 1
ATOM 3455 C CA . ILE B 1 77 ? 21.203 -1.981 -1.898 1 88.12 77 ILE B CA 1
ATOM 3456 C C . ILE B 1 77 ? 21.141 -0.674 -1.111 1 88.12 77 ILE B C 1
ATOM 3458 O O . ILE B 1 77 ? 20.703 -0.657 0.042 1 88.12 77 ILE B O 1
ATOM 3462 N N . GLU B 1 78 ? 21.578 0.34 -1.822 1 89.06 78 GLU B N 1
ATOM 3463 C CA . GLU B 1 78 ? 21.531 1.672 -1.229 1 89.06 78 GLU B CA 1
ATOM 3464 C C . GLU B 1 78 ? 20.328 2.459 -1.737 1 89.06 78 GLU B C 1
ATOM 3466 O O . GLU B 1 78 ? 20.062 2.508 -2.943 1 89.06 78 GLU B O 1
ATOM 3471 N N . LEU B 1 79 ? 19.594 3.037 -0.796 1 92 79 LEU B N 1
ATOM 3472 C CA . LEU B 1 79 ? 18.438 3.863 -1.138 1 92 79 LEU B CA 1
ATOM 3473 C C . LEU B 1 79 ? 18.438 5.152 -0.323 1 92 79 LEU B C 1
ATOM 3475 O O . LEU B 1 79 ? 18.781 5.148 0.858 1 92 79 LEU B O 1
ATOM 3479 N N . ASN B 1 80 ? 18.078 6.176 -1.033 1 92.31 80 ASN B N 1
ATOM 3480 C CA . ASN B 1 80 ? 17.781 7.395 -0.285 1 92.31 80 ASN B CA 1
ATOM 3481 C C . ASN B 1 80 ? 16.594 7.191 0.662 1 92.31 80 ASN B C 1
ATOM 3483 O O . ASN B 1 80 ? 15.57 6.637 0.271 1 92.31 80 ASN B O 1
ATOM 3487 N N . PRO B 1 81 ? 16.734 7.645 1.904 1 94 81 PRO B N 1
ATOM 3488 C CA . PRO B 1 81 ? 15.625 7.477 2.838 1 94 81 PRO B CA 1
ATOM 3489 C C . PRO B 1 81 ? 14.344 8.156 2.354 1 94 81 PRO B C 1
ATOM 3491 O O . PRO B 1 81 ? 13.242 7.773 2.762 1 94 81 PRO B O 1
ATOM 3494 N N . ALA B 1 82 ? 14.461 9.102 1.49 1 95.75 82 ALA B N 1
ATOM 3495 C CA . ALA B 1 82 ? 13.305 9.836 0.982 1 95.75 82 ALA B CA 1
ATOM 3496 C C . ALA B 1 82 ? 12.805 9.234 -0.325 1 95.75 82 ALA B C 1
ATOM 3498 O O . ALA B 1 82 ? 12.016 9.859 -1.041 1 95.75 82 ALA B O 1
ATOM 3499 N N . SER B 1 83 ? 13.297 8.047 -0.654 1 96.94 83 SER B N 1
ATOM 3500 C CA . SER B 1 83 ? 12.898 7.438 -1.918 1 96.94 83 SER B CA 1
ATOM 3501 C C . SER B 1 83 ? 11.398 7.184 -1.965 1 96.94 83 SER B C 1
ATOM 3503 O O . SER B 1 83 ? 10.773 6.922 -0.933 1 96.94 83 SER B O 1
ATOM 3505 N N . GLY B 1 84 ? 10.852 7.223 -3.166 1 98 84 GLY B N 1
ATOM 3506 C CA . GLY B 1 84 ? 9.43 7.012 -3.373 1 98 84 GLY B CA 1
ATOM 3507 C C . GLY B 1 84 ? 8.945 5.668 -2.867 1 98 84 GLY B C 1
ATOM 3508 O O . GLY B 1 84 ? 7.828 5.555 -2.361 1 98 84 GLY B O 1
ATOM 3509 N N . VAL B 1 85 ? 9.773 4.684 -2.945 1 98.5 85 VAL B N 1
ATOM 3510 C CA . VAL B 1 85 ? 9.367 3.344 -2.525 1 98.5 85 VAL B CA 1
ATOM 3511 C C . VAL B 1 85 ? 9.266 3.289 -1.002 1 98.5 85 VAL B C 1
ATOM 3513 O O . VAL B 1 85 ? 8.383 2.629 -0.456 1 98.5 85 VAL B O 1
ATOM 3516 N N . LEU B 1 86 ? 10.094 4.047 -0.277 1 98.12 86 LEU B N 1
ATOM 3517 C CA . LEU B 1 86 ? 10.141 3.947 1.178 1 98.12 86 LEU B CA 1
ATOM 3518 C C . LEU B 1 86 ? 9.117 4.871 1.822 1 98.12 86 LEU B C 1
ATOM 3520 O O . LEU B 1 86 ? 8.805 4.727 3.006 1 98.12 86 LEU B O 1
ATOM 3524 N N . ASN B 1 87 ? 8.633 5.828 1.01 1 97.94 87 ASN B N 1
ATOM 3525 C CA . ASN B 1 87 ? 7.762 6.836 1.603 1 97.94 87 ASN B CA 1
ATOM 3526 C C . ASN B 1 87 ? 6.352 6.77 1.021 1 97.94 87 ASN B C 1
ATOM 3528 O O . ASN B 1 87 ? 5.379 7.094 1.704 1 97.94 87 ASN B O 1
ATOM 3532 N N . LEU B 1 88 ? 6.281 6.312 -0.205 1 98.12 88 LEU B N 1
ATOM 3533 C CA . LEU B 1 88 ? 4.988 6.352 -0.877 1 98.12 88 LEU B CA 1
ATOM 3534 C C . LEU B 1 88 ? 4.574 4.961 -1.346 1 98.12 88 LEU B C 1
ATOM 3536 O O . LEU B 1 88 ? 3.477 4.777 -1.879 1 98.12 88 LEU B O 1
ATOM 3540 N N . GLY B 1 89 ? 5.422 3.969 -1.146 1 98.44 89 GLY B N 1
ATOM 3541 C CA . GLY B 1 89 ? 5.109 2.607 -1.548 1 98.44 89 GLY B CA 1
ATOM 3542 C C . GLY B 1 89 ? 5.082 2.42 -3.053 1 98.44 89 GLY B C 1
ATOM 3543 O O . GLY B 1 89 ? 4.383 1.539 -3.562 1 98.44 89 GLY B O 1
ATOM 3544 N N . GLN B 1 90 ? 5.801 3.252 -3.756 1 98.5 90 GLN B N 1
ATOM 3545 C CA . GLN B 1 90 ? 5.84 3.109 -5.207 1 98.5 90 GLN B CA 1
ATOM 3546 C C . GLN B 1 90 ? 6.754 1.961 -5.625 1 98.5 90 GLN B C 1
ATOM 3548 O O . GLN B 1 90 ? 7.887 2.188 -6.059 1 98.5 90 GLN B O 1
ATOM 3553 N N . GLY B 1 91 ? 6.227 0.759 -5.566 1 98.69 91 GLY B N 1
ATOM 3554 C CA . GLY B 1 91 ? 6.988 -0.448 -5.84 1 98.69 91 GLY B CA 1
ATOM 3555 C C . GLY B 1 91 ? 6.152 -1.562 -6.438 1 98.69 91 GLY B C 1
ATOM 3556 O O . GLY B 1 91 ? 4.996 -1.755 -6.047 1 98.69 91 GLY B O 1
ATOM 3557 N N . LEU B 1 92 ? 6.734 -2.23 -7.379 1 98.81 92 LEU B N 1
ATOM 3558 C CA . LEU B 1 92 ? 6.176 -3.416 -8.023 1 98.81 92 LEU B CA 1
ATOM 3559 C C . LEU B 1 92 ? 7.129 -4.602 -7.891 1 98.81 92 LEU B C 1
ATOM 3561 O O . LEU B 1 92 ? 8.344 -4.418 -7.793 1 98.81 92 LEU B O 1
ATOM 3565 N N . PHE B 1 93 ? 6.555 -5.77 -7.902 1 98.25 93 PHE B N 1
ATOM 3566 C CA . PHE B 1 93 ? 7.387 -6.965 -7.957 1 98.25 93 PHE B CA 1
ATOM 3567 C C . PHE B 1 93 ? 6.715 -8.055 -8.789 1 98.25 93 PHE B C 1
ATOM 3569 O O . PHE B 1 93 ? 5.527 -7.957 -9.102 1 98.25 93 PHE B O 1
ATOM 3576 N N . GLU B 1 94 ? 7.465 -8.953 -9.211 1 98.44 94 GLU B N 1
ATOM 3577 C CA . GLU B 1 94 ? 6.992 -10.188 -9.844 1 98.44 94 GLU B CA 1
ATOM 3578 C C . GLU B 1 94 ? 7.551 -11.414 -9.141 1 98.44 94 GLU B C 1
ATOM 3580 O O . GLU B 1 94 ? 8.406 -11.305 -8.258 1 98.44 94 GLU B O 1
ATOM 3585 N N . GLY B 1 95 ? 7.027 -12.539 -9.43 1 97.62 95 GLY B N 1
ATOM 3586 C CA . GLY B 1 95 ? 7.473 -13.852 -8.984 1 97.62 95 GLY B CA 1
ATOM 3587 C C . GLY B 1 95 ? 7.395 -14.914 -10.07 1 97.62 95 GLY B C 1
ATOM 3588 O O . GLY B 1 95 ? 6.34 -15.102 -10.68 1 97.62 95 GLY B O 1
ATOM 3589 N N . MET B 1 96 ? 8.477 -15.508 -10.273 1 98.19 96 MET B N 1
ATOM 3590 C CA . MET B 1 96 ? 8.523 -16.578 -11.266 1 98.19 96 MET B CA 1
ATOM 3591 C C . MET B 1 96 ? 9.578 -17.609 -10.891 1 98.19 96 MET B C 1
ATOM 3593 O O . MET B 1 96 ? 10.234 -17.5 -9.859 1 98.19 96 MET B O 1
ATOM 3597 N N . LYS B 1 97 ? 9.641 -18.656 -11.688 1 97.12 97 LYS B N 1
ATOM 3598 C CA . LYS B 1 97 ? 10.547 -19.75 -11.359 1 97.12 97 LYS B CA 1
ATOM 3599 C C . LYS B 1 97 ? 11.32 -20.219 -12.594 1 97.12 97 LYS B C 1
ATOM 3601 O O . LYS B 1 97 ? 10.812 -20.125 -13.719 1 97.12 97 LYS B O 1
ATOM 3606 N N . ALA B 1 98 ? 12.5 -20.672 -12.344 1 97.62 98 ALA B N 1
ATOM 3607 C CA . ALA B 1 98 ? 13.297 -21.422 -13.312 1 97.62 98 ALA B CA 1
ATOM 3608 C C . ALA B 1 98 ? 13.508 -22.859 -12.852 1 97.62 98 ALA B C 1
ATOM 3610 O O . ALA B 1 98 ? 13.727 -23.109 -11.664 1 97.62 98 ALA B O 1
ATOM 3611 N N . TYR B 1 99 ? 13.469 -23.734 -13.82 1 97.12 99 TYR B N 1
ATOM 3612 C CA . TYR B 1 99 ? 13.594 -25.172 -13.539 1 97.12 99 TYR B CA 1
ATOM 3613 C C . TYR B 1 99 ? 14.727 -25.781 -14.344 1 97.12 99 TYR B C 1
ATOM 3615 O O . TYR B 1 99 ? 14.914 -25.453 -15.516 1 97.12 99 TYR B O 1
ATOM 3623 N N . ARG B 1 100 ? 15.422 -26.688 -13.672 1 96.62 100 ARG B N 1
ATOM 3624 C CA . ARG B 1 100 ? 16.406 -27.484 -14.391 1 96.62 100 ARG B CA 1
ATOM 3625 C C . ARG B 1 100 ? 15.766 -28.766 -14.953 1 96.62 100 ARG B C 1
ATOM 3627 O O . ARG B 1 100 ? 15.156 -29.531 -14.211 1 96.62 100 ARG B O 1
ATOM 3634 N N . LYS B 1 101 ? 15.945 -28.953 -16.219 1 95.12 101 LYS B N 1
ATOM 3635 C CA . LYS B 1 101 ? 15.445 -30.156 -16.875 1 95.12 101 LYS B CA 1
ATOM 3636 C C . LYS B 1 101 ? 16.359 -31.344 -16.641 1 95.12 101 LYS B C 1
ATOM 3638 O O . LYS B 1 101 ? 17.484 -31.188 -16.156 1 95.12 101 LYS B O 1
ATOM 3643 N N . GLN B 1 102 ? 15.844 -32.469 -17.094 1 94 102 GLN B N 1
ATOM 3644 C CA . GLN B 1 102 ? 16.625 -33.719 -16.969 1 94 102 GLN B CA 1
ATOM 3645 C C . GLN B 1 102 ? 17.906 -33.625 -17.781 1 94 102 GLN B C 1
ATOM 3647 O O . GLN B 1 102 ? 18.938 -34.188 -17.391 1 94 102 GLN B O 1
ATOM 3652 N N . ASP B 1 103 ? 17.875 -32.969 -18.859 1 92.62 103 ASP B N 1
ATOM 3653 C CA . ASP B 1 103 ? 19.047 -32.875 -19.719 1 92.62 103 ASP B CA 1
ATOM 3654 C C . ASP B 1 103 ? 19.984 -31.75 -19.266 1 92.62 103 ASP B C 1
ATOM 3656 O O . ASP B 1 103 ? 21 -31.469 -19.922 1 92.62 103 ASP B O 1
ATOM 3660 N N . GLY B 1 104 ? 19.625 -31 -18.219 1 92.38 104 GLY B N 1
ATOM 3661 C CA . GLY B 1 104 ? 20.5 -29.984 -17.641 1 92.38 104 GLY B CA 1
ATOM 3662 C C . GLY B 1 104 ? 20.141 -28.578 -18.078 1 92.38 104 GLY B C 1
ATOM 3663 O O . GLY B 1 104 ? 20.594 -27.609 -17.469 1 92.38 104 GLY B O 1
ATOM 3664 N N . ASN B 1 105 ? 19.406 -28.531 -19.109 1 94.62 105 ASN B N 1
ATOM 3665 C CA . ASN B 1 105 ? 18.984 -27.219 -19.578 1 94.62 105 ASN B CA 1
ATOM 3666 C C . ASN B 1 105 ? 18.016 -26.562 -18.578 1 94.62 105 ASN B C 1
ATOM 3668 O O . ASN B 1 105 ? 17.422 -27.25 -17.75 1 94.62 105 ASN B O 1
ATOM 3672 N N . ILE B 1 106 ? 18 -25.234 -18.641 1 97.38 106 ILE B N 1
ATOM 3673 C CA . ILE B 1 106 ? 17.156 -24.484 -17.703 1 97.38 106 ILE B CA 1
ATOM 3674 C C . ILE B 1 106 ? 15.953 -23.922 -18.438 1 97.38 106 ILE B C 1
ATOM 3676 O O . ILE B 1 106 ? 16.078 -23.438 -19.562 1 97.38 106 ILE B O 1
ATOM 3680 N N . LEU B 1 107 ? 14.797 -24 -17.781 1 97.75 107 LEU B N 1
ATOM 3681 C CA . LEU B 1 107 ? 13.547 -23.531 -18.375 1 97.75 107 LEU B CA 1
ATOM 3682 C C . LEU B 1 107 ? 12.969 -22.375 -17.562 1 97.75 107 LEU B C 1
ATOM 3684 O O . LEU B 1 107 ? 12.984 -22.422 -16.328 1 97.75 107 LEU B O 1
ATOM 3688 N N . LEU B 1 108 ? 12.547 -21.375 -18.281 1 98.25 108 LEU B N 1
ATOM 3689 C CA . LEU B 1 108 ? 11.68 -20.344 -17.719 1 98.25 108 LEU B CA 1
ATOM 3690 C C . LEU B 1 108 ? 10.227 -20.594 -18.109 1 98.25 108 LEU B C 1
ATOM 3692 O O . LEU B 1 108 ? 9.945 -21.125 -19.188 1 98.25 108 LEU B O 1
ATOM 3696 N N . PHE B 1 109 ? 9.375 -20.25 -17.25 1 97.94 109 PHE B N 1
ATOM 3697 C CA . PHE B 1 109 ? 7.953 -20.438 -17.5 1 97.94 109 PHE B CA 1
ATOM 3698 C C . PHE B 1 109 ? 7.27 -19.094 -17.75 1 97.94 109 PHE B C 1
ATOM 3700 O O . PHE B 1 109 ? 7.125 -18.297 -16.828 1 97.94 109 PHE B O 1
ATOM 3707 N N . ARG B 1 110 ? 6.84 -18.75 -18.922 1 97.94 110 ARG B N 1
ATOM 3708 C CA . ARG B 1 110 ? 6.035 -17.625 -19.406 1 97.94 110 ARG B CA 1
ATOM 3709 C C . ARG B 1 110 ? 6.586 -16.297 -18.906 1 97.94 110 ARG B C 1
ATOM 3711 O O . ARG B 1 110 ? 5.84 -15.477 -18.375 1 97.94 110 ARG B O 1
ATOM 3718 N N . PRO B 1 111 ? 7.867 -16.062 -19.125 1 98.38 111 PRO B N 1
ATOM 3719 C CA . PRO B 1 111 ? 8.453 -14.82 -18.609 1 98.38 111 PRO B CA 1
ATOM 3720 C C . PRO B 1 111 ? 7.848 -13.57 -19.25 1 98.38 111 PRO B C 1
ATOM 3722 O O . PRO B 1 111 ? 7.828 -12.5 -18.625 1 98.38 111 PRO B O 1
ATOM 3725 N N . GLU B 1 112 ? 7.312 -13.672 -20.422 1 98.56 112 GLU B N 1
ATOM 3726 C CA . GLU B 1 112 ? 6.695 -12.531 -21.094 1 98.56 112 GLU B CA 1
ATOM 3727 C C . GLU B 1 112 ? 5.438 -12.078 -20.359 1 98.56 112 GLU B C 1
ATOM 3729 O O . GLU B 1 112 ? 5.121 -10.883 -20.344 1 98.56 112 GLU B O 1
ATOM 3734 N N . GLU B 1 113 ? 4.746 -13.039 -19.766 1 98.62 113 GLU B N 1
ATOM 3735 C CA . GLU B 1 113 ? 3.543 -12.695 -19.016 1 98.62 113 GLU B CA 1
ATOM 3736 C C . GLU B 1 113 ? 3.881 -11.852 -17.797 1 98.62 113 GLU B C 1
ATOM 3738 O O . GLU B 1 113 ? 3.145 -10.922 -17.453 1 98.62 113 GLU B O 1
ATOM 3743 N N . ASN B 1 114 ? 4.973 -12.211 -17.156 1 98.75 114 ASN B N 1
ATOM 3744 C CA . ASN B 1 114 ? 5.422 -11.383 -16.031 1 98.75 114 ASN B CA 1
ATOM 3745 C C . ASN B 1 114 ? 5.805 -9.984 -16.484 1 98.75 114 ASN B C 1
ATOM 3747 O O . ASN B 1 114 ? 5.484 -9 -15.82 1 98.75 114 ASN B O 1
ATOM 3751 N N . ALA B 1 115 ? 6.461 -9.938 -17.609 1 98.75 115 ALA B N 1
ATOM 3752 C CA . ALA B 1 115 ? 6.855 -8.641 -18.172 1 98.75 115 ALA B CA 1
ATOM 3753 C C . ALA B 1 115 ? 5.633 -7.773 -18.453 1 98.75 115 ALA B C 1
ATOM 3755 O O . ALA B 1 115 ? 5.598 -6.598 -18.078 1 98.75 115 ALA B O 1
ATOM 3756 N N . LEU B 1 116 ? 4.691 -8.352 -19.062 1 98.81 116 LEU B N 1
ATOM 3757 C CA . LEU B 1 116 ? 3.479 -7.629 -19.422 1 98.81 116 LEU B CA 1
ATOM 3758 C C . LEU B 1 116 ? 2.725 -7.172 -18.188 1 98.81 116 LEU B C 1
ATOM 3760 O O . LEU B 1 116 ? 2.213 -6.051 -18.141 1 98.81 116 LEU B O 1
ATOM 3764 N N . ARG B 1 117 ? 2.664 -8.047 -17.219 1 98.69 117 ARG B N 1
ATOM 3765 C CA . ARG B 1 117 ? 1.959 -7.672 -15.992 1 98.69 117 ARG B CA 1
ATOM 3766 C C . ARG B 1 117 ? 2.686 -6.547 -15.258 1 98.69 117 ARG B C 1
ATOM 3768 O O . ARG B 1 117 ? 2.051 -5.641 -14.719 1 98.69 117 ARG B O 1
ATOM 3775 N N . MET B 1 118 ? 3.982 -6.605 -15.266 1 98.69 118 MET B N 1
ATOM 3776 C CA . MET B 1 118 ? 4.711 -5.508 -14.641 1 98.69 118 MET B CA 1
ATOM 3777 C C . MET B 1 118 ? 4.477 -4.199 -15.383 1 98.69 118 MET B C 1
ATOM 3779 O O . MET B 1 118 ? 4.344 -3.143 -14.766 1 98.69 118 MET B O 1
ATOM 3783 N N . ARG B 1 119 ? 4.445 -4.277 -16.656 1 98.5 119 ARG B N 1
ATOM 3784 C CA . ARG B 1 119 ? 4.191 -3.084 -17.453 1 98.5 119 ARG B CA 1
ATOM 3785 C C . ARG B 1 119 ? 2.826 -2.49 -17.141 1 98.5 119 ARG B C 1
ATOM 3787 O O . ARG B 1 119 ? 2.693 -1.274 -16.969 1 98.5 119 ARG B O 1
ATOM 3794 N N . SER B 1 120 ? 1.885 -3.326 -17.047 1 98.31 120 SER B N 1
ATOM 3795 C CA . SER B 1 120 ? 0.543 -2.873 -16.688 1 98.31 120 SER B CA 1
ATOM 3796 C C . SER B 1 120 ? 0.52 -2.246 -15.297 1 98.31 120 SER B C 1
ATOM 3798 O O . SER B 1 120 ? -0.113 -1.208 -15.094 1 98.31 120 SER B O 1
ATOM 3800 N N . GLY B 1 121 ? 1.163 -2.895 -14.391 1 98.56 121 GLY B N 1
ATOM 3801 C CA . GLY B 1 121 ? 1.263 -2.336 -13.055 1 98.56 121 GLY B CA 1
ATOM 3802 C C . GLY B 1 121 ? 1.983 -1.001 -13.023 1 98.56 121 GLY B C 1
ATOM 3803 O O . GLY B 1 121 ? 1.582 -0.092 -12.289 1 98.56 121 GLY B O 1
ATOM 3804 N N . ALA B 1 122 ? 3.016 -0.926 -13.773 1 98.56 122 ALA B N 1
ATOM 3805 C CA . ALA B 1 122 ? 3.787 0.313 -13.828 1 98.56 122 ALA B CA 1
ATOM 3806 C C . ALA B 1 122 ? 2.928 1.473 -14.32 1 98.56 122 ALA B C 1
ATOM 3808 O O . ALA B 1 122 ? 2.996 2.578 -13.781 1 98.56 122 ALA B O 1
ATOM 3809 N N . GLU B 1 123 ? 2.195 1.22 -15.297 1 98 123 GLU B N 1
ATOM 3810 C CA . GLU B 1 123 ? 1.282 2.248 -15.781 1 98 123 GLU B CA 1
ATOM 3811 C C . GLU B 1 123 ? 0.322 2.699 -14.688 1 98 123 GLU B C 1
ATOM 3813 O O . GLU B 1 123 ? 0.129 3.898 -14.477 1 98 123 GLU B O 1
ATOM 3818 N N . ARG B 1 124 ? -0.23 1.802 -13.953 1 97.62 124 ARG B N 1
ATOM 3819 C CA . ARG B 1 124 ? -1.19 2.107 -12.898 1 97.62 124 ARG B CA 1
ATOM 3820 C C . ARG B 1 124 ? -0.522 2.857 -11.758 1 97.62 124 ARG B C 1
ATOM 3822 O O . ARG B 1 124 ? -1.146 3.709 -11.117 1 97.62 124 ARG B O 1
ATOM 3829 N N . MET B 1 125 ? 0.716 2.576 -11.539 1 98.12 125 MET B N 1
ATOM 3830 C CA . MET B 1 125 ? 1.423 3.15 -10.398 1 98.12 125 MET B CA 1
ATOM 3831 C C . MET B 1 125 ? 2.232 4.375 -10.82 1 98.12 125 MET B C 1
ATOM 3833 O O . MET B 1 125 ? 3.078 4.855 -10.062 1 98.12 125 MET B O 1
ATOM 3837 N N . CYS B 1 126 ? 2.023 4.824 -12.07 1 97.62 126 CYS B N 1
ATOM 3838 C CA . CYS B 1 126 ? 2.701 6 -12.602 1 97.62 126 CYS B CA 1
ATOM 3839 C C . CYS B 1 126 ? 4.215 5.82 -12.562 1 97.62 126 CYS B C 1
ATOM 3841 O O . CYS B 1 126 ? 4.934 6.695 -12.078 1 97.62 126 CYS B O 1
ATOM 3843 N N . MET B 1 127 ? 4.672 4.723 -13.07 1 97.81 127 MET B N 1
ATOM 3844 C CA . MET B 1 127 ? 6.086 4.375 -13.18 1 97.81 127 MET B CA 1
ATOM 3845 C C . MET B 1 127 ? 6.473 4.094 -14.625 1 97.81 127 MET B C 1
ATOM 3847 O O . MET B 1 127 ? 5.641 3.652 -15.422 1 97.81 127 MET B O 1
ATOM 3851 N N . PRO B 1 128 ? 7.754 4.344 -14.891 1 96.19 128 PRO B N 1
ATOM 3852 C CA . PRO B 1 128 ? 8.234 3.779 -16.156 1 96.19 128 PRO B CA 1
ATOM 3853 C C . PRO B 1 128 ? 8.398 2.264 -16.094 1 96.19 128 PRO B C 1
ATOM 3855 O O . PRO B 1 128 ? 8.414 1.682 -15.008 1 96.19 128 PRO B O 1
ATOM 3858 N N . SER B 1 129 ? 8.391 1.643 -17.25 1 93.69 129 SER B N 1
ATOM 3859 C CA . SER B 1 129 ? 8.555 0.193 -17.266 1 93.69 129 SER B CA 1
ATOM 3860 C C . SER B 1 129 ? 9.555 -0.23 -18.344 1 93.69 129 SER B C 1
ATOM 3862 O O . SER B 1 129 ? 9.805 0.516 -19.297 1 93.69 129 SER B O 1
ATOM 3864 N N . LEU B 1 130 ? 10.078 -1.382 -18.109 1 95.06 130 LEU B N 1
ATOM 3865 C CA . LEU B 1 130 ? 10.891 -2.027 -19.141 1 95.06 130 LEU B CA 1
ATOM 3866 C C . LEU B 1 130 ? 10.008 -2.551 -20.266 1 95.06 130 LEU B C 1
ATOM 3868 O O . LEU B 1 130 ? 8.828 -2.826 -20.062 1 95.06 130 LEU B O 1
ATOM 3872 N N . THR B 1 131 ? 10.656 -2.564 -21.469 1 96.94 131 THR B N 1
ATOM 3873 C CA . THR B 1 131 ? 9.984 -3.338 -22.5 1 96.94 131 THR B CA 1
ATOM 3874 C C . THR B 1 131 ? 9.953 -4.82 -22.141 1 96.94 131 THR B C 1
ATOM 3876 O O . THR B 1 131 ? 10.695 -5.262 -21.25 1 96.94 131 THR B O 1
ATOM 3879 N N . VAL B 1 132 ? 9.078 -5.516 -22.844 1 98.12 132 VAL B N 1
ATOM 3880 C CA . VAL B 1 132 ? 8.992 -6.953 -22.609 1 98.12 132 VAL B CA 1
ATOM 3881 C C . VAL B 1 132 ? 10.344 -7.605 -22.891 1 98.12 132 VAL B C 1
ATOM 3883 O O . VAL B 1 132 ? 10.812 -8.438 -22.109 1 98.12 132 VAL B O 1
ATOM 3886 N N . GLU B 1 133 ? 11.008 -7.199 -23.922 1 97.19 133 GLU B N 1
ATOM 3887 C CA . GLU B 1 133 ? 12.297 -7.758 -24.312 1 97.19 133 GLU B CA 1
ATOM 3888 C C . GLU B 1 133 ? 13.367 -7.473 -23.266 1 97.19 133 GLU B C 1
ATOM 3890 O O . GLU B 1 133 ? 14.133 -8.367 -22.891 1 97.19 133 GLU B O 1
ATOM 3895 N N . GLN B 1 134 ? 13.414 -6.242 -22.781 1 95.5 134 GLN B N 1
ATOM 3896 C CA . GLN B 1 134 ? 14.383 -5.863 -21.766 1 95.5 134 GLN B CA 1
ATOM 3897 C C . GLN B 1 134 ? 14.188 -6.684 -20.5 1 95.5 134 GLN B C 1
ATOM 3899 O O . GLN B 1 134 ? 15.164 -7.145 -19.891 1 95.5 134 GLN B O 1
ATOM 3904 N N . PHE B 1 135 ? 12.977 -6.84 -20.156 1 97.88 135 PHE B N 1
ATOM 3905 C CA . PHE B 1 135 ? 12.641 -7.609 -18.953 1 97.88 135 PHE B CA 1
ATOM 3906 C C . PHE B 1 135 ? 13.094 -9.055 -19.109 1 97.88 135 PHE B C 1
ATOM 3908 O O . PHE B 1 135 ? 13.766 -9.594 -18.219 1 97.88 135 PHE B O 1
ATOM 3915 N N . VAL B 1 136 ? 12.711 -9.641 -20.156 1 97.38 136 VAL B N 1
ATOM 3916 C CA . VAL B 1 136 ? 12.992 -11.055 -20.391 1 97.38 136 VAL B CA 1
ATOM 3917 C C . VAL B 1 136 ? 14.508 -11.266 -20.484 1 97.38 136 VAL B C 1
ATOM 3919 O O . VAL B 1 136 ? 15.039 -12.227 -19.922 1 97.38 136 VAL B O 1
ATOM 3922 N N . GLU B 1 137 ? 15.188 -10.383 -21.109 1 95.81 137 GLU B N 1
ATOM 3923 C CA . GLU B 1 137 ? 16.641 -10.492 -21.219 1 95.81 137 GLU B CA 1
ATOM 3924 C C . GLU B 1 137 ? 17.297 -10.375 -19.844 1 95.81 137 GLU B C 1
ATOM 3926 O O . GLU B 1 137 ? 18.281 -11.07 -19.547 1 95.81 137 GLU B O 1
ATOM 3931 N N . ALA B 1 138 ? 16.781 -9.484 -19.047 1 94.44 138 ALA B N 1
ATOM 3932 C CA . ALA B 1 138 ? 17.312 -9.336 -17.688 1 94.44 138 ALA B CA 1
ATOM 3933 C C . ALA B 1 138 ? 17.109 -10.602 -16.875 1 94.44 138 ALA B C 1
ATOM 3935 O O . ALA B 1 138 ? 18 -11.023 -16.125 1 94.44 138 ALA B O 1
ATOM 3936 N N . VAL B 1 139 ? 15.953 -11.195 -17.016 1 96.62 139 VAL B N 1
ATOM 3937 C CA . VAL B 1 139 ? 15.648 -12.43 -16.312 1 96.62 139 VAL B CA 1
ATOM 3938 C C . VAL B 1 139 ? 16.594 -13.539 -16.766 1 96.62 139 VAL B C 1
ATOM 3940 O O . VAL B 1 139 ? 17.203 -14.234 -15.953 1 96.62 139 VAL B O 1
ATOM 3943 N N . LYS B 1 140 ? 16.766 -13.656 -18.078 1 95.81 140 LYS B N 1
ATOM 3944 C CA . LYS B 1 140 ? 17.672 -14.664 -18.625 1 95.81 140 LYS B CA 1
ATOM 3945 C C . LYS B 1 140 ? 19.094 -14.5 -18.094 1 95.81 140 LYS B C 1
ATOM 3947 O O . LYS B 1 140 ? 19.703 -15.461 -17.641 1 95.81 140 LYS B O 1
ATOM 3952 N N . ALA B 1 141 ? 19.516 -13.273 -18.172 1 92.81 141 ALA B N 1
ATOM 3953 C CA . ALA B 1 141 ? 20.875 -12.984 -17.734 1 92.81 141 ALA B CA 1
ATOM 3954 C C . ALA B 1 141 ? 21.062 -13.312 -16.25 1 92.81 141 ALA B C 1
ATOM 3956 O O . ALA B 1 141 ? 22.078 -13.867 -15.852 1 92.81 141 ALA B O 1
ATOM 3957 N N . THR B 1 142 ? 20.078 -12.984 -15.484 1 93.62 142 THR B N 1
ATOM 3958 C CA . THR B 1 142 ? 20.141 -13.227 -14.047 1 93.62 142 THR B CA 1
ATOM 3959 C C . THR B 1 142 ? 20.172 -14.727 -13.758 1 93.62 142 THR B C 1
ATOM 3961 O O . THR B 1 142 ? 20.969 -15.188 -12.945 1 93.62 142 THR B O 1
ATOM 3964 N N . VAL B 1 143 ? 19.312 -15.469 -14.391 1 94.94 143 VAL B N 1
ATOM 3965 C CA . VAL B 1 143 ? 19.234 -16.906 -14.164 1 94.94 143 VAL B CA 1
ATOM 3966 C C . VAL B 1 143 ? 20.531 -17.578 -14.617 1 94.94 143 VAL B C 1
ATOM 3968 O O . VAL B 1 143 ? 21.078 -18.422 -13.906 1 94.94 143 VAL B O 1
ATOM 3971 N N . LEU B 1 144 ? 21.031 -17.172 -15.766 1 92.75 144 LEU B N 1
ATOM 3972 C CA . LEU B 1 144 ? 22.266 -17.75 -16.281 1 92.75 144 LEU B CA 1
ATOM 3973 C C . LEU B 1 144 ? 23.438 -17.438 -15.352 1 92.75 144 LEU B C 1
ATOM 3975 O O . LEU B 1 144 ? 24.297 -18.312 -15.117 1 92.75 144 LEU B O 1
ATOM 3979 N N . ALA B 1 145 ? 23.453 -16.219 -14.82 1 89.44 145 ALA B N 1
ATOM 3980 C CA . ALA B 1 145 ? 24.516 -15.828 -13.891 1 89.44 145 ALA B CA 1
ATOM 3981 C C . ALA B 1 145 ? 24.422 -16.641 -12.602 1 89.44 145 ALA B C 1
ATOM 3983 O O . ALA B 1 145 ? 25.406 -16.766 -11.875 1 89.44 145 ALA B O 1
ATOM 3984 N N . ASN B 1 146 ? 23.266 -17.203 -12.336 1 91.06 146 ASN B N 1
ATOM 3985 C CA . ASN B 1 146 ? 23.047 -17.953 -11.102 1 91.06 146 ASN B CA 1
ATOM 3986 C C . ASN B 1 146 ? 22.672 -19.391 -11.383 1 91.06 146 ASN B C 1
ATOM 3988 O O . ASN B 1 146 ? 21.938 -20.016 -10.602 1 91.06 146 ASN B O 1
ATOM 3992 N N . LYS B 1 147 ? 23.109 -19.922 -12.43 1 92.06 147 LYS B N 1
ATOM 3993 C CA . LYS B 1 147 ? 22.688 -21.234 -12.891 1 92.06 147 LYS B CA 1
ATOM 3994 C C . LYS B 1 147 ? 23.078 -22.328 -11.883 1 92.06 147 LYS B C 1
ATOM 3996 O O . LYS B 1 147 ? 22.375 -23.328 -11.742 1 92.06 147 LYS B O 1
ATOM 4001 N N . ARG B 1 148 ? 24.156 -22.125 -11.141 1 90.94 148 ARG B N 1
ATOM 4002 C CA . ARG B 1 148 ? 24.625 -23.109 -10.18 1 90.94 148 ARG B CA 1
ATOM 4003 C C . ARG B 1 148 ? 23.625 -23.281 -9.039 1 90.94 148 ARG B C 1
ATOM 4005 O O . ARG B 1 148 ? 23.625 -24.297 -8.352 1 90.94 148 ARG B O 1
ATOM 4012 N N . TRP B 1 149 ? 22.75 -22.312 -8.883 1 91.69 149 TRP B N 1
ATOM 4013 C CA . TRP B 1 149 ? 21.812 -22.328 -7.766 1 91.69 149 TRP B CA 1
ATOM 4014 C C . TRP B 1 149 ? 20.453 -22.875 -8.195 1 91.69 149 TRP B C 1
ATOM 4016 O O . TRP B 1 149 ? 19.547 -23.016 -7.375 1 91.69 149 TRP B O 1
ATOM 4026 N N . VAL B 1 150 ? 20.328 -23.172 -9.469 1 94.44 150 VAL B N 1
ATOM 4027 C CA . VAL B 1 150 ? 19.094 -23.859 -9.898 1 94.44 150 VAL B CA 1
ATOM 4028 C C . VAL B 1 150 ? 19.109 -25.297 -9.414 1 94.44 150 VAL B C 1
ATOM 4030 O O . VAL B 1 150 ? 20 -26.078 -9.781 1 94.44 150 VAL B O 1
ATOM 4033 N N . PRO B 1 151 ? 18.203 -25.672 -8.617 1 94.75 151 PRO B N 1
ATOM 4034 C CA . P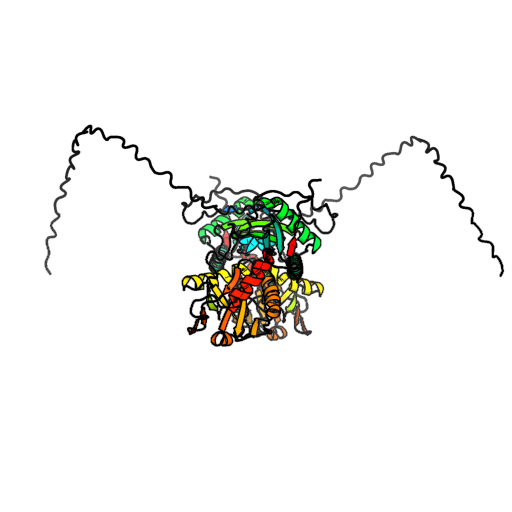RO B 1 151 ? 18.203 -27.031 -8.062 1 94.75 151 PRO B CA 1
ATOM 4035 C C . PRO B 1 151 ? 18.172 -28.109 -9.133 1 94.75 151 PRO B C 1
ATOM 4037 O O . PRO B 1 151 ? 17.734 -27.859 -10.258 1 94.75 151 PRO B O 1
ATOM 4040 N N . PRO B 1 152 ? 18.688 -29.312 -8.727 1 94.75 152 PRO B N 1
ATOM 4041 C CA . PRO B 1 152 ? 18.578 -30.438 -9.656 1 94.75 152 PRO B CA 1
ATOM 4042 C C . PRO B 1 152 ? 17.141 -30.766 -10.023 1 94.75 152 PRO B C 1
ATOM 4044 O O . PRO B 1 152 ? 16.203 -30.344 -9.344 1 94.75 152 PRO B O 1
ATOM 4047 N N . PRO B 1 153 ? 17.047 -31.5 -11.141 1 93.88 153 PRO B N 1
ATOM 4048 C CA . PRO B 1 153 ? 15.688 -31.844 -11.578 1 93.88 153 PRO B CA 1
ATOM 4049 C C . PRO B 1 153 ? 14.859 -32.5 -10.477 1 93.88 153 PRO B C 1
ATOM 4051 O O . PRO B 1 153 ? 15.32 -33.469 -9.852 1 93.88 153 PRO B O 1
ATOM 4054 N N . GLY B 1 154 ? 13.75 -31.938 -10.289 1 89.5 154 GLY B N 1
ATOM 4055 C CA . GLY B 1 154 ? 12.797 -32.531 -9.367 1 89.5 154 GLY B CA 1
ATOM 4056 C C . GLY B 1 154 ? 13.031 -32.125 -7.926 1 89.5 154 GLY B C 1
ATOM 4057 O O . GLY B 1 154 ? 12.234 -32.438 -7.043 1 89.5 154 GLY B O 1
ATOM 4058 N N . LYS B 1 155 ? 13.977 -31.359 -7.582 1 91.31 155 LYS B N 1
ATOM 4059 C CA . LYS B 1 155 ? 14.32 -31.047 -6.199 1 91.31 155 LYS B CA 1
ATOM 4060 C C . LYS B 1 155 ? 13.977 -29.609 -5.848 1 91.31 155 LYS B C 1
ATOM 4062 O O . LYS B 1 155 ? 14.336 -29.125 -4.777 1 91.31 155 LYS B O 1
ATOM 4067 N N . GLY B 1 156 ? 13.359 -29 -6.773 1 93.62 156 GLY B N 1
ATOM 4068 C CA . GLY B 1 156 ? 13 -27.609 -6.527 1 93.62 156 GLY B CA 1
ATOM 4069 C C . GLY B 1 156 ? 13.172 -26.719 -7.746 1 93.62 156 GLY B C 1
ATOM 4070 O O . GLY B 1 156 ? 13.117 -27.203 -8.883 1 93.62 156 GLY B O 1
ATOM 4071 N N . SER B 1 157 ? 13.227 -25.375 -7.5 1 95.25 157 SER B N 1
ATOM 4072 C CA . SER B 1 157 ? 13.367 -24.375 -8.562 1 95.25 157 SER B CA 1
ATOM 4073 C C . SER B 1 157 ? 14.164 -23.172 -8.078 1 95.25 157 SER B C 1
ATOM 4075 O O . SER B 1 157 ? 14.469 -23.062 -6.891 1 95.25 157 SER B O 1
ATOM 4077 N N . LEU B 1 158 ? 14.625 -22.422 -8.984 1 95.5 158 LEU B N 1
ATOM 4078 C CA . LEU B 1 158 ? 15.141 -21.094 -8.664 1 95.5 158 LEU B CA 1
ATOM 4079 C C . LEU B 1 158 ? 14.031 -20.062 -8.719 1 95.5 158 LEU B C 1
ATOM 4081 O O . LEU B 1 158 ? 13.5 -19.766 -9.797 1 95.5 158 LEU B O 1
ATOM 4085 N N . TYR B 1 159 ? 13.734 -19.578 -7.559 1 95.31 159 TYR B N 1
ATOM 4086 C CA . TYR B 1 159 ? 12.758 -18.5 -7.488 1 95.31 159 TYR B CA 1
ATOM 4087 C C . TYR B 1 159 ? 13.375 -17.188 -7.938 1 95.31 159 TYR B C 1
ATOM 4089 O O . TYR B 1 159 ? 14.492 -16.844 -7.551 1 95.31 159 TYR B O 1
ATOM 4097 N N . ILE B 1 160 ? 12.672 -16.469 -8.789 1 96.62 160 ILE B N 1
ATOM 4098 C CA . ILE B 1 160 ? 13.133 -15.219 -9.391 1 96.62 160 ILE B CA 1
ATOM 4099 C C . ILE B 1 160 ? 12.18 -14.086 -9.008 1 96.62 160 ILE B C 1
ATOM 4101 O O . ILE B 1 160 ? 10.969 -14.18 -9.234 1 96.62 160 ILE B O 1
ATOM 4105 N N . ARG B 1 161 ? 12.719 -13 -8.469 1 97.06 161 ARG B N 1
ATOM 4106 C CA . ARG B 1 161 ? 11.875 -11.883 -8.062 1 97.06 161 ARG B CA 1
ATOM 4107 C C . ARG B 1 161 ? 12.383 -10.57 -8.656 1 97.06 161 ARG B C 1
ATOM 4109 O O . ARG B 1 161 ? 13.188 -9.867 -8.031 1 97.06 161 ARG B O 1
ATOM 4116 N N . PRO B 1 162 ? 11.852 -10.164 -9.82 1 97.44 162 PRO B N 1
ATOM 4117 C CA . PRO B 1 162 ? 12.062 -8.805 -10.32 1 97.44 162 PRO B CA 1
ATOM 4118 C C . PRO B 1 162 ? 11.367 -7.742 -9.461 1 97.44 162 PRO B C 1
ATOM 4120 O O . PRO B 1 162 ? 10.211 -7.922 -9.07 1 97.44 162 PRO B O 1
ATOM 4123 N N . LEU B 1 163 ? 12.062 -6.648 -9.164 1 97.56 163 LEU B N 1
ATOM 4124 C CA . LEU B 1 163 ? 11.539 -5.488 -8.453 1 97.56 163 LEU B CA 1
ATOM 4125 C C . LEU B 1 163 ? 11.672 -4.227 -9.297 1 97.56 163 LEU B C 1
ATOM 4127 O O . LEU B 1 163 ? 12.688 -4.023 -9.961 1 97.56 163 LEU B O 1
ATOM 4131 N N . LEU B 1 164 ? 10.672 -3.471 -9.391 1 98.19 164 LEU B N 1
ATOM 4132 C CA . LEU B 1 164 ? 10.703 -2.105 -9.906 1 98.19 164 LEU B CA 1
ATOM 4133 C C . LEU B 1 164 ? 10.305 -1.107 -8.82 1 98.19 164 LEU B C 1
ATOM 4135 O O . LEU B 1 164 ? 9.188 -1.158 -8.305 1 98.19 164 LEU B O 1
ATOM 4139 N N . MET B 1 165 ? 11.203 -0.172 -8.469 1 97.88 165 MET B N 1
ATOM 4140 C CA . MET B 1 165 ? 10.938 0.665 -7.301 1 97.88 165 MET B CA 1
ATOM 4141 C C . MET B 1 165 ? 11.242 2.129 -7.602 1 97.88 165 MET B C 1
ATOM 4143 O O . MET B 1 165 ? 12.195 2.434 -8.32 1 97.88 165 MET B O 1
ATOM 4147 N N . GLY B 1 166 ? 10.391 3.031 -7.102 1 97.88 166 GLY B N 1
ATOM 4148 C CA . GLY B 1 166 ? 10.727 4.445 -7.098 1 97.88 166 GLY B CA 1
ATOM 4149 C C . GLY B 1 166 ? 11.883 4.781 -6.176 1 97.88 166 GLY B C 1
ATOM 4150 O O . GLY B 1 166 ? 11.688 4.992 -4.98 1 97.88 166 GLY B O 1
ATOM 4151 N N . SER B 1 167 ? 13.086 4.902 -6.738 1 95.25 167 SER B N 1
ATOM 4152 C CA . SER B 1 167 ? 14.297 5.039 -5.938 1 95.25 167 SER B CA 1
ATOM 4153 C C . SER B 1 167 ? 14.664 6.504 -5.73 1 95.25 167 SER B C 1
ATOM 4155 O O . SER B 1 167 ? 15.484 6.828 -4.871 1 95.25 167 SER B O 1
ATOM 4157 N N . GLY B 1 168 ? 14.062 7.367 -6.512 1 94.19 168 GLY B N 1
ATOM 4158 C CA . GLY B 1 168 ? 14.352 8.781 -6.363 1 94.19 168 GLY B CA 1
ATOM 4159 C C . GLY B 1 168 ? 13.703 9.398 -5.137 1 94.19 168 GLY B C 1
ATOM 4160 O O . GLY B 1 168 ? 12.625 8.977 -4.723 1 94.19 168 GLY B O 1
ATOM 4161 N N . ALA B 1 169 ? 14.359 10.422 -4.676 1 93.12 169 ALA B N 1
ATOM 4162 C CA . ALA B 1 169 ? 13.852 11.141 -3.506 1 93.12 169 ALA B CA 1
ATOM 4163 C C . ALA B 1 169 ? 12.641 11.992 -3.865 1 93.12 169 ALA B C 1
ATOM 4165 O O . ALA B 1 169 ? 12.625 12.648 -4.91 1 93.12 169 ALA B O 1
ATOM 4166 N N . VAL B 1 170 ? 11.648 11.914 -2.969 1 92.94 170 VAL B N 1
ATOM 4167 C CA . VAL B 1 170 ? 10.422 12.688 -3.162 1 92.94 170 VAL B CA 1
ATOM 4168 C C . VAL B 1 170 ? 9.781 12.984 -1.81 1 92.94 170 VAL B C 1
ATOM 4170 O O . VAL B 1 170 ? 9.562 12.078 -1.007 1 92.94 170 VAL B O 1
ATOM 4173 N N . LEU B 1 171 ? 9.484 14.172 -1.512 1 89.81 171 LEU B N 1
ATOM 4174 C CA . LEU B 1 171 ? 8.906 14.539 -0.226 1 89.81 171 LEU B CA 1
ATOM 4175 C C . LEU B 1 171 ? 7.387 14.617 -0.318 1 89.81 171 LEU B C 1
ATOM 4177 O O . LEU B 1 171 ? 6.68 14.148 0.582 1 89.81 171 LEU B O 1
ATOM 4181 N N . GLY B 1 172 ? 6.898 15.211 -1.358 1 91.06 172 GLY B N 1
ATOM 4182 C CA . GLY B 1 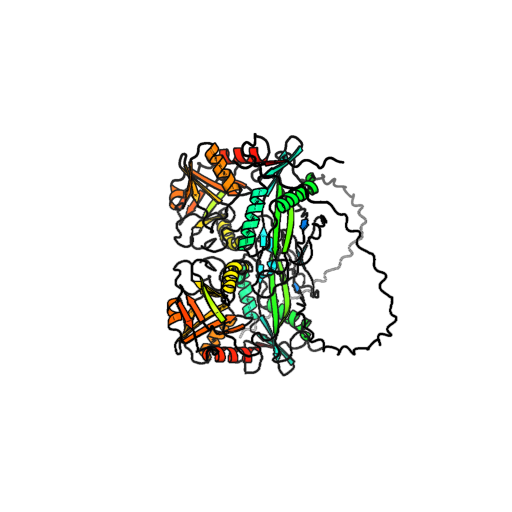172 ? 5.465 15.297 -1.577 1 91.06 172 GLY B CA 1
ATOM 4183 C C . GLY B 1 172 ? 4.898 14.07 -2.279 1 91.06 172 GLY B C 1
ATOM 4184 O O . GLY B 1 172 ? 5.648 13.227 -2.762 1 91.06 172 GLY B O 1
ATOM 4185 N N . VAL B 1 173 ? 3.609 14 -2.297 1 94.38 173 VAL B N 1
ATOM 4186 C CA . VAL B 1 173 ? 2.945 12.898 -2.982 1 94.38 173 VAL B CA 1
ATOM 4187 C C . VAL B 1 173 ? 3.008 13.109 -4.492 1 94.38 173 VAL B C 1
ATOM 4189 O O . VAL B 1 173 ? 2.229 13.891 -5.047 1 94.38 173 VAL B O 1
ATOM 4192 N N . ALA B 1 174 ? 3.914 12.484 -5.07 1 95.25 174 ALA B N 1
ATOM 4193 C CA . ALA B 1 174 ? 4.172 12.539 -6.508 1 95.25 174 ALA B CA 1
ATOM 4194 C C . ALA B 1 174 ? 5.02 11.359 -6.961 1 95.25 174 ALA B C 1
ATOM 4196 O O . ALA B 1 174 ? 5.688 10.719 -6.148 1 95.25 174 ALA B O 1
ATOM 4197 N N . PRO B 1 175 ? 4.93 11.062 -8.25 1 96.38 175 PRO B N 1
ATOM 4198 C CA . PRO B 1 175 ? 5.824 10.016 -8.742 1 96.38 175 PRO B CA 1
ATOM 4199 C C . PRO B 1 175 ? 7.297 10.32 -8.484 1 96.38 175 PRO B C 1
ATOM 4201 O O . PRO B 1 175 ? 7.707 11.484 -8.547 1 96.38 175 PRO B O 1
ATOM 4204 N N . ALA B 1 176 ? 8.016 9.266 -8.156 1 96.5 176 ALA B N 1
ATOM 4205 C CA . ALA B 1 176 ? 9.453 9.438 -7.941 1 96.5 176 ALA B CA 1
ATOM 4206 C C . ALA B 1 176 ? 10.141 9.938 -9.211 1 96.5 176 ALA B C 1
ATOM 4208 O O . ALA B 1 176 ? 9.695 9.648 -10.32 1 96.5 176 ALA B O 1
ATOM 4209 N N . PRO B 1 177 ? 11.242 10.625 -9.016 1 95.06 177 PRO B N 1
ATOM 4210 C CA . PRO B 1 177 ? 11.961 11.133 -10.188 1 95.06 177 PRO B CA 1
ATOM 4211 C C . PRO B 1 177 ? 12.898 10.086 -10.797 1 95.06 177 PRO B C 1
ATOM 4213 O O . PRO B 1 177 ? 13.391 10.273 -11.914 1 95.06 177 PRO B O 1
ATOM 4216 N N . GLU B 1 178 ? 13.234 9.086 -9.977 1 94.88 178 GLU B N 1
ATOM 4217 C CA . GLU B 1 178 ? 14.125 8.023 -10.43 1 94.88 178 GLU B CA 1
ATOM 4218 C C . GLU B 1 178 ? 13.594 6.648 -10.023 1 94.88 178 GLU B C 1
ATOM 4220 O O . GLU B 1 178 ? 12.969 6.504 -8.969 1 94.88 178 GLU B O 1
ATOM 4225 N N . TYR B 1 179 ? 13.977 5.66 -10.914 1 95.75 179 TYR B N 1
ATOM 4226 C CA . TYR B 1 179 ? 13.484 4.309 -10.68 1 95.75 179 TYR B CA 1
ATOM 4227 C C . TYR B 1 179 ? 14.602 3.283 -10.828 1 95.75 179 TYR B C 1
ATOM 4229 O O . TYR B 1 179 ? 15.531 3.482 -11.617 1 95.75 179 TYR B O 1
ATOM 4237 N N . THR B 1 180 ? 14.492 2.232 -10.039 1 95.12 180 THR B N 1
ATOM 4238 C CA . THR B 1 180 ? 15.445 1.132 -10.078 1 95.12 180 THR B CA 1
ATOM 4239 C C . THR B 1 180 ? 14.734 -0.19 -10.352 1 95.12 180 THR B C 1
ATOM 4241 O O . THR B 1 180 ? 13.711 -0.489 -9.75 1 95.12 180 THR B O 1
ATOM 4244 N N . PHE B 1 181 ? 15.281 -0.867 -11.383 1 95.94 181 PHE B N 1
ATOM 4245 C CA . PHE B 1 181 ? 14.883 -2.242 -11.664 1 95.94 181 PHE B CA 1
ATOM 4246 C C . PHE B 1 181 ? 15.969 -3.219 -11.227 1 95.94 181 PHE B C 1
ATOM 4248 O O . PHE B 1 181 ? 17.141 -3.045 -11.57 1 95.94 181 PHE B O 1
ATOM 4255 N N . LEU B 1 182 ? 15.531 -4.199 -10.32 1 93.69 182 LEU B N 1
ATOM 4256 C CA . LEU B 1 182 ? 16.5 -5.199 -9.883 1 93.69 182 LEU B CA 1
ATOM 4257 C C . LEU B 1 182 ? 15.852 -6.574 -9.773 1 93.69 182 LEU B C 1
ATOM 4259 O O . LEU B 1 182 ? 14.633 -6.676 -9.617 1 93.69 182 LEU B O 1
ATOM 4263 N N . ILE B 1 183 ? 16.672 -7.602 -9.984 1 95.5 183 ILE B N 1
ATOM 4264 C CA . ILE B 1 183 ? 16.203 -8.977 -9.844 1 95.5 183 ILE B CA 1
ATOM 4265 C C . ILE B 1 183 ? 17.062 -9.711 -8.82 1 95.5 183 ILE B C 1
ATOM 4267 O O . ILE B 1 183 ? 18.297 -9.656 -8.875 1 95.5 183 ILE B O 1
ATOM 4271 N N . TYR B 1 184 ? 16.391 -10.32 -7.867 1 92.62 184 TYR B N 1
ATOM 4272 C CA . TYR B 1 184 ? 17.125 -11.242 -7.016 1 92.62 184 TYR B CA 1
ATOM 4273 C C . TYR B 1 184 ? 16.531 -12.648 -7.094 1 92.62 184 TYR B C 1
ATOM 4275 O O . TYR B 1 184 ? 15.391 -12.82 -7.547 1 92.62 184 TYR B O 1
ATOM 4283 N N . VAL B 1 185 ? 17.344 -13.648 -6.77 1 93.88 185 VAL B N 1
ATOM 4284 C CA . VAL B 1 185 ? 16.922 -15.039 -6.918 1 93.88 185 VAL B CA 1
ATOM 4285 C C . VAL B 1 185 ? 17.234 -15.812 -5.641 1 93.88 185 VAL B C 1
ATOM 4287 O O . VAL B 1 185 ? 18.062 -15.391 -4.836 1 93.88 185 VAL B O 1
ATOM 4290 N N . SER B 1 186 ? 16.469 -16.875 -5.465 1 91.75 186 SER B N 1
ATOM 4291 C CA . SER B 1 186 ? 16.688 -17.781 -4.352 1 91.75 186 SER B CA 1
ATOM 4292 C C . SER B 1 186 ? 16.297 -19.219 -4.723 1 91.75 186 SER B C 1
ATOM 4294 O O . SER B 1 186 ? 15.195 -19.453 -5.23 1 91.75 186 SER B O 1
ATOM 4296 N N . PRO B 1 187 ? 17.25 -20.156 -4.453 1 93.56 187 PRO B N 1
ATOM 4297 C CA . PRO B 1 187 ? 16.797 -21.547 -4.605 1 93.56 187 PRO B CA 1
ATOM 4298 C C . PRO B 1 187 ? 15.719 -21.922 -3.59 1 93.56 187 PRO B C 1
ATOM 4300 O O . PRO B 1 187 ? 15.82 -21.562 -2.414 1 93.56 187 PRO B O 1
ATOM 4303 N N . VAL B 1 188 ? 14.719 -22.547 -4.074 1 91 188 VAL B N 1
ATOM 4304 C CA . VAL B 1 188 ? 13.641 -23 -3.193 1 91 188 VAL B CA 1
ATOM 4305 C C . VAL B 1 188 ? 13.32 -24.469 -3.473 1 91 188 VAL B C 1
ATOM 4307 O O . VAL B 1 188 ? 13.383 -24.906 -4.621 1 91 188 VAL B O 1
ATOM 4310 N N . GLY B 1 189 ? 13.023 -25.141 -2.377 1 88.56 189 GLY B N 1
ATOM 4311 C CA . GLY B 1 189 ? 12.57 -26.516 -2.537 1 88.56 189 GLY B CA 1
ATOM 4312 C C . GLY B 1 189 ? 11.133 -26.609 -3.012 1 88.56 189 GLY B C 1
ATOM 4313 O O . GLY B 1 189 ? 10.461 -25.594 -3.188 1 88.56 189 GLY B O 1
ATOM 4314 N N . ASN B 1 190 ? 10.773 -27.906 -3.258 1 84.88 190 ASN B N 1
ATOM 4315 C CA . ASN B 1 190 ? 9.367 -28.125 -3.568 1 84.88 190 ASN B CA 1
ATOM 4316 C C . ASN B 1 190 ? 8.469 -27.719 -2.398 1 84.88 190 ASN B C 1
ATOM 4318 O O . ASN B 1 190 ? 8.789 -28.016 -1.242 1 84.88 190 ASN B O 1
ATOM 4322 N N . TYR B 1 191 ? 7.441 -27.078 -2.723 1 77.81 191 TYR B N 1
ATOM 4323 C CA . TYR B 1 191 ? 6.543 -26.594 -1.68 1 77.81 191 TYR B CA 1
ATOM 4324 C C . TYR B 1 191 ? 5.879 -27.766 -0.952 1 77.81 191 TYR B C 1
ATOM 4326 O O . TYR B 1 191 ? 5.75 -27.734 0.275 1 77.81 191 TYR B O 1
ATOM 4334 N N . PHE B 1 192 ? 5.473 -28.734 -1.727 1 76.62 192 PHE B N 1
ATOM 4335 C CA . PHE B 1 192 ? 4.855 -29.922 -1.172 1 76.62 192 PHE B CA 1
ATOM 4336 C C . PHE B 1 192 ? 5.789 -31.125 -1.295 1 76.62 192 PHE B C 1
ATOM 4338 O O . PHE B 1 192 ? 5.863 -31.75 -2.352 1 76.62 192 PHE B O 1
ATOM 4345 N N . LYS B 1 193 ? 6.453 -31.5 -0.297 1 68.25 193 LYS B N 1
ATOM 4346 C CA . LYS B 1 193 ? 7.434 -32.594 -0.325 1 68.25 193 LYS B CA 1
ATOM 4347 C C . LYS B 1 193 ? 6.742 -33.938 -0.348 1 68.25 193 LYS B C 1
ATOM 4349 O O . LYS B 1 193 ? 7.195 -34.875 -1.033 1 68.25 193 LYS B O 1
ATOM 4354 N N . GLU B 1 194 ? 5.715 -34 0.414 1 68.25 194 GLU B N 1
ATOM 4355 C CA . GLU B 1 194 ? 5.027 -35.281 0.537 1 68.25 194 GLU B CA 1
ATOM 4356 C C . GLU B 1 194 ? 3.668 -35.25 -0.153 1 68.25 194 GLU B C 1
ATOM 4358 O O . GLU B 1 194 ? 2.748 -35.969 0.245 1 68.25 194 GLU B O 1
ATOM 4363 N N . GLY B 1 195 ? 3.588 -34.406 -1.082 1 71.31 195 GLY B N 1
ATOM 4364 C CA . GLY B 1 195 ? 2.295 -34.281 -1.741 1 71.31 195 GLY B CA 1
ATOM 4365 C C . GLY B 1 195 ? 1.531 -33.031 -1.342 1 71.31 195 GLY B C 1
ATOM 4366 O O . GLY B 1 195 ? 1.899 -32.344 -0.38 1 71.31 195 GLY B O 1
ATOM 4367 N N . LEU B 1 196 ? 0.478 -32.875 -2.133 1 79.31 196 LEU B N 1
ATOM 4368 C CA . LEU B 1 196 ? -0.33 -31.703 -1.879 1 79.31 196 LEU B CA 1
ATOM 4369 C C . LEU B 1 196 ? -0.936 -31.75 -0.48 1 79.31 196 LEU B C 1
ATOM 4371 O O . LEU B 1 196 ? -1.454 -32.781 -0.055 1 79.31 196 LEU B O 1
ATOM 4375 N N . ALA B 1 197 ? -0.745 -30.766 0.315 1 82.94 197 ALA B N 1
ATOM 4376 C CA . ALA B 1 197 ? -1.344 -30.625 1.64 1 82.94 197 ALA B CA 1
ATOM 4377 C C . ALA B 1 197 ? -2.424 -29.547 1.643 1 82.94 197 ALA B C 1
ATOM 4379 O O . ALA B 1 197 ? -2.141 -28.375 1.379 1 82.94 197 ALA B O 1
ATOM 4380 N N . PRO B 1 198 ? -3.635 -30.062 1.937 1 91.62 198 PRO B N 1
ATOM 4381 C CA . PRO B 1 198 ? -4.73 -29.078 1.892 1 91.62 198 PRO B CA 1
ATOM 4382 C C . PRO B 1 198 ? -4.609 -28 2.965 1 91.62 198 PRO B C 1
ATOM 4384 O O . PRO B 1 198 ? -4.137 -28.281 4.07 1 91.62 198 PRO B O 1
ATOM 4387 N N . ILE B 1 199 ? -5.016 -26.797 2.641 1 93.5 199 ILE B N 1
ATOM 4388 C CA . ILE B 1 199 ? -5.023 -25.703 3.602 1 93.5 199 ILE B CA 1
ATOM 4389 C C . ILE B 1 199 ? -6.449 -25.438 4.07 1 93.5 199 ILE B C 1
ATOM 4391 O O . ILE B 1 199 ? -7.414 -25.797 3.389 1 93.5 199 ILE B O 1
ATOM 4395 N N . ASN B 1 200 ? -6.574 -24.859 5.234 1 95.88 200 ASN B N 1
ATOM 4396 C CA . ASN B 1 200 ? -7.867 -24.484 5.801 1 95.88 200 ASN B CA 1
ATOM 4397 C C . ASN B 1 200 ? -8.039 -22.969 5.871 1 95.88 200 ASN B C 1
ATOM 4399 O O . ASN B 1 200 ? -7.18 -22.266 6.414 1 95.88 200 ASN B O 1
ATOM 4403 N N . LEU B 1 201 ? -9.148 -22.531 5.328 1 97.56 201 LEU B N 1
ATOM 4404 C CA . LEU B 1 201 ? -9.344 -21.094 5.191 1 97.56 201 LEU B CA 1
ATOM 4405 C C . LEU B 1 201 ? -10.508 -20.609 6.059 1 97.56 201 LEU B C 1
ATOM 4407 O O . LEU B 1 201 ? -11.406 -21.391 6.379 1 97.56 201 LEU B O 1
ATOM 4411 N N . ILE B 1 202 ? -10.445 -19.359 6.461 1 98 202 ILE B N 1
ATOM 4412 C CA . ILE B 1 202 ? -11.57 -18.672 7.066 1 98 202 ILE B CA 1
ATOM 4413 C C . ILE B 1 202 ? -11.969 -17.484 6.195 1 98 202 ILE B C 1
ATOM 4415 O O . ILE B 1 202 ? -11.109 -16.781 5.652 1 98 202 ILE B O 1
ATOM 4419 N N . VAL B 1 203 ? -13.289 -17.281 6.027 1 97.38 203 VAL B N 1
ATOM 4420 C CA . VAL B 1 203 ? -13.789 -16.156 5.242 1 97.38 203 VAL B CA 1
ATOM 4421 C C . VAL B 1 203 ? -13.883 -14.906 6.117 1 97.38 203 VAL B C 1
ATOM 4423 O O . VAL B 1 203 ? -14.469 -14.945 7.203 1 97.38 203 VAL B O 1
ATOM 4426 N N . GLU B 1 204 ? -13.211 -13.875 5.668 1 88.31 204 GLU B N 1
ATOM 4427 C CA . GLU B 1 204 ? -13.297 -12.578 6.336 1 88.31 204 GLU B CA 1
ATOM 4428 C C . GLU B 1 204 ? -14.43 -11.734 5.754 1 88.31 204 GLU B C 1
ATOM 4430 O O . GLU B 1 204 ? -14.5 -11.531 4.543 1 88.31 204 GLU B O 1
ATOM 4435 N N . HIS B 1 205 ? -15.281 -11.227 6.66 1 79.38 205 HIS B N 1
ATOM 4436 C CA . HIS B 1 205 ? -16.406 -10.453 6.137 1 79.38 205 HIS B CA 1
ATOM 4437 C C . HIS B 1 205 ? -16.344 -9.008 6.621 1 79.38 205 HIS B C 1
ATOM 4439 O O . HIS B 1 205 ? -17.141 -8.172 6.172 1 79.38 205 HIS B O 1
ATOM 4445 N N . GLU B 1 206 ? -15.461 -8.664 7.402 1 82.38 206 GLU B N 1
ATOM 4446 C CA . GLU B 1 206 ? -15.359 -7.289 7.887 1 82.38 206 GLU B CA 1
ATOM 4447 C C . GLU B 1 206 ? -14.156 -6.578 7.281 1 82.38 206 GLU B C 1
ATOM 4449 O O . GLU B 1 206 ? -14.18 -5.355 7.102 1 82.38 206 GLU B O 1
ATOM 4454 N N . SER B 1 207 ? -13.188 -7.34 7.055 1 88 207 SER B N 1
ATOM 4455 C CA . SER B 1 207 ? -11.992 -6.789 6.43 1 88 207 SER B CA 1
ATOM 4456 C C . SER B 1 207 ? -11.898 -7.199 4.965 1 88 207 SER B C 1
ATOM 4458 O O . SER B 1 207 ? -12.102 -8.367 4.625 1 88 207 SER B O 1
ATOM 4460 N N . HIS B 1 208 ? -11.633 -6.215 4.199 1 91.94 208 HIS B N 1
ATOM 4461 C CA . HIS B 1 208 ? -11.555 -6.48 2.77 1 91.94 208 HIS B CA 1
ATOM 4462 C C . HIS B 1 208 ? -10.156 -6.195 2.232 1 91.94 208 HIS B C 1
ATOM 4464 O O . HIS B 1 208 ? -9.461 -5.312 2.742 1 91.94 208 HIS B O 1
ATOM 4470 N N . ARG B 1 209 ? -9.82 -6.891 1.214 1 92.69 209 ARG B N 1
ATOM 4471 C CA . ARG B 1 209 ? -8.469 -6.855 0.679 1 92.69 209 ARG B CA 1
ATOM 4472 C C . ARG B 1 209 ? -8.281 -5.684 -0.28 1 92.69 209 ARG B C 1
ATOM 4474 O O . ARG B 1 209 ? -7.195 -5.113 -0.373 1 92.69 209 ARG B O 1
ATOM 4481 N N . ALA B 1 210 ? -9.281 -5.41 -1.022 1 93.31 210 ALA B N 1
ATOM 4482 C CA . ALA B 1 210 ? -9.172 -4.445 -2.111 1 93.31 210 ALA B CA 1
ATOM 4483 C C . ALA B 1 210 ? -10.477 -3.68 -2.307 1 93.31 210 ALA B C 1
ATOM 4485 O O . ALA B 1 210 ? -11.516 -4.07 -1.773 1 93.31 210 ALA B O 1
ATOM 4486 N N . THR B 1 211 ? -10.336 -2.592 -3.004 1 92.06 211 THR B N 1
ATOM 4487 C CA . THR B 1 211 ? -11.477 -1.726 -3.297 1 92.06 211 THR B CA 1
ATOM 4488 C C . THR B 1 211 ? -11.578 -1.453 -4.793 1 92.06 211 THR B C 1
ATOM 4490 O O . THR B 1 211 ? -10.562 -1.375 -5.488 1 92.06 211 THR B O 1
ATOM 4493 N N . PRO B 1 212 ? -12.867 -1.343 -5.285 1 90.25 212 PRO B N 1
ATOM 4494 C CA . PRO B 1 212 ? -12.984 -0.962 -6.695 1 90.25 212 PRO B CA 1
ATOM 4495 C C . PRO B 1 212 ? -12.25 0.339 -7.02 1 90.25 212 PRO B C 1
ATOM 4497 O O . PRO B 1 212 ? -12.359 1.314 -6.273 1 90.25 212 PRO B O 1
ATOM 4500 N N . GLY B 1 213 ? -11.531 0.27 -8.078 1 90.69 213 GLY B N 1
ATOM 4501 C CA . GLY B 1 213 ? -10.766 1.441 -8.469 1 90.69 213 GLY B CA 1
ATOM 4502 C C . GLY B 1 213 ? -9.422 1.533 -7.766 1 90.69 213 GLY B C 1
ATOM 4503 O O . GLY B 1 213 ? -8.594 2.383 -8.109 1 90.69 213 GLY B O 1
ATOM 4504 N N . GLY B 1 214 ? -9.203 0.68 -6.812 1 93.75 214 GLY B N 1
ATOM 4505 C CA . GLY B 1 214 ? -7.93 0.647 -6.109 1 93.75 214 GLY B CA 1
ATOM 4506 C C . GLY B 1 214 ? -6.859 -0.141 -6.844 1 93.75 214 GLY B C 1
ATOM 4507 O O . GLY B 1 214 ? -6.844 -0.177 -8.078 1 93.75 214 GLY B O 1
ATOM 4508 N N . THR B 1 215 ? -5.938 -0.69 -6.023 1 96.38 215 THR B N 1
ATOM 4509 C CA . THR B 1 215 ? -4.785 -1.327 -6.656 1 96.38 215 THR B CA 1
ATOM 4510 C C . THR B 1 215 ? -4.836 -2.84 -6.465 1 96.38 215 THR B C 1
ATOM 4512 O O . THR B 1 215 ? -3.811 -3.518 -6.578 1 96.38 215 THR B O 1
ATOM 4515 N N . GLY B 1 216 ? -5.914 -3.375 -6.191 1 96.19 216 GLY B N 1
ATOM 4516 C CA . GLY B 1 216 ? -6.035 -4.805 -5.949 1 96.19 216 GLY B CA 1
ATOM 4517 C C . GLY B 1 216 ? -5.59 -5.648 -7.129 1 96.19 216 GLY B C 1
ATOM 4518 O O . GLY B 1 216 ? -5.109 -6.77 -6.953 1 96.19 216 GLY B O 1
ATOM 4519 N N . GLY B 1 217 ? -5.75 -5.184 -8.289 1 97.44 217 GLY B N 1
ATOM 4520 C CA . GLY B 1 217 ? -5.383 -5.906 -9.492 1 97.44 217 GLY B CA 1
ATOM 4521 C C . GLY B 1 217 ? -3.949 -5.664 -9.93 1 97.44 217 GLY B C 1
ATOM 4522 O O . GLY B 1 217 ? -3.547 -6.074 -11.016 1 97.44 217 GLY B O 1
ATOM 4523 N N . VAL B 1 218 ? -3.217 -4.98 -9.125 1 98.19 218 VAL B N 1
ATOM 4524 C CA . VAL B 1 218 ? -1.822 -4.652 -9.406 1 98.19 218 VAL B CA 1
ATOM 4525 C C . VAL B 1 218 ? -0.91 -5.402 -8.438 1 98.19 218 VAL B C 1
ATOM 4527 O O . VAL B 1 218 ? -1.191 -5.473 -7.238 1 98.19 218 VAL B O 1
ATOM 4530 N N . LYS B 1 219 ? 0.143 -5.996 -8.984 1 98.31 219 LYS B N 1
ATOM 4531 C CA . LYS B 1 219 ? 1.094 -6.66 -8.094 1 98.31 219 LYS B CA 1
ATOM 4532 C C . LYS B 1 219 ? 2.053 -5.656 -7.465 1 98.31 219 LYS B C 1
ATOM 4534 O O . LYS B 1 219 ? 3.264 -5.727 -7.68 1 98.31 219 LYS B O 1
ATOM 4539 N N . THR B 1 220 ? 1.531 -4.805 -6.652 1 98.56 220 THR B N 1
ATOM 4540 C CA . THR B 1 220 ? 2.27 -3.748 -5.969 1 98.56 220 THR B CA 1
ATOM 4541 C C . THR B 1 220 ? 2.531 -4.125 -4.512 1 98.56 220 THR B C 1
ATOM 4543 O O . THR B 1 220 ? 1.755 -4.867 -3.908 1 98.56 220 THR B O 1
ATOM 4546 N N . ILE B 1 221 ? 3.604 -3.59 -3.979 1 98.19 221 ILE B N 1
ATOM 4547 C CA . ILE B 1 221 ? 4.043 -3.969 -2.639 1 98.19 221 ILE B CA 1
ATOM 4548 C C . ILE B 1 221 ? 3.004 -3.52 -1.611 1 98.19 221 ILE B C 1
ATOM 4550 O O . ILE B 1 221 ? 2.846 -4.152 -0.564 1 98.19 221 ILE B O 1
ATOM 4554 N N . GLY B 1 222 ? 2.248 -2.523 -1.884 1 97.06 222 GLY B N 1
ATOM 4555 C CA . GLY B 1 222 ? 1.316 -1.938 -0.934 1 97.06 222 GLY B CA 1
ATOM 4556 C C . GLY B 1 222 ? 0.134 -2.838 -0.627 1 97.06 222 GLY B C 1
ATOM 4557 O O . GLY B 1 222 ? -0.603 -2.6 0.332 1 97.06 222 GLY B O 1
ATOM 4558 N N . ASN B 1 223 ? -0.041 -3.93 -1.33 1 97.12 223 ASN B N 1
ATOM 4559 C CA . ASN B 1 223 ? -1.2 -4.801 -1.16 1 97.12 223 ASN B CA 1
ATOM 4560 C C . ASN B 1 223 ? -0.936 -5.891 -0.126 1 97.12 223 ASN B C 1
ATOM 4562 O O . ASN B 1 223 ? -1.863 -6.57 0.318 1 97.12 223 ASN B O 1
ATOM 4566 N N . TYR B 1 224 ? 0.26 -6.027 0.345 1 97.56 224 TYR B N 1
ATOM 4567 C CA . TYR B 1 224 ? 0.562 -7.309 0.977 1 97.56 224 TYR B CA 1
ATOM 4568 C C . TYR B 1 224 ? 0.737 -7.145 2.482 1 97.56 224 TYR B C 1
ATOM 4570 O O . TYR B 1 224 ? 0.33 -8.016 3.258 1 97.56 224 TYR B O 1
ATOM 4578 N N . ALA B 1 225 ? 1.35 -6.027 2.877 1 96.81 225 ALA B N 1
ATOM 4579 C CA . ALA B 1 225 ? 1.377 -5.809 4.32 1 96.81 225 ALA B CA 1
ATOM 4580 C C . ALA B 1 225 ? -0.026 -5.551 4.863 1 96.81 225 ALA B C 1
ATOM 4582 O O . ALA B 1 225 ? -0.307 -5.824 6.031 1 96.81 225 ALA B O 1
ATOM 4583 N N . ALA B 1 226 ? -0.884 -5.082 4.035 1 95.25 226 ALA B N 1
ATOM 4584 C CA . ALA B 1 226 ? -2.242 -4.715 4.426 1 95.25 226 ALA B CA 1
ATOM 4585 C C . ALA B 1 226 ? -3.031 -5.938 4.887 1 95.25 226 ALA B C 1
ATOM 4587 O O . ALA B 1 226 ? -4.008 -5.812 5.629 1 95.25 226 ALA B O 1
ATOM 4588 N N . VAL B 1 227 ? -2.637 -7.137 4.527 1 95.94 227 VAL B N 1
ATOM 4589 C CA . VAL B 1 227 ? -3.434 -8.32 4.844 1 95.94 227 VAL B CA 1
ATOM 4590 C C . VAL B 1 227 ? -2.828 -9.039 6.043 1 95.94 227 VAL B C 1
ATOM 4592 O O . VAL B 1 227 ? -3.402 -10.016 6.543 1 95.94 227 VAL B O 1
ATOM 4595 N N . LEU B 1 228 ? -1.727 -8.578 6.539 1 96.88 228 LEU B N 1
ATOM 4596 C CA . LEU B 1 228 ? -0.972 -9.328 7.539 1 96.88 228 LEU B CA 1
ATOM 4597 C C . LEU B 1 228 ? -1.779 -9.484 8.828 1 96.88 228 LEU B C 1
ATOM 4599 O O . LEU B 1 228 ? -1.747 -10.539 9.453 1 96.88 228 LEU B O 1
ATOM 4603 N N . LYS B 1 229 ? -2.475 -8.453 9.25 1 96.12 229 LYS B N 1
ATOM 4604 C CA . LYS B 1 229 ? -3.229 -8.539 10.5 1 96.12 229 LYS B CA 1
ATOM 4605 C C . LYS B 1 229 ? -4.312 -9.609 10.414 1 96.12 229 LYS B C 1
ATOM 4607 O O . LYS B 1 229 ? -4.449 -10.43 11.32 1 96.12 229 LYS B O 1
ATOM 4612 N N . ALA B 1 230 ? -5.066 -9.562 9.352 1 95.5 230 ALA B N 1
ATOM 4613 C CA . ALA B 1 230 ? -6.113 -10.562 9.156 1 95.5 230 ALA B CA 1
ATOM 4614 C C . ALA B 1 230 ? -5.52 -11.969 9.07 1 95.5 230 ALA B C 1
ATOM 4616 O O . ALA B 1 230 ? -6.062 -12.914 9.641 1 95.5 230 ALA B O 1
ATOM 4617 N N . GLN B 1 231 ? -4.445 -12.078 8.383 1 95.62 231 GLN B N 1
ATOM 4618 C CA . GLN B 1 231 ? -3.775 -13.359 8.242 1 95.62 231 GLN B CA 1
ATOM 4619 C C . GLN B 1 231 ? -3.287 -13.875 9.602 1 95.62 231 GLN B C 1
ATOM 4621 O O . GLN B 1 231 ? -3.473 -15.047 9.93 1 95.62 231 GLN B O 1
ATOM 4626 N N . SER B 1 232 ? -2.668 -12.977 10.32 1 95.06 232 SER B N 1
ATOM 4627 C CA . SER B 1 232 ? -2.16 -13.352 11.633 1 95.06 232 SER B CA 1
ATOM 4628 C C . SER B 1 232 ? -3.291 -13.781 12.562 1 95.06 232 SER B C 1
ATOM 4630 O O . SER B 1 232 ? -3.146 -14.742 13.32 1 95.06 232 SER B O 1
ATOM 4632 N N . ALA B 1 233 ? -4.398 -13.117 12.555 1 94.88 233 ALA B N 1
ATOM 4633 C CA . ALA B 1 233 ? -5.562 -13.477 13.367 1 94.88 233 ALA B CA 1
ATOM 4634 C C . ALA B 1 233 ? -6.102 -14.852 12.969 1 94.88 233 ALA B C 1
ATOM 4636 O O . ALA B 1 233 ? -6.473 -15.648 13.836 1 94.88 233 ALA B O 1
ATOM 4637 N N . ALA B 1 234 ? -6.164 -15.133 11.703 1 96 234 ALA B N 1
ATOM 4638 C CA . ALA B 1 234 ? -6.613 -16.438 11.211 1 96 234 ALA B CA 1
ATOM 4639 C C . ALA B 1 234 ? -5.684 -17.547 11.688 1 96 234 ALA B C 1
ATOM 4641 O O . ALA B 1 234 ? -6.148 -18.594 12.156 1 96 234 ALA B O 1
ATOM 4642 N N . LYS B 1 235 ? -4.406 -17.281 11.562 1 95.88 235 LYS B N 1
ATOM 4643 C CA . LYS B 1 235 ? -3.422 -18.266 12 1 95.88 235 LYS B CA 1
ATOM 4644 C C . LYS B 1 235 ? -3.549 -18.547 13.492 1 95.88 235 LYS B C 1
ATOM 4646 O O . LYS B 1 235 ? -3.439 -19.703 13.93 1 95.88 235 LYS B O 1
ATOM 4651 N N . ALA B 1 236 ? -3.785 -17.531 14.242 1 96.06 236 ALA B N 1
ATOM 4652 C CA . ALA B 1 236 ? -3.947 -17.672 15.688 1 96.06 236 ALA B CA 1
ATOM 4653 C C . ALA B 1 236 ? -5.148 -18.547 16.016 1 96.06 236 ALA B C 1
ATOM 4655 O O . ALA B 1 236 ? -5.184 -19.203 17.078 1 96.06 236 ALA B O 1
ATOM 4656 N N . LYS B 1 237 ? -6.086 -18.641 15.125 1 95.62 237 LYS B N 1
ATOM 4657 C CA . LYS B 1 237 ? -7.293 -19.438 15.328 1 95.62 237 LYS B CA 1
ATOM 4658 C C . LYS B 1 237 ? -7.164 -20.797 14.672 1 95.62 237 LYS B C 1
ATOM 4660 O O . LYS B 1 237 ? -8.133 -21.562 14.609 1 95.62 237 LYS B O 1
ATOM 4665 N N . GLY B 1 238 ? -5.996 -21.078 14.008 1 96 238 GLY B N 1
ATOM 4666 C CA . GLY B 1 238 ? -5.723 -22.406 13.469 1 96 238 GLY B CA 1
ATOM 4667 C C . GLY B 1 238 ? -5.977 -22.516 11.977 1 96 238 GLY B C 1
ATOM 4668 O O . GLY B 1 238 ? -5.898 -23.594 11.406 1 96 238 GLY B O 1
ATOM 4669 N N . TYR B 1 239 ? -6.293 -21.453 11.375 1 96.75 239 TYR B N 1
ATOM 4670 C CA . TYR B 1 239 ? -6.488 -21.469 9.93 1 96.75 239 TYR B CA 1
ATOM 4671 C C . TYR B 1 239 ? -5.188 -21.156 9.203 1 96.75 239 TYR B C 1
ATOM 4673 O O . TYR B 1 239 ? -4.285 -20.531 9.766 1 96.75 239 TYR B O 1
ATOM 4681 N N . SER B 1 240 ? -5.121 -21.594 7.965 1 95.88 240 SER B N 1
ATOM 4682 C CA . SER B 1 240 ? -3.932 -21.359 7.156 1 95.88 240 SER B CA 1
ATOM 4683 C C . SER B 1 240 ? -3.91 -19.922 6.625 1 95.88 240 SER B C 1
ATOM 4685 O O . SER B 1 240 ? -2.842 -19.328 6.465 1 95.88 240 SER B O 1
ATOM 4687 N N . ASP B 1 241 ? -5.043 -19.406 6.285 1 96.81 241 ASP B N 1
ATOM 4688 C CA . ASP B 1 241 ? -5.133 -18.094 5.664 1 96.81 241 ASP B CA 1
ATOM 4689 C C . ASP B 1 241 ? -6.578 -17.594 5.621 1 96.81 241 ASP B C 1
ATOM 4691 O O . ASP B 1 241 ? -7.469 -18.219 6.211 1 96.81 241 ASP B O 1
ATOM 4695 N N . VAL B 1 242 ? -6.734 -16.438 4.949 1 97.5 242 VAL B N 1
ATOM 4696 C CA . VAL B 1 242 ? -8.023 -15.766 4.902 1 97.5 242 VAL B CA 1
ATOM 4697 C C . VAL B 1 242 ? -8.531 -15.711 3.459 1 97.5 242 VAL B C 1
ATOM 4699 O O . VAL B 1 242 ? -7.758 -15.445 2.535 1 97.5 242 VAL B O 1
ATOM 4702 N N . LEU B 1 243 ? -9.781 -16.047 3.266 1 98.06 243 LEU B N 1
ATOM 4703 C CA . LEU B 1 243 ? -10.484 -15.805 2.01 1 98.06 243 LEU B CA 1
ATOM 4704 C C . LEU B 1 243 ? -11.32 -14.531 2.1 1 98.06 243 LEU B C 1
ATOM 4706 O O . LEU B 1 243 ? -12.188 -14.406 2.973 1 98.06 243 LEU B O 1
ATOM 4710 N N . TYR B 1 244 ? -11.156 -13.641 1.156 1 97.12 244 TYR B N 1
ATOM 4711 C CA . TYR B 1 244 ? -11.805 -12.336 1.228 1 97.12 244 TYR B CA 1
ATOM 4712 C C . TYR B 1 244 ? -13.016 -12.273 0.304 1 97.12 244 TYR B C 1
ATOM 4714 O O . TYR B 1 244 ? -13 -12.859 -0.784 1 97.12 244 TYR B O 1
ATOM 4722 N N . LEU B 1 245 ? -13.992 -11.477 0.744 1 96.69 245 LEU B N 1
ATOM 4723 C CA . LEU B 1 245 ? -15.156 -11.141 -0.067 1 96.69 245 LEU B CA 1
ATOM 4724 C C . LEU B 1 245 ? -15.047 -9.711 -0.601 1 96.69 245 LEU B C 1
ATOM 4726 O O . LEU B 1 245 ? -14.242 -8.922 -0.108 1 96.69 245 LEU B O 1
ATOM 4730 N N . ASP B 1 246 ? -15.82 -9.43 -1.64 1 94.38 246 ASP B N 1
ATOM 4731 C CA . ASP B 1 246 ? -15.883 -8.062 -2.156 1 94.38 246 ASP B CA 1
ATOM 4732 C C . ASP B 1 246 ? -16.422 -7.105 -1.101 1 94.38 246 ASP B C 1
ATOM 4734 O O . ASP B 1 246 ? -17.266 -7.48 -0.282 1 94.38 246 ASP B O 1
ATOM 4738 N N . CYS B 1 247 ? -16.016 -5.891 -1.187 1 92.06 247 CYS B N 1
ATOM 4739 C CA . CYS B 1 247 ? -16.328 -4.941 -0.121 1 92.06 247 CYS B CA 1
ATOM 4740 C C . CYS B 1 247 ? -17.672 -4.273 -0.356 1 92.06 247 CYS B C 1
ATOM 4742 O O . CYS B 1 247 ? -18.234 -3.664 0.555 1 92.06 247 CYS B O 1
ATOM 4744 N N . VAL B 1 248 ? -18.172 -4.328 -1.528 1 91.06 248 VAL B N 1
ATOM 4745 C CA . VAL B 1 248 ? -19.391 -3.617 -1.863 1 91.06 248 VAL B CA 1
ATOM 4746 C C . VAL B 1 248 ? -20.609 -4.453 -1.449 1 91.06 248 VAL B C 1
ATOM 4748 O O . VAL B 1 248 ? -21.453 -3.988 -0.685 1 91.06 248 VAL B O 1
ATOM 4751 N N . HIS B 1 249 ? -20.625 -5.703 -1.896 1 93.19 249 HIS B N 1
ATOM 4752 C CA . HIS B 1 249 ? -21.781 -6.566 -1.638 1 93.19 249 HIS B CA 1
ATOM 4753 C C . HIS B 1 249 ? -21.531 -7.48 -0.445 1 93.19 249 HIS B C 1
ATOM 4755 O O . HIS B 1 249 ? -22.469 -8.016 0.148 1 93.19 249 HIS B O 1
ATOM 4761 N N . LYS B 1 250 ? -20.219 -7.738 -0.159 1 93.69 250 LYS B N 1
ATOM 4762 C CA . LYS B 1 250 ? -19.797 -8.664 0.889 1 93.69 250 LYS B CA 1
ATOM 4763 C C . LYS B 1 250 ? -20.375 -10.055 0.657 1 93.69 250 LYS B C 1
ATOM 4765 O O . LYS B 1 250 ? -20.875 -10.688 1.588 1 93.69 250 LYS B O 1
ATOM 4770 N N . LYS B 1 251 ? -20.359 -10.422 -0.593 1 95.38 251 LYS B N 1
ATOM 4771 C CA . LYS B 1 251 ? -21.031 -11.664 -0.967 1 95.38 251 LYS B CA 1
ATOM 4772 C C . LYS B 1 251 ? -20.172 -12.484 -1.935 1 95.38 251 LYS B C 1
ATOM 4774 O O . LYS B 1 251 ? -20.234 -13.711 -1.932 1 95.38 251 LYS B O 1
ATOM 4779 N N . TYR B 1 252 ? -19.469 -11.844 -2.709 1 97.25 252 TYR B N 1
ATOM 4780 C CA . TYR B 1 252 ? -18.75 -12.516 -3.785 1 97.25 252 TYR B CA 1
ATOM 4781 C C . TYR B 1 252 ? -17.281 -12.734 -3.406 1 97.25 252 TYR B C 1
ATOM 4783 O O . TYR B 1 252 ? -16.641 -11.852 -2.832 1 97.25 252 TYR B O 1
ATOM 4791 N N . LEU B 1 253 ? -16.797 -13.93 -3.818 1 97.88 253 LEU B N 1
ATOM 4792 C CA . LEU B 1 253 ? -15.406 -14.273 -3.549 1 97.88 253 LEU B CA 1
ATOM 4793 C C . LEU B 1 253 ? -14.461 -13.359 -4.32 1 97.88 253 LEU B C 1
ATOM 4795 O O . LEU B 1 253 ? -14.719 -13.023 -5.477 1 97.88 253 LEU B O 1
ATOM 4799 N N . GLU B 1 254 ? -13.453 -12.93 -3.705 1 96.25 254 GLU B N 1
ATOM 4800 C CA . GLU B 1 254 ? -12.344 -12.281 -4.406 1 96.25 254 GLU B CA 1
ATOM 4801 C C . GLU B 1 254 ? -11.125 -13.195 -4.48 1 96.25 254 GLU B C 1
ATOM 4803 O O . GLU B 1 254 ? -11.023 -14.023 -5.387 1 96.25 254 GLU B O 1
ATOM 4808 N N . GLU B 1 255 ? -10.266 -13.156 -3.441 1 96.81 255 GLU B N 1
ATOM 4809 C CA . GLU B 1 255 ? -9.117 -14.055 -3.426 1 96.81 255 GLU B CA 1
ATOM 4810 C C . GLU B 1 255 ? -8.562 -14.211 -2.014 1 96.81 255 GLU B C 1
ATOM 4812 O O . GLU B 1 255 ? -9.094 -13.648 -1.062 1 96.81 255 GLU B O 1
ATOM 4817 N N . VAL B 1 256 ? -7.648 -15.172 -1.898 1 96.88 256 VAL B N 1
ATOM 4818 C CA . VAL B 1 256 ? -6.914 -15.375 -0.653 1 96.88 256 VAL B CA 1
ATOM 4819 C C . VAL B 1 256 ? -5.812 -14.328 -0.524 1 96.88 256 VAL B C 1
ATOM 4821 O O . VAL B 1 256 ? -5.598 -13.523 -1.437 1 96.88 256 VAL B O 1
ATOM 4824 N N . SER B 1 257 ? -5.148 -14.195 0.587 1 94.06 257 SER B N 1
ATOM 4825 C CA . SER B 1 257 ? -4.191 -13.133 0.861 1 94.06 257 SER B CA 1
ATOM 4826 C C . SER B 1 257 ? -3.154 -13.016 -0.252 1 94.06 257 SER B C 1
ATOM 4828 O O . SER B 1 257 ? -2.73 -11.914 -0.604 1 94.06 257 SER B O 1
ATOM 4830 N N . SER B 1 258 ? -2.75 -14.164 -0.776 1 90.5 258 SER B N 1
ATOM 4831 C CA . SER B 1 258 ? -1.693 -14.109 -1.781 1 90.5 258 SER B CA 1
ATOM 4832 C C . SER B 1 258 ? -1.953 -15.094 -2.914 1 90.5 258 SER B C 1
ATOM 4834 O O . SER B 1 258 ? -1.023 -15.508 -3.611 1 90.5 258 SER B O 1
ATOM 4836 N N . CYS B 1 259 ? -3.213 -15.531 -3.078 1 96.62 259 CYS B N 1
ATOM 4837 C CA . CYS B 1 259 ? -3.529 -16.531 -4.086 1 96.62 259 CYS B CA 1
ATOM 4838 C C . CYS B 1 259 ? -4.902 -16.281 -4.699 1 96.62 259 CYS B C 1
ATOM 4840 O O . CYS B 1 259 ? -5.785 -15.727 -4.039 1 96.62 259 CYS B O 1
ATOM 4842 N N . ASN B 1 260 ? -5.02 -16.75 -5.938 1 98.69 260 ASN B N 1
ATOM 4843 C CA . ASN B 1 260 ? -6.352 -16.828 -6.531 1 98.69 260 ASN B CA 1
ATOM 4844 C C . ASN B 1 260 ? -7.113 -18.047 -6.051 1 98.69 260 ASN B C 1
ATOM 4846 O O . ASN B 1 260 ? -6.527 -18.969 -5.469 1 98.69 260 ASN B O 1
ATOM 4850 N N . ILE B 1 261 ? -8.438 -18.062 -6.293 1 98.75 261 ILE B N 1
ATOM 4851 C CA . ILE B 1 261 ? -9.242 -19.156 -5.777 1 98.75 261 ILE B CA 1
ATOM 4852 C C . ILE B 1 261 ? -10.133 -19.719 -6.891 1 98.75 261 ILE B C 1
ATOM 4854 O O . ILE B 1 261 ? -10.57 -18.969 -7.77 1 98.75 261 ILE B O 1
ATOM 4858 N N . PHE B 1 262 ? -10.406 -21.016 -6.836 1 98.81 262 PHE B N 1
ATOM 4859 C CA . PHE B 1 262 ? -11.25 -21.75 -7.773 1 98.81 262 PHE B CA 1
ATOM 4860 C C . PHE B 1 262 ? -12.219 -22.672 -7.031 1 98.81 262 PHE B C 1
ATOM 4862 O O . PHE B 1 262 ? -11.844 -23.297 -6.035 1 98.81 262 PHE B O 1
ATOM 4869 N N . VAL B 1 263 ? -13.43 -22.766 -7.555 1 98.62 263 VAL B N 1
ATOM 4870 C CA . VAL B 1 263 ? -14.469 -23.625 -7 1 98.62 263 VAL B CA 1
ATOM 4871 C C . VAL B 1 263 ? -14.891 -24.656 -8.039 1 98.62 263 VAL B C 1
ATOM 4873 O O . VAL B 1 263 ? -15.258 -24.312 -9.164 1 98.62 263 VAL B O 1
ATOM 4876 N N . VAL B 1 264 ? -14.875 -25.938 -7.637 1 98.19 264 VAL B N 1
ATOM 4877 C CA . VAL B 1 264 ? -15.188 -27.031 -8.547 1 98.19 264 VAL B CA 1
ATOM 4878 C C . VAL B 1 264 ? -16.547 -27.625 -8.188 1 98.19 264 VAL B C 1
ATOM 4880 O O . VAL B 1 264 ? -16.797 -27.969 -7.031 1 98.19 264 VAL B O 1
ATOM 4883 N N . LYS B 1 265 ? -17.391 -27.75 -9.141 1 97.94 265 LYS B N 1
ATOM 4884 C CA . LYS B 1 265 ? -18.656 -28.484 -9.055 1 97.94 265 LYS B CA 1
ATOM 4885 C C . LYS B 1 265 ? -18.906 -29.297 -10.32 1 97.94 265 LYS B C 1
ATOM 4887 O O . LYS B 1 265 ? -19.297 -28.75 -11.352 1 97.94 265 LYS B O 1
ATOM 4892 N N . GLY B 1 266 ? -18.75 -30.594 -10.18 1 96.38 266 GLY B N 1
ATOM 4893 C CA . GLY B 1 266 ? -18.797 -31.422 -11.375 1 96.38 266 GLY B CA 1
ATOM 4894 C C . GLY B 1 266 ? -17.688 -31.094 -12.367 1 96.38 266 GLY B C 1
ATOM 4895 O O . GLY B 1 266 ? -16.516 -31.062 -12 1 96.38 266 GLY B O 1
ATOM 4896 N N . ASP B 1 267 ? -18.125 -30.828 -13.594 1 97.62 267 ASP B N 1
ATOM 4897 C CA . ASP B 1 267 ? -17.156 -30.531 -14.633 1 97.62 267 ASP B CA 1
ATOM 4898 C C . ASP B 1 267 ? -17.016 -29.016 -14.828 1 97.62 267 ASP B C 1
ATOM 4900 O O . ASP B 1 267 ? -16.375 -28.578 -15.781 1 97.62 267 ASP B O 1
ATOM 4904 N N . VAL B 1 268 ? -17.578 -28.281 -13.875 1 98.69 268 VAL B N 1
ATOM 4905 C CA . VAL B 1 268 ? -17.516 -26.828 -13.969 1 98.69 268 VAL B CA 1
ATOM 4906 C C . VAL B 1 268 ? -16.578 -26.281 -12.898 1 98.69 268 VAL B C 1
ATOM 4908 O O . VAL B 1 268 ? -16.656 -26.672 -11.727 1 98.69 268 VAL B O 1
ATOM 4911 N N . ILE B 1 269 ? -15.648 -25.516 -13.367 1 98.81 269 ILE B N 1
ATOM 4912 C CA . ILE B 1 269 ? -14.742 -24.797 -12.469 1 98.81 269 ILE B CA 1
ATOM 4913 C C . ILE B 1 269 ? -15.016 -23.297 -12.539 1 98.81 269 ILE B C 1
ATOM 4915 O O . ILE B 1 269 ? -14.875 -22.688 -13.609 1 98.81 269 ILE B O 1
ATOM 4919 N N . SER B 1 270 ? -15.406 -22.719 -11.406 1 98.88 270 SER B N 1
ATOM 4920 C CA . SER B 1 270 ? -15.695 -21.281 -11.352 1 98.88 270 SER B CA 1
ATOM 4921 C C . SER B 1 270 ? -14.594 -20.531 -10.609 1 98.88 270 SER B C 1
ATOM 4923 O O . SER B 1 270 ? -14.047 -21.031 -9.625 1 98.88 270 SER B O 1
ATOM 4925 N N . THR B 1 271 ? -14.242 -19.375 -11.109 1 98.88 271 THR B N 1
ATOM 4926 C CA . THR B 1 271 ? -13.297 -18.484 -10.453 1 98.88 271 THR B CA 1
ATOM 4927 C C . THR B 1 271 ? -13.734 -17.031 -10.617 1 98.88 271 THR B C 1
ATOM 4929 O O . THR B 1 271 ? -14.367 -16.672 -11.617 1 98.88 271 THR B O 1
ATOM 4932 N N . PRO B 1 272 ? -13.492 -16.203 -9.609 1 98.69 272 PRO B N 1
ATOM 4933 C CA . PRO B 1 272 ? -13.922 -14.797 -9.719 1 98.69 272 PRO B CA 1
ATOM 4934 C C . PRO B 1 272 ? -13.352 -14.094 -10.945 1 98.69 272 PRO B C 1
ATOM 4936 O O . PRO B 1 272 ? -12.18 -14.281 -11.281 1 98.69 272 PRO B O 1
ATOM 4939 N N . ALA B 1 273 ? -14.203 -13.297 -11.57 1 98.12 273 ALA B N 1
ATOM 4940 C CA . ALA B 1 273 ? -13.742 -12.5 -12.711 1 98.12 273 ALA B CA 1
ATOM 4941 C C . ALA B 1 273 ? -12.797 -11.391 -12.258 1 98.12 273 ALA B C 1
ATOM 4943 O O . ALA B 1 273 ? -12.938 -10.859 -11.148 1 98.12 273 ALA B O 1
ATOM 4944 N N . ILE B 1 274 ? -11.867 -11.031 -13.133 1 96.94 274 ILE B N 1
ATOM 4945 C CA . ILE B 1 274 ? -10.883 -10 -12.82 1 96.94 274 ILE B CA 1
ATOM 4946 C C . ILE B 1 274 ? -11.422 -8.633 -13.227 1 96.94 274 ILE B C 1
ATOM 4948 O O . ILE B 1 274 ? -11.516 -8.328 -14.422 1 96.94 274 ILE B O 1
ATOM 4952 N N . LYS B 1 275 ? -11.703 -7.816 -12.266 1 93.88 275 LYS B N 1
ATOM 4953 C CA . LYS B 1 275 ? -12.273 -6.508 -12.555 1 93.88 275 LYS B CA 1
ATOM 4954 C C . LYS B 1 275 ? -11.539 -5.406 -11.789 1 93.88 275 LYS B C 1
ATOM 4956 O O . LYS B 1 275 ? -12.141 -4.387 -11.43 1 93.88 275 LYS B O 1
ATOM 4961 N N . GLY B 1 276 ? -10.336 -5.734 -11.422 1 94.19 276 GLY B N 1
ATOM 4962 C CA . GLY B 1 276 ? -9.516 -4.688 -10.836 1 94.19 276 GLY B CA 1
ATOM 4963 C C . GLY B 1 276 ? -9.227 -4.906 -9.359 1 94.19 276 GLY B C 1
ATOM 4964 O O . GLY B 1 276 ? -8.336 -4.27 -8.797 1 94.19 276 GLY B O 1
ATOM 4965 N N . THR B 1 277 ? -9.938 -5.805 -8.695 1 95.38 277 THR B N 1
ATOM 4966 C CA . THR B 1 277 ? -9.734 -6.035 -7.266 1 95.38 277 THR B CA 1
ATOM 4967 C C . THR B 1 277 ? -8.984 -7.344 -7.031 1 95.38 277 THR B C 1
ATOM 4969 O O . THR B 1 277 ? -8.586 -7.641 -5.902 1 95.38 277 THR B O 1
ATOM 4972 N N . ILE B 1 278 ? -8.812 -8.086 -8.031 1 97.75 278 ILE B N 1
ATOM 4973 C CA . ILE B 1 278 ? -8.164 -9.398 -7.965 1 97.75 278 ILE B CA 1
ATOM 4974 C C . ILE B 1 278 ? -6.938 -9.414 -8.875 1 97.75 278 ILE B C 1
ATOM 4976 O O . ILE B 1 278 ? -6.98 -8.898 -10 1 97.75 278 ILE B O 1
ATOM 4980 N N . LEU B 1 279 ? -5.859 -9.922 -8.328 1 98.56 279 LEU B N 1
ATOM 4981 C CA . LEU B 1 279 ? -4.645 -9.992 -9.141 1 98.56 279 LEU B CA 1
ATOM 4982 C C . LEU B 1 279 ? -4.836 -10.938 -10.32 1 98.56 279 LEU B C 1
ATOM 4984 O O . LEU B 1 279 ? -5.297 -12.07 -10.148 1 98.56 279 LEU B O 1
ATOM 4988 N N . PRO B 1 280 ? -4.555 -10.445 -11.516 1 98.5 280 PRO B N 1
ATOM 4989 C CA . PRO B 1 280 ? -4.543 -11.375 -12.648 1 98.5 280 PRO B CA 1
ATOM 4990 C C . PRO B 1 280 ? -3.342 -12.32 -12.633 1 98.5 280 PRO B C 1
ATOM 4992 O O . PRO B 1 280 ? -2.379 -12.117 -13.375 1 98.5 280 PRO B O 1
ATOM 4995 N N . GLY B 1 281 ? -3.447 -13.336 -11.867 1 98.5 281 GLY B N 1
ATOM 4996 C CA . GLY B 1 281 ? -2.346 -14.266 -11.688 1 98.5 281 GLY B CA 1
ATOM 4997 C C . GLY B 1 281 ? -1.975 -15.008 -12.961 1 98.5 281 GLY B C 1
ATOM 4998 O O . GLY B 1 281 ? -2.85 -15.398 -13.734 1 98.5 281 GLY B O 1
ATOM 4999 N N . ILE B 1 282 ? -0.73 -15.203 -13.109 1 98.69 282 ILE B N 1
ATOM 5000 C CA . ILE B 1 282 ? -0.246 -15.922 -14.281 1 98.69 282 ILE B CA 1
ATOM 5001 C C . ILE B 1 282 ? -0.497 -17.422 -14.102 1 98.69 282 ILE B C 1
ATOM 5003 O O . ILE B 1 282 ? -0.863 -18.109 -15.055 1 98.69 282 ILE B O 1
ATOM 5007 N N . THR B 1 283 ? -0.268 -17.906 -12.867 1 98.44 283 THR B N 1
ATOM 5008 C CA . THR B 1 283 ? -0.635 -19.281 -12.586 1 98.44 283 THR B CA 1
ATOM 5009 C C . THR B 1 283 ? -2.133 -19.5 -12.789 1 98.44 283 THR B C 1
ATOM 5011 O O . THR B 1 283 ? -2.551 -20.516 -13.352 1 98.44 283 THR B O 1
ATOM 5014 N N . ARG B 1 284 ? -2.934 -18.578 -12.297 1 98.62 284 ARG B N 1
ATOM 5015 C CA . ARG B 1 284 ? -4.375 -18.625 -12.523 1 98.62 284 ARG B CA 1
ATOM 5016 C C . ARG B 1 284 ? -4.695 -18.766 -14.008 1 98.62 284 ARG B C 1
ATOM 5018 O O . ARG B 1 284 ? -5.469 -19.641 -14.406 1 98.62 284 ARG B O 1
ATOM 5025 N N . LYS B 1 285 ? -4.117 -17.875 -14.797 1 98.38 285 LYS B N 1
ATOM 5026 C CA . LYS B 1 285 ? -4.312 -17.875 -16.25 1 98.38 285 LYS B CA 1
ATOM 5027 C C . LYS B 1 285 ? -3.932 -19.234 -16.844 1 98.38 285 LYS B C 1
ATOM 5029 O O . LYS B 1 285 ? -4.656 -19.766 -17.688 1 98.38 285 LYS B O 1
ATOM 5034 N N . SER B 1 286 ? -2.867 -19.734 -16.453 1 98.56 286 SER B N 1
ATOM 5035 C CA . SER B 1 286 ? -2.357 -21.016 -16.953 1 98.56 286 SER B CA 1
ATOM 5036 C C . SER B 1 286 ? -3.27 -22.172 -16.562 1 98.56 286 SER B C 1
ATOM 5038 O O . SER B 1 286 ? -3.541 -23.047 -17.375 1 98.56 286 SER B O 1
ATOM 5040 N N . ILE B 1 287 ? -3.734 -22.141 -15.359 1 98.56 287 ILE B N 1
ATOM 5041 C CA . ILE B 1 287 ? -4.59 -23.203 -14.852 1 98.56 287 ILE B CA 1
ATOM 5042 C C . ILE B 1 287 ? -5.922 -23.203 -15.602 1 98.56 287 ILE B C 1
ATOM 5044 O O . ILE B 1 287 ? -6.492 -24.266 -15.867 1 98.56 287 ILE B O 1
ATOM 5048 N N . ILE B 1 288 ? -6.426 -22.062 -15.891 1 98.62 288 ILE B N 1
ATOM 5049 C CA . ILE B 1 288 ? -7.652 -21.969 -16.672 1 98.62 288 ILE B CA 1
ATOM 5050 C C . ILE B 1 288 ? -7.465 -22.672 -18.016 1 98.62 288 ILE B C 1
ATOM 5052 O O . ILE B 1 288 ? -8.289 -23.5 -18.406 1 98.62 288 ILE B O 1
ATOM 5056 N N . ASP B 1 289 ? -6.355 -22.422 -18.688 1 97.75 289 ASP B N 1
ATOM 5057 C CA . ASP B 1 289 ? -6.066 -23.031 -19.984 1 97.75 289 ASP B CA 1
ATOM 5058 C C . ASP B 1 289 ? -5.883 -24.547 -19.844 1 97.75 289 ASP B C 1
ATOM 5060 O O . ASP B 1 289 ? -6.391 -25.312 -20.656 1 97.75 289 ASP B O 1
ATOM 5064 N N . VAL B 1 290 ? -5.145 -24.906 -18.844 1 97.81 290 VAL B N 1
ATOM 5065 C CA . VAL B 1 290 ? -4.914 -26.328 -18.594 1 97.81 290 VAL B CA 1
ATOM 5066 C C . VAL B 1 290 ? -6.238 -27.031 -18.312 1 97.81 290 VAL B C 1
ATOM 5068 O O . VAL B 1 290 ? -6.5 -28.125 -18.828 1 97.81 290 VAL B O 1
ATOM 5071 N N . ALA B 1 291 ? -7.07 -26.438 -17.484 1 98.38 291 ALA B N 1
ATOM 5072 C CA . ALA B 1 291 ? -8.367 -27.016 -17.141 1 98.38 291 ALA B CA 1
ATOM 5073 C C . ALA B 1 291 ? -9.219 -27.219 -18.391 1 98.38 291 ALA B C 1
ATOM 5075 O O . ALA B 1 291 ? -9.82 -28.281 -18.578 1 98.38 291 ALA B O 1
ATOM 5076 N N . CYS B 1 292 ? -9.258 -26.25 -19.234 1 97.88 292 CYS B N 1
ATOM 5077 C CA . CYS B 1 292 ? -10 -26.344 -20.484 1 97.88 292 CYS B CA 1
ATOM 5078 C C . CYS B 1 292 ? -9.469 -27.5 -21.328 1 97.88 292 CYS B C 1
ATOM 5080 O O . CYS B 1 292 ? -10.25 -28.266 -21.891 1 97.88 292 CYS B O 1
ATOM 5082 N N . SER B 1 293 ? -8.195 -27.594 -21.375 1 95.88 293 SER B N 1
ATOM 5083 C CA . SER B 1 293 ? -7.578 -28.641 -22.172 1 95.88 293 SER B CA 1
ATOM 5084 C C . SER B 1 293 ? -7.887 -30.016 -21.609 1 95.88 293 SER B C 1
ATOM 5086 O O . SER B 1 293 ? -7.82 -31.016 -22.328 1 95.88 293 SER B O 1
ATOM 5088 N N . GLN B 1 294 ? -8.195 -30.078 -20.344 1 96.06 294 GLN B N 1
ATOM 5089 C CA . GLN B 1 294 ? -8.508 -31.344 -19.688 1 96.06 294 GLN B CA 1
ATOM 5090 C C . GLN B 1 294 ? -10.008 -31.641 -19.734 1 96.06 294 GLN B C 1
ATOM 5092 O O . GLN B 1 294 ? -10.477 -32.594 -19.109 1 96.06 294 GLN B O 1
ATOM 5097 N N . GLY B 1 295 ? -10.789 -30.734 -20.359 1 97.06 295 GLY B N 1
ATOM 5098 C CA . GLY B 1 295 ? -12.195 -31.016 -20.609 1 97.06 295 GLY B CA 1
ATOM 5099 C C . GLY B 1 295 ? -13.125 -30.312 -19.641 1 97.06 295 GLY B C 1
ATOM 5100 O O . GLY B 1 295 ? -14.344 -30.5 -19.703 1 97.06 295 GLY B O 1
ATOM 5101 N N . PHE B 1 296 ? -12.609 -29.5 -18.781 1 98.5 296 PHE B N 1
ATOM 5102 C CA . PHE B 1 296 ? -13.453 -28.766 -17.844 1 98.5 296 PHE B CA 1
ATOM 5103 C C . PHE B 1 296 ? -14.016 -27.516 -18.5 1 98.5 296 PHE B C 1
ATOM 5105 O O . PHE B 1 296 ? -13.375 -26.922 -19.375 1 98.5 296 PHE B O 1
ATOM 5112 N N . GLN B 1 297 ? -15.219 -27.156 -18.062 1 98.69 297 GLN B N 1
ATOM 5113 C CA . GLN B 1 297 ? -15.742 -25.828 -18.359 1 98.69 297 GLN B CA 1
ATOM 5114 C C . GLN B 1 297 ? -15.328 -24.828 -17.281 1 98.69 297 GLN B C 1
ATOM 5116 O O . GLN B 1 297 ? -15.656 -24.984 -16.109 1 98.69 297 GLN B O 1
ATOM 5121 N N . VAL B 1 298 ? -14.602 -23.859 -17.703 1 98.81 298 VAL B N 1
ATOM 5122 C CA . VAL B 1 298 ? -14.148 -22.859 -16.734 1 98.81 298 VAL B CA 1
ATOM 5123 C C . VAL B 1 298 ? -14.977 -21.594 -16.891 1 98.81 298 VAL B C 1
ATOM 5125 O O . VAL B 1 298 ? -15.164 -21.094 -18 1 98.81 298 VAL B O 1
ATOM 5128 N N . GLU B 1 299 ? -15.492 -21.047 -15.75 1 98.81 299 GLU B N 1
ATOM 5129 C CA . GLU B 1 299 ? -16.297 -19.828 -15.727 1 98.81 299 GLU B CA 1
ATOM 5130 C C . GLU B 1 299 ? -15.602 -18.734 -14.906 1 98.81 299 GLU B C 1
ATOM 5132 O O . GLU B 1 299 ? -15.32 -18.922 -13.727 1 98.81 299 GLU B O 1
ATOM 5137 N N . GLU B 1 300 ? -15.328 -17.656 -15.555 1 98.69 300 GLU B N 1
ATOM 5138 C CA . GLU B 1 300 ? -14.906 -16.453 -14.852 1 98.69 300 GLU B CA 1
ATOM 5139 C C . GLU B 1 300 ? -16.078 -15.516 -14.602 1 98.69 300 GLU B C 1
ATOM 5141 O O . GLU B 1 300 ? -16.562 -14.852 -15.516 1 98.69 300 GLU B O 1
ATOM 5146 N N . ARG B 1 301 ? -16.5 -15.453 -13.398 1 98.56 301 ARG B N 1
ATOM 5147 C CA . ARG B 1 301 ? -17.688 -14.719 -13.016 1 98.56 301 ARG B CA 1
ATOM 5148 C C . ARG B 1 301 ? -17.688 -14.383 -11.531 1 98.56 301 ARG B C 1
ATOM 5150 O O . ARG B 1 301 ? -16.781 -14.805 -10.797 1 98.56 301 ARG B O 1
ATOM 5157 N N . ALA B 1 302 ? -18.672 -13.578 -11.148 1 98.31 302 ALA B N 1
ATOM 5158 C CA . ALA B 1 302 ? -18.875 -13.406 -9.711 1 98.31 302 ALA B CA 1
ATOM 5159 C C . ALA B 1 302 ? -19.281 -14.727 -9.055 1 98.31 302 ALA B C 1
ATOM 5161 O O . ALA B 1 302 ? -20.25 -15.352 -9.461 1 98.31 302 ALA B O 1
ATOM 5162 N N . VAL B 1 303 ? -18.469 -15.188 -8.133 1 98.75 303 VAL B N 1
ATOM 5163 C CA . VAL B 1 303 ? -18.766 -16.438 -7.438 1 98.75 303 VAL B CA 1
ATOM 5164 C C . VAL B 1 303 ? -19.312 -16.141 -6.043 1 98.75 303 VAL B C 1
ATOM 5166 O O . VAL B 1 303 ? -18.625 -15.555 -5.211 1 98.75 303 VAL B O 1
ATOM 5169 N N . ASP B 1 304 ? -20.5 -16.594 -5.82 1 98.25 304 ASP B N 1
ATOM 5170 C CA . ASP B 1 304 ? -21.172 -16.359 -4.539 1 98.25 304 ASP B CA 1
ATOM 5171 C C . ASP B 1 304 ? -20.531 -17.203 -3.436 1 98.25 304 ASP B C 1
ATOM 5173 O O . ASP B 1 304 ? -20.188 -18.375 -3.656 1 98.25 304 ASP B O 1
ATOM 5177 N N . VAL B 1 305 ? -20.438 -16.594 -2.25 1 97.94 305 VAL B N 1
ATOM 5178 C CA . VAL B 1 305 ? -19.828 -17.281 -1.108 1 97.94 305 VAL B CA 1
ATOM 5179 C C . VAL B 1 305 ? -20.625 -18.547 -0.793 1 97.94 305 VAL B C 1
ATOM 5181 O O . VAL B 1 305 ? -20.047 -19.547 -0.355 1 97.94 305 VAL B O 1
ATOM 5184 N N . ASP B 1 306 ? -21.844 -18.594 -1.081 1 97.5 306 ASP B N 1
ATOM 5185 C CA . ASP B 1 306 ? -22.672 -19.75 -0.785 1 97.5 306 ASP B CA 1
ATOM 5186 C C . ASP B 1 306 ? -22.297 -20.938 -1.663 1 97.5 306 ASP B C 1
ATOM 5188 O O . ASP B 1 306 ? -22.594 -22.078 -1.323 1 97.5 306 ASP B O 1
ATOM 5192 N N . GLU B 1 307 ? -21.672 -20.734 -2.756 1 98.25 307 GLU B N 1
ATOM 5193 C CA . GLU B 1 307 ? -21.266 -21.812 -3.648 1 98.25 307 GLU B CA 1
ATOM 5194 C C . GLU B 1 307 ? -20.203 -22.688 -3.002 1 98.25 307 GLU B C 1
ATOM 5196 O O . GLU B 1 307 ? -19.984 -23.828 -3.42 1 98.25 307 GLU B O 1
ATOM 5201 N N . LEU B 1 308 ? -19.547 -22.156 -1.988 1 97.94 308 LEU B N 1
ATOM 5202 C CA . LEU B 1 308 ? -18.531 -22.922 -1.26 1 97.94 308 LEU B CA 1
ATOM 5203 C C . LEU B 1 308 ? -19.172 -24.125 -0.563 1 97.94 308 LEU B C 1
ATOM 5205 O O . LEU B 1 308 ? -18.516 -25.156 -0.389 1 97.94 308 LEU B O 1
ATOM 5209 N N . PHE B 1 309 ? -20.453 -24.047 -0.231 1 97.12 309 PHE B N 1
ATOM 5210 C CA . PHE B 1 309 ? -21.109 -25.094 0.537 1 97.12 309 PHE B CA 1
ATOM 5211 C C . PHE B 1 309 ? -21.594 -26.219 -0.377 1 97.12 309 PHE B C 1
ATOM 5213 O O . PHE B 1 309 ? -21.922 -27.312 0.092 1 97.12 309 PHE B O 1
ATOM 5220 N N . GLU B 1 310 ? -21.531 -25.969 -1.64 1 96.44 310 GLU B N 1
ATOM 5221 C CA . GLU B 1 310 ? -22 -26.953 -2.604 1 96.44 310 GLU B CA 1
ATOM 5222 C C . GLU B 1 310 ? -20.844 -27.484 -3.447 1 96.44 310 GLU B C 1
ATOM 5224 O O . GLU B 1 310 ? -21.016 -28.422 -4.238 1 96.44 310 GLU B O 1
ATOM 5229 N N . ALA B 1 311 ? -19.703 -26.984 -3.266 1 97.19 311 ALA B N 1
ATOM 5230 C CA . ALA B 1 311 ? -18.547 -27.312 -4.098 1 97.19 311 ALA B CA 1
ATOM 5231 C C . ALA B 1 311 ? -18.031 -28.719 -3.805 1 97.19 311 ALA B C 1
ATOM 5233 O O . ALA B 1 311 ? -18.094 -29.188 -2.664 1 97.19 311 ALA B O 1
ATOM 5234 N N . ASP B 1 312 ? -17.484 -29.375 -4.848 1 96.5 312 ASP B N 1
ATOM 5235 C CA . ASP B 1 312 ? -16.812 -30.641 -4.672 1 96.5 312 ASP B CA 1
ATOM 5236 C C . ASP B 1 312 ? -15.375 -30.438 -4.191 1 96.5 312 ASP B C 1
ATOM 5238 O O . ASP B 1 312 ? -14.867 -31.219 -3.377 1 96.5 312 ASP B O 1
ATOM 5242 N N . GLU B 1 313 ? -14.719 -29.5 -4.789 1 96.81 313 GLU B N 1
ATOM 5243 C CA . GLU B 1 313 ? -13.352 -29.109 -4.445 1 96.81 313 GLU B CA 1
ATOM 5244 C C . GLU B 1 313 ? -13.172 -27.594 -4.527 1 96.81 313 GLU B C 1
ATOM 5246 O O . GLU B 1 313 ? -13.906 -26.906 -5.246 1 96.81 313 GLU B O 1
ATOM 5251 N N . VAL B 1 314 ? -12.281 -27.125 -3.689 1 97.56 314 VAL B N 1
ATOM 5252 C CA . VAL B 1 314 ? -11.781 -25.766 -3.785 1 97.56 314 VAL B CA 1
ATOM 5253 C C . VAL B 1 314 ? -10.25 -25.766 -3.789 1 97.56 314 VAL B C 1
ATOM 5255 O O . VAL B 1 314 ? -9.633 -26.594 -3.113 1 97.56 314 VAL B O 1
ATOM 5258 N N . PHE B 1 315 ? -9.688 -24.953 -4.645 1 97.44 315 PHE B N 1
ATOM 5259 C CA . PHE B 1 315 ? -8.234 -24.859 -4.617 1 97.44 315 PHE B CA 1
ATOM 5260 C C . PHE B 1 315 ? -7.773 -23.438 -4.906 1 97.44 315 PHE B C 1
ATOM 5262 O O . PHE B 1 315 ? -8.539 -22.625 -5.441 1 97.44 315 PHE B O 1
ATOM 5269 N N . CYS B 1 316 ? -6.57 -23.125 -4.508 1 97.62 316 CYS B N 1
ATOM 5270 C CA . CYS B 1 316 ? -5.922 -21.828 -4.754 1 97.62 316 CYS B CA 1
ATOM 5271 C C . CYS B 1 316 ? -4.754 -21.984 -5.719 1 97.62 316 CYS B C 1
ATOM 5273 O O . CYS B 1 316 ? -4.242 -23.094 -5.91 1 97.62 316 CYS B O 1
ATOM 5275 N N . THR B 1 317 ? -4.426 -20.859 -6.348 1 98.25 317 THR B N 1
ATOM 5276 C CA . THR B 1 317 ? -3.283 -20.906 -7.258 1 98.25 317 THR B CA 1
ATOM 5277 C C . THR B 1 317 ? -2.352 -19.719 -7 1 98.25 317 THR B C 1
ATOM 5279 O O . THR B 1 317 ? -2.805 -18.625 -6.668 1 98.25 317 THR B O 1
ATOM 5282 N N . GLY B 1 318 ? -1.067 -19.922 -7.195 1 96.88 318 GLY B N 1
ATOM 5283 C CA . GLY B 1 318 ? 0.014 -18.953 -7.09 1 96.88 318 GLY B CA 1
ATOM 5284 C C . GLY B 1 318 ? 1.356 -19.516 -7.523 1 96.88 318 GLY B C 1
ATOM 5285 O O . GLY B 1 318 ? 1.521 -20.734 -7.641 1 96.88 318 GLY B O 1
ATOM 5286 N N . THR B 1 319 ? 2.266 -18.641 -7.664 1 95.56 319 THR B N 1
ATOM 5287 C CA . THR B 1 319 ? 3.578 -19.031 -8.164 1 95.56 319 THR B CA 1
ATOM 5288 C C . THR B 1 319 ? 4.25 -20.016 -7.215 1 95.56 319 THR B C 1
ATOM 5290 O O . THR B 1 319 ? 4.781 -21.031 -7.648 1 95.56 319 THR B O 1
ATOM 5293 N N . ALA B 1 320 ? 4.184 -19.75 -5.922 1 89.75 320 ALA B N 1
ATOM 5294 C CA . ALA B 1 320 ? 4.883 -20.578 -4.938 1 89.75 320 ALA B CA 1
ATOM 5295 C C . ALA B 1 320 ? 4.281 -21.969 -4.863 1 89.75 320 ALA B C 1
ATOM 5297 O O . ALA B 1 320 ? 4.996 -22.969 -4.988 1 89.75 320 ALA B O 1
ATOM 5298 N N . VAL B 1 321 ? 3.023 -22.078 -4.891 1 90.5 321 VAL B N 1
ATOM 5299 C CA . VAL B 1 321 ? 2.354 -23.344 -4.605 1 90.5 321 VAL B CA 1
ATOM 5300 C C . VAL B 1 321 ? 1.871 -23.984 -5.902 1 90.5 321 VAL B C 1
ATOM 5302 O O . VAL B 1 321 ? 1.529 -25.156 -5.934 1 90.5 321 VAL B O 1
ATOM 5305 N N . VAL B 1 322 ? 1.836 -23.266 -6.938 1 95.5 322 VAL B N 1
ATOM 5306 C CA . VAL B 1 322 ? 1.231 -23.641 -8.211 1 95.5 322 VAL B CA 1
ATOM 5307 C C . VAL B 1 322 ? -0.259 -23.906 -8.016 1 95.5 322 VAL B C 1
ATOM 5309 O O . VAL B 1 322 ? -1.097 -23.062 -8.336 1 95.5 322 VAL B O 1
ATOM 5312 N N . VAL B 1 323 ? -0.633 -25.031 -7.379 1 96.31 323 VAL B N 1
ATOM 5313 C CA . VAL B 1 323 ? -1.995 -25.344 -6.965 1 96.31 323 VAL B CA 1
ATOM 5314 C C . VAL B 1 323 ? -1.999 -25.812 -5.508 1 96.31 323 VAL B C 1
ATOM 5316 O O . VAL B 1 323 ? -1.202 -26.656 -5.117 1 96.31 323 VAL B O 1
ATOM 5319 N N . SER B 1 324 ? -2.867 -25.203 -4.723 1 95 324 SER B N 1
ATOM 5320 C CA . SER B 1 324 ? -3.041 -25.578 -3.324 1 95 324 SER B CA 1
ATOM 5321 C C . SER B 1 324 ? -4.484 -25.969 -3.033 1 95 324 SER B C 1
ATOM 5323 O O . SER B 1 324 ? -5.371 -25.109 -3.008 1 95 324 SER B O 1
ATOM 5325 N N . PRO B 1 325 ? -4.699 -27.266 -2.779 1 95.81 325 PRO B N 1
ATOM 5326 C CA . PRO B 1 325 ? -6.062 -27.656 -2.424 1 95.81 325 PRO B CA 1
ATOM 5327 C C . PRO B 1 325 ? -6.523 -27.062 -1.098 1 95.81 325 PRO B C 1
ATOM 5329 O O . PRO B 1 325 ? -5.715 -26.875 -0.187 1 95.81 325 PRO B O 1
ATOM 5332 N N . VAL B 1 326 ? -7.812 -26.828 -1.029 1 96.12 326 VAL B N 1
ATOM 5333 C CA . VAL B 1 326 ? -8.422 -26.344 0.209 1 96.12 326 VAL B CA 1
ATOM 5334 C C . VAL B 1 326 ? -9.156 -27.5 0.901 1 96.12 326 VAL B C 1
ATOM 5336 O O . VAL B 1 326 ? -10.008 -28.141 0.297 1 96.12 326 VAL B O 1
ATOM 5339 N N . GLY B 1 327 ? -8.766 -27.703 2.139 1 95.56 327 GLY B N 1
ATOM 5340 C CA . GLY B 1 327 ? -9.383 -28.766 2.902 1 95.56 327 GLY B CA 1
ATOM 5341 C C . GLY B 1 327 ? -10.711 -28.375 3.527 1 95.56 327 GLY B C 1
ATOM 5342 O O . GLY B 1 327 ? -11.633 -29.188 3.621 1 95.56 327 GLY B O 1
ATOM 5343 N N . SER B 1 328 ? -10.703 -27.141 3.973 1 96.38 328 SER B N 1
ATOM 5344 C CA . SER B 1 328 ? -11.945 -26.656 4.562 1 96.38 328 SER B CA 1
ATOM 5345 C C . SER B 1 328 ? -12.023 -25.141 4.531 1 96.38 328 SER B C 1
ATOM 5347 O O . SER B 1 328 ? -10.992 -24.469 4.422 1 96.38 328 SER B O 1
ATOM 5349 N N . ILE B 1 329 ? -13.234 -24.703 4.609 1 97.31 329 ILE B N 1
ATOM 5350 C CA . ILE B 1 329 ? -13.492 -23.266 4.727 1 97.31 329 ILE B CA 1
ATOM 5351 C C . ILE B 1 329 ? -14.547 -23.016 5.805 1 97.31 329 ILE B C 1
ATOM 5353 O O . ILE B 1 329 ? -15.531 -23.75 5.895 1 97.31 329 ILE B O 1
ATOM 5357 N N . THR B 1 330 ? -14.289 -22.062 6.656 1 97.75 330 THR B N 1
ATOM 5358 C CA . THR B 1 330 ? -15.25 -21.625 7.668 1 97.75 330 THR B CA 1
ATOM 5359 C C . THR B 1 330 ? -15.797 -20.25 7.332 1 97.75 330 THR B C 1
ATOM 5361 O O . THR B 1 330 ? -15.031 -19.312 7.09 1 97.75 330 THR B O 1
ATOM 5364 N N . TYR B 1 331 ? -17.094 -20.203 7.254 1 96.56 331 TYR B N 1
ATOM 5365 C CA . TYR B 1 331 ? -17.812 -18.953 7.02 1 96.56 331 TYR B CA 1
ATOM 5366 C C . TYR B 1 331 ? -18.922 -18.75 8.047 1 96.56 331 TYR B C 1
ATOM 5368 O O . TYR B 1 331 ? -19.844 -19.562 8.141 1 96.56 331 TYR B O 1
ATOM 5376 N N . LEU B 1 332 ? -18.938 -17.594 8.797 1 92.25 332 LEU B N 1
ATOM 5377 C CA . LEU B 1 332 ? -19.938 -17.25 9.812 1 92.25 332 LEU B CA 1
ATOM 5378 C C . LEU B 1 332 ? -20.25 -18.453 10.688 1 92.25 332 LEU B C 1
ATOM 5380 O O . LEU B 1 332 ? -21.422 -18.812 10.875 1 92.25 332 LEU B O 1
ATOM 5384 N N . ASP B 1 333 ? -19.375 -19.188 11.141 1 89.06 333 ASP B N 1
ATOM 5385 C CA . ASP B 1 333 ? -19.453 -20.297 12.094 1 89.06 333 ASP B CA 1
ATOM 5386 C C . ASP B 1 333 ? -19.875 -21.594 11.406 1 89.06 333 ASP B C 1
ATOM 5388 O O . ASP B 1 333 ? -20.172 -22.594 12.062 1 89.06 333 ASP B O 1
ATOM 5392 N N . LYS B 1 334 ? -20 -21.594 10.164 1 95.56 334 LYS B N 1
ATOM 5393 C CA . LYS B 1 334 ? -20.25 -22.812 9.398 1 95.56 334 LYS B CA 1
ATOM 5394 C C . LYS B 1 334 ? -18.984 -23.297 8.703 1 95.56 334 LYS B C 1
ATOM 5396 O O . LYS B 1 334 ? -18.391 -22.578 7.906 1 95.56 334 LYS B O 1
ATOM 5401 N N . ARG B 1 335 ? -18.672 -24.516 9 1 96.31 335 ARG B N 1
ATOM 5402 C CA . ARG B 1 335 ? -17.484 -25.125 8.406 1 96.31 335 ARG B CA 1
ATOM 5403 C C . ARG B 1 335 ? -17.859 -26.156 7.359 1 96.31 335 ARG B C 1
ATOM 5405 O O . ARG B 1 335 ? -18.766 -26.969 7.582 1 96.31 335 ARG B O 1
ATOM 5412 N N . VAL B 1 336 ? -17.25 -26.078 6.23 1 96.38 336 VAL B N 1
ATOM 5413 C CA . VAL B 1 336 ? -17.422 -27.094 5.188 1 96.38 336 VAL B CA 1
ATOM 5414 C C . VAL B 1 336 ? -16.062 -27.703 4.848 1 96.38 336 VAL B C 1
ATOM 5416 O O . VAL B 1 336 ? -15.047 -27 4.805 1 96.38 336 VAL B O 1
ATOM 5419 N N . SER B 1 337 ? -16.016 -28.984 4.633 1 95.31 337 SER B N 1
ATOM 5420 C CA . SER B 1 337 ? -14.812 -29.703 4.258 1 95.31 337 SER B CA 1
ATOM 5421 C C . SER B 1 337 ? -14.922 -30.281 2.85 1 95.31 337 SER B C 1
ATOM 5423 O O . SER B 1 337 ? -16.016 -30.625 2.396 1 95.31 337 SER B O 1
ATOM 5425 N N . TYR B 1 338 ? -13.766 -30.328 2.268 1 94.25 338 TYR B N 1
ATOM 5426 C CA . TYR B 1 338 ? -13.719 -30.859 0.907 1 94.25 338 TYR B CA 1
ATOM 5427 C C . TYR B 1 338 ? -12.883 -32.125 0.843 1 94.25 338 TYR B C 1
ATOM 5429 O O . TYR B 1 338 ? -11.875 -32.25 1.539 1 94.25 338 TYR B O 1
ATOM 5437 N N . GLY B 1 339 ? -13.188 -33.156 -0.142 1 76.38 339 GLY B N 1
ATOM 5438 C CA . GLY B 1 339 ? -12.43 -34.344 -0.52 1 76.38 339 GLY B CA 1
ATOM 5439 C C . GLY B 1 339 ? -12.148 -35.25 0.647 1 76.38 339 GLY B C 1
ATOM 5440 O O . GLY B 1 339 ? -11.398 -36.219 0.512 1 76.38 339 GLY B O 1
ATOM 5441 N N . GLU B 1 340 ? -12.906 -35.375 1.721 1 66.62 340 GLU B N 1
ATOM 5442 C CA . GLU B 1 340 ? -12.688 -36.25 2.865 1 66.62 340 GLU B CA 1
ATOM 5443 C C . GLU B 1 340 ? -11.211 -36.312 3.24 1 66.62 340 GLU B C 1
ATOM 5445 O O . GLU B 1 340 ? -10.664 -37.406 3.404 1 66.62 340 GLU B O 1
ATOM 5450 N N . GLY B 1 341 ? -10.461 -35.25 3.348 1 59.78 341 GLY B N 1
ATOM 5451 C CA . GLY B 1 341 ? -9.078 -35.188 3.807 1 59.78 341 GLY B CA 1
ATOM 5452 C C . GLY B 1 341 ? -8.07 -35.375 2.691 1 59.78 341 GLY B C 1
ATOM 5453 O O . GLY B 1 341 ? -6.863 -35.281 2.91 1 59.78 341 GLY B O 1
ATOM 5454 N N . SER B 1 342 ? -8.383 -35.844 1.57 1 66.06 342 SER B N 1
ATOM 5455 C CA . SER B 1 342 ? -7.465 -36.062 0.455 1 66.06 342 SER B CA 1
ATOM 5456 C C . SER B 1 342 ? -7.371 -34.812 -0.43 1 66.06 342 SER B C 1
ATOM 5458 O O . SER B 1 342 ? -8.195 -33.906 -0.33 1 66.06 342 SER B O 1
ATOM 5460 N N . SER B 1 343 ? -6.145 -34.812 -1.129 1 72.81 343 SER B N 1
ATOM 5461 C CA . SER B 1 343 ? -6 -33.75 -2.146 1 72.81 343 SER B CA 1
ATOM 5462 C C . SER B 1 343 ? -7 -33.969 -3.279 1 72.81 343 SER B C 1
ATOM 5464 O O . SER B 1 343 ? -7.352 -35.094 -3.619 1 72.81 343 SER B O 1
ATOM 5466 N N . GLY B 1 344 ? -8.078 -33.094 -3.455 1 87.19 344 GLY B N 1
ATOM 5467 C CA . GLY B 1 344 ? -9.086 -33.094 -4.504 1 87.19 344 GLY B CA 1
ATOM 5468 C C . GLY B 1 344 ? -8.555 -33.562 -5.84 1 87.19 344 GLY B C 1
ATOM 5469 O O . GLY B 1 344 ? -7.434 -33.219 -6.23 1 87.19 344 GLY B O 1
ATOM 5470 N N . ALA B 1 345 ? -9.203 -34.562 -6.527 1 91.94 345 ALA B N 1
ATOM 5471 C CA . ALA B 1 345 ? -8.805 -35.156 -7.797 1 91.94 345 ALA B CA 1
ATOM 5472 C C . ALA B 1 345 ? -8.539 -34.094 -8.852 1 91.94 345 ALA B C 1
ATOM 5474 O O . ALA B 1 345 ? -7.578 -34.219 -9.617 1 91.94 345 ALA B O 1
ATOM 5475 N N . VAL B 1 346 ? -9.336 -33.125 -8.891 1 95.56 346 VAL B N 1
ATOM 5476 C CA . VAL B 1 346 ? -9.195 -32.062 -9.883 1 95.56 346 VAL B CA 1
ATOM 5477 C C . VAL B 1 346 ? -7.938 -31.25 -9.586 1 95.56 346 VAL B C 1
ATOM 5479 O O . VAL B 1 346 ? -7.133 -31 -10.484 1 95.56 346 VAL B O 1
ATOM 5482 N N . SER B 1 347 ? -7.75 -30.891 -8.344 1 95.12 347 SER B N 1
ATOM 5483 C CA . SER B 1 347 ? -6.562 -30.141 -7.941 1 95.12 347 SER B CA 1
ATOM 5484 C C . SER B 1 347 ? -5.285 -30.891 -8.289 1 95.12 347 SER B C 1
ATOM 5486 O O . SER B 1 347 ? -4.332 -30.312 -8.805 1 95.12 347 SER B O 1
ATOM 5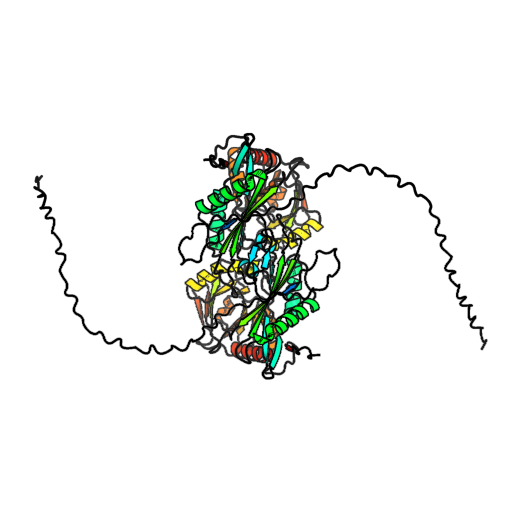488 N N . GLN B 1 348 ? -5.273 -32.125 -8 1 94.06 348 GLN B N 1
ATOM 5489 C CA . GLN B 1 348 ? -4.102 -32.969 -8.258 1 94.06 348 GLN B CA 1
ATOM 5490 C C . GLN B 1 348 ? -3.805 -33.031 -9.758 1 94.06 348 GLN B C 1
ATOM 5492 O O . GLN B 1 348 ? -2.645 -32.969 -10.172 1 94.06 348 GLN B O 1
ATOM 5497 N N . LYS B 1 349 ? -4.84 -33.25 -10.477 1 95.75 349 LYS B N 1
ATOM 5498 C CA . LYS B 1 349 ? -4.68 -33.344 -11.93 1 95.75 349 LYS B CA 1
ATOM 5499 C C . LYS B 1 349 ? -4.098 -32.062 -12.5 1 95.75 349 LYS B C 1
ATOM 5501 O O . LYS B 1 349 ? -3.127 -32.094 -13.266 1 95.75 349 LYS B O 1
ATOM 5506 N N . LEU B 1 350 ? -4.684 -30.953 -12.164 1 97.19 350 LEU B N 1
ATOM 5507 C CA . LEU B 1 350 ? -4.238 -29.672 -12.688 1 97.19 350 LEU B CA 1
ATOM 5508 C C . LEU B 1 350 ? -2.828 -29.344 -12.203 1 97.19 350 LEU B C 1
ATOM 5510 O O . LEU B 1 350 ? -2.014 -28.812 -12.969 1 97.19 350 LEU B O 1
ATOM 5514 N N . TYR B 1 351 ? -2.568 -29.656 -10.93 1 96.12 351 TYR B N 1
ATOM 5515 C CA . TYR B 1 351 ? -1.225 -29.5 -10.391 1 96.12 351 TYR B CA 1
ATOM 5516 C C . TYR B 1 351 ? -0.21 -30.297 -11.195 1 96.12 351 TYR B C 1
ATOM 5518 O O . TYR B 1 351 ? 0.842 -29.781 -11.57 1 96.12 351 TYR B O 1
ATOM 5526 N N . SER B 1 352 ? -0.513 -31.5 -11.445 1 95.19 352 SER B N 1
ATOM 5527 C CA . SER B 1 352 ? 0.395 -32.406 -12.148 1 95.19 352 SER B CA 1
ATOM 5528 C C . SER B 1 352 ? 0.673 -31.922 -13.562 1 95.19 352 SER B C 1
ATOM 5530 O O . SER B 1 352 ? 1.829 -31.859 -13.992 1 95.19 352 SER B O 1
ATOM 5532 N N . VAL B 1 353 ? -0.344 -31.594 -14.234 1 96.69 353 VAL B N 1
ATOM 5533 C CA . VAL B 1 353 ? -0.181 -31.188 -15.617 1 96.69 353 VAL B CA 1
ATOM 5534 C C . VAL B 1 353 ? 0.676 -29.922 -15.688 1 96.69 353 VAL B C 1
ATOM 5536 O O . VAL B 1 353 ? 1.644 -29.859 -16.453 1 96.69 353 VAL B O 1
ATOM 5539 N N . LEU B 1 354 ? 0.375 -28.906 -14.891 1 97 354 LEU B N 1
ATOM 5540 C CA . LEU B 1 354 ? 1.089 -27.641 -14.984 1 97 354 LEU B CA 1
ATOM 5541 C C . LEU B 1 354 ? 2.539 -27.797 -14.539 1 97 354 LEU B C 1
ATOM 5543 O O . LEU B 1 354 ? 3.451 -27.281 -15.18 1 97 354 LEU B O 1
ATOM 5547 N N . THR B 1 355 ? 2.797 -28.531 -13.469 1 95.5 355 THR B N 1
ATOM 5548 C CA . THR B 1 355 ? 4.164 -28.672 -12.969 1 95.5 355 THR B CA 1
ATOM 5549 C C . THR B 1 355 ? 5.012 -29.5 -13.938 1 95.5 355 THR B C 1
ATOM 5551 O O . THR B 1 355 ? 6.195 -29.203 -14.133 1 95.5 355 THR B O 1
ATOM 5554 N N . ARG B 1 356 ? 4.441 -30.531 -14.539 1 96.12 356 ARG B N 1
ATOM 5555 C CA . ARG B 1 356 ? 5.172 -31.328 -15.523 1 96.12 356 ARG B CA 1
ATOM 5556 C C . ARG B 1 356 ? 5.535 -30.484 -16.734 1 96.12 356 ARG B C 1
ATOM 5558 O O . ARG B 1 356 ? 6.609 -30.656 -17.328 1 96.12 356 ARG B O 1
ATOM 5565 N N . LEU B 1 357 ? 4.617 -29.609 -17.062 1 96.5 357 LEU B N 1
ATOM 5566 C CA . LEU B 1 357 ? 4.902 -28.672 -18.141 1 96.5 357 LEU B CA 1
ATOM 5567 C C . LEU B 1 357 ? 6.039 -27.734 -17.75 1 96.5 357 LEU B C 1
ATOM 5569 O O . LEU B 1 357 ? 6.977 -27.531 -18.516 1 96.5 357 LEU B O 1
ATOM 5573 N N . GLN B 1 358 ? 5.984 -27.141 -16.609 1 96.44 358 GLN B N 1
ATOM 5574 C CA . GLN B 1 358 ? 6.988 -26.203 -16.109 1 96.44 358 GLN B CA 1
ATOM 5575 C C . GLN B 1 358 ? 8.367 -26.844 -16.047 1 96.44 358 GLN B C 1
ATOM 5577 O O . GLN B 1 358 ? 9.375 -26.203 -16.328 1 96.44 358 GLN B O 1
ATOM 5582 N N . MET B 1 359 ? 8.438 -28.172 -15.758 1 95.75 359 MET B N 1
ATOM 5583 C CA . MET B 1 359 ? 9.695 -28.875 -15.555 1 95.75 359 MET B CA 1
ATOM 5584 C C . MET B 1 359 ? 10.18 -29.516 -16.859 1 95.75 359 MET B C 1
ATOM 5586 O O . MET B 1 359 ? 11.242 -30.141 -16.891 1 95.75 359 MET B O 1
ATOM 5590 N N . GLY B 1 360 ? 9.406 -29.406 -17.859 1 95.44 360 GLY B N 1
ATOM 5591 C CA . GLY B 1 360 ? 9.789 -29.938 -19.156 1 95.44 360 GLY B CA 1
ATOM 5592 C C . GLY B 1 360 ? 9.609 -31.438 -19.25 1 95.44 360 GLY B C 1
ATOM 5593 O O . GLY B 1 360 ? 10.289 -32.094 -20.047 1 95.44 360 GLY B O 1
ATOM 5594 N N . LEU B 1 361 ? 8.727 -31.984 -18.5 1 96.38 361 LEU B N 1
ATOM 5595 C CA . LEU B 1 361 ? 8.516 -33.438 -18.469 1 96.38 361 LEU B CA 1
ATOM 5596 C C . LEU B 1 361 ? 7.465 -33.844 -19.484 1 96.38 361 LEU B C 1
ATOM 5598 O O . LEU B 1 361 ? 7.348 -35.031 -19.812 1 96.38 361 LEU B O 1
ATOM 5602 N N . ILE B 1 362 ? 6.688 -32.938 -19.922 1 95.31 362 ILE B N 1
ATOM 5603 C CA . ILE B 1 362 ? 5.742 -33.219 -21 1 95.31 362 ILE B CA 1
ATOM 5604 C C . ILE B 1 362 ? 5.914 -32.188 -22.109 1 95.31 362 ILE B C 1
ATOM 5606 O O . ILE B 1 362 ? 6.535 -31.125 -21.891 1 95.31 362 ILE B O 1
ATOM 5610 N N . GLU B 1 363 ? 5.332 -32.469 -23.266 1 94.19 363 GLU B N 1
ATOM 5611 C CA . GLU B 1 363 ? 5.445 -31.562 -24.406 1 94.19 363 GLU B CA 1
ATOM 5612 C C . GLU B 1 363 ? 4.695 -30.266 -24.141 1 94.19 363 GLU B C 1
ATOM 5614 O O . GLU B 1 363 ? 3.562 -30.281 -23.656 1 94.19 363 GLU B O 1
ATOM 5619 N N . ASP B 1 364 ? 5.391 -29.203 -24.406 1 94.5 364 ASP B N 1
ATOM 5620 C CA . ASP B 1 364 ? 4.781 -27.875 -24.281 1 94.5 364 ASP B CA 1
ATOM 5621 C C . ASP B 1 364 ? 4.047 -27.484 -25.562 1 94.5 364 ASP B C 1
ATOM 5623 O O . ASP B 1 364 ? 4.586 -26.75 -26.391 1 94.5 364 ASP B O 1
ATOM 5627 N N . LYS B 1 365 ? 2.842 -27.797 -25.672 1 91.5 365 LYS B N 1
ATOM 5628 C CA . LYS B 1 365 ? 2.045 -27.531 -26.859 1 91.5 365 LYS B CA 1
ATOM 5629 C C . LYS B 1 365 ? 1.578 -26.078 -26.906 1 91.5 365 LYS B C 1
ATOM 5631 O O . LYS B 1 365 ? 1.117 -25.609 -27.938 1 91.5 365 LYS B O 1
ATOM 5636 N N . MET B 1 366 ? 1.729 -25.359 -25.828 1 91.62 366 MET B N 1
ATOM 5637 C CA . MET B 1 366 ? 1.21 -24 -25.719 1 91.62 366 MET B CA 1
ATOM 5638 C C . MET B 1 366 ? 2.334 -22.984 -25.859 1 91.62 366 MET B C 1
ATOM 5640 O O . MET B 1 366 ? 2.082 -21.766 -25.859 1 91.62 366 MET B O 1
ATOM 5644 N N . ASP B 1 367 ? 3.537 -23.422 -25.891 1 94.25 367 ASP B N 1
ATOM 5645 C CA . ASP B 1 367 ? 4.715 -22.578 -26.031 1 94.25 367 ASP B CA 1
ATOM 5646 C C . ASP B 1 367 ? 4.867 -21.656 -24.828 1 94.25 367 ASP B C 1
ATOM 5648 O O . ASP B 1 367 ? 5.039 -20.438 -24.984 1 94.25 367 ASP B O 1
ATOM 5652 N N . TRP B 1 368 ? 4.719 -22.281 -23.672 1 97.12 368 TRP B N 1
ATOM 5653 C CA . TRP B 1 368 ? 4.746 -21.5 -22.438 1 97.12 368 TRP B CA 1
ATOM 5654 C C . TRP B 1 368 ? 6.145 -21.5 -21.828 1 97.12 368 TRP B C 1
ATOM 5656 O O . TRP B 1 368 ? 6.449 -20.688 -20.953 1 97.12 368 TRP B O 1
ATOM 5666 N N . THR B 1 369 ? 6.961 -22.391 -22.234 1 97.25 369 THR B N 1
ATOM 5667 C CA . THR B 1 369 ? 8.281 -22.5 -21.625 1 97.25 369 THR B CA 1
ATOM 5668 C C . THR B 1 369 ? 9.359 -21.953 -22.547 1 97.25 369 THR B C 1
ATOM 5670 O O . THR B 1 369 ? 9.242 -22.031 -23.781 1 97.25 369 THR B O 1
ATOM 5673 N N . MET B 1 370 ? 10.352 -21.328 -21.922 1 96.81 370 MET B N 1
ATOM 5674 C CA . MET B 1 370 ? 11.508 -20.781 -22.625 1 96.81 370 MET B CA 1
ATOM 5675 C C . MET B 1 370 ? 12.797 -21.438 -22.141 1 96.81 370 MET B C 1
ATOM 5677 O O . MET B 1 370 ? 13.141 -21.359 -20.969 1 96.81 370 MET B O 1
ATOM 5681 N N . GLU B 1 371 ? 13.477 -22.078 -23.047 1 96.12 371 GLU B N 1
ATOM 5682 C CA . GLU B 1 371 ? 14.727 -22.75 -22.703 1 96.12 371 GLU B CA 1
ATOM 5683 C C . GLU B 1 371 ? 15.914 -21.797 -22.781 1 96.12 371 GLU B C 1
ATOM 5685 O O . GLU B 1 371 ? 16.031 -21.031 -23.734 1 96.12 371 GLU B O 1
ATOM 5690 N N . LEU B 1 372 ? 16.703 -21.844 -21.641 1 94.31 372 LEU B N 1
ATOM 5691 C CA . LEU B 1 372 ? 17.922 -21.016 -21.625 1 94.31 372 LEU B CA 1
ATOM 5692 C C . LEU B 1 372 ? 19.109 -21.812 -22.141 1 94.31 372 LEU B C 1
ATOM 5694 O O . LEU B 1 372 ? 19.344 -22.938 -21.734 1 94.31 372 LEU B O 1
ATOM 5698 N N . LYS B 1 373 ? 19.688 -21.438 -23.281 1 76.75 373 LYS B N 1
ATOM 5699 C CA . LYS B 1 373 ? 20.875 -22.078 -23.844 1 76.75 373 LYS B CA 1
ATOM 5700 C C . LYS B 1 373 ? 22.156 -21.375 -23.375 1 76.75 373 LYS B C 1
ATOM 5702 O O . LYS B 1 373 ? 22.234 -20.156 -23.391 1 76.75 373 LYS B O 1
ATOM 5707 N N . PRO B 1 374 ? 22.984 -22.234 -22.625 1 60.34 374 PRO B N 1
ATOM 5708 C CA . PRO B 1 374 ? 24.25 -21.594 -22.281 1 60.34 374 PRO B CA 1
ATOM 5709 C C . PRO B 1 374 ? 24.906 -20.891 -23.484 1 60.34 374 PRO B C 1
ATOM 5711 O O . PRO B 1 374 ? 24.688 -21.297 -24.625 1 60.34 374 PRO B O 1
ATOM 5714 N N . ALA B 1 375 ? 25.172 -19.562 -23.359 1 47.88 375 ALA B N 1
ATOM 5715 C CA . ALA B 1 375 ? 25.969 -18.984 -24.438 1 47.88 375 ALA B CA 1
ATOM 5716 C C . ALA B 1 375 ? 27.062 -19.953 -24.891 1 47.88 375 ALA B C 1
ATOM 5718 O O . ALA B 1 375 ? 27.719 -20.594 -24.062 1 47.88 375 ALA B O 1
ATOM 5719 N N . LYS B 1 376 ? 26.938 -20.391 -26.078 1 40.38 376 LYS B N 1
ATOM 5720 C CA . LYS B 1 376 ? 28.078 -21.109 -26.641 1 40.38 376 LYS B CA 1
ATOM 5721 C C . LYS B 1 376 ? 29.406 -20.469 -26.203 1 40.38 376 LYS B C 1
ATOM 5723 O O . LYS B 1 376 ? 29.547 -19.25 -26.266 1 40.38 376 LYS B O 1
ATOM 5728 N N . ALA B 1 377 ? 29.984 -21.109 -25.219 1 34.12 377 ALA B N 1
ATOM 5729 C CA . ALA B 1 377 ? 31.391 -20.703 -25.078 1 34.12 377 ALA B CA 1
ATOM 5730 C C . ALA B 1 377 ? 32 -20.344 -26.422 1 34.12 377 ALA B C 1
ATOM 5732 O O . ALA B 1 377 ? 32.156 -21.219 -27.281 1 34.12 377 ALA B O 1
ATOM 5733 N N . TYR B 1 378 ? 31.594 -19.141 -26.859 1 28.62 378 TYR B N 1
ATOM 5734 C CA . TYR B 1 378 ? 32.594 -18.797 -27.875 1 28.62 378 TYR B CA 1
ATOM 5735 C C . TYR B 1 378 ? 33.969 -18.656 -27.25 1 28.62 378 TYR B C 1
ATOM 5737 O O . TYR B 1 378 ? 34.094 -18.219 -26.109 1 28.62 378 TYR B O 1
#

Foldseek 3Di:
DDPPDPPPPDVPPPPPPPDDPDPDPPPPDPPPPPPPPPDPPPPPPQPQFFQKQKQWDDFPPDDPPDSPPPRDTGDDDDFDCQFCCNPVQLKFKDKFWWAQAPVGWIKTFQQLVRQVQVCVLCVVSVHDGDDSVVRVVQQLVQCLVVVVQADDFPFFTKMKMKMKGRRAGDDDPDGRRTIIIIMTITTDGAPDPPDFAAFEEEEDQPDAQFAVVGQLQHRTPVRQVSQVVVQVVCVVVPGRWYWYDYNPPSWFTADTNAWFKWFADPLEIEGEADRRNHHPAPLVVVLCVLSVVVPGHYYHHGHTPVSLQVTQWMWIADNRNSIHTHQWYDYPNDIDGHPVRDRDPSRVVSSVVVVCVSRVVDDDPPPRMDIRDDPPPD/DDPDDPDPDDPPPPPPDPDPPDPDPDPPDPPPPPPPPPDPPPPPPQPQFFQKQKQWDDFPPDDPPDSPPPRDTGDDDDFDCQFCCNPVQLKFKDKFWWAQAPVGWIKTFQQLVRQVQVCVLCVVSVHDGDDSVVRVVQQLVQCLVVVVQADPFPFFTKMKMKMKGRRAGDDDPDGRRTIIIIMTITTDGAPCPPDFAAFEEEEDQPDAQFAVVGQLQHRTPVRQVSQVVVQVVCVVVPGRWYWYAYNPPSWFTADTSAWFKWFADPLEIEGEADRRNHHPAPLVVVLCVLSVVVPGHYYHHGHTPVSLQVTQWMWIADNRNSIHTHQWYDYPNDIDGHPVRDRDPSRVVSSVVVVCVSRVVDDDPPPRMDIRDDPPPD

Organism: Rubus argutus (NCBI:txid59490)

Nearest PDB structures (foldseek):
  2coi-assembly1_B  TM=9.289E-01  e=4.133E-31  Homo sapiens
  7nwb-assembly2_C  TM=9.452E-01  e=1.911E-30  Homo sapiens
  2cog-assembly1_B  TM=9.290E-01  e=1.193E-30  Homo sapiens
  5bwt-assembly1_B  TM=9.331E-01  e=2.150E-30  Homo sapiens
  5i5t-assembly1_B  TM=9.339E-01  e=1.900E-29  Homo sapiens

Radius of gyration: 33.0 Å; Cα contacts (8 Å, |Δi|>4): 1567; chains: 2; bounding box: 73×83×157 Å

Secondary structure (DSSP, 8-state):
---------------------------------------------------EE--B---SSS--------EE-S--EEE-TTBHHHHH--EEE--EEEEE-TTS-EEEE-HHHHHHHHHHHHHHTT-----HHHHHHHHHHHHHHTGGGSPPTTS-EEEEEEEEEE-SB-SSSS--S-EEEEEEEEEE--S-TTS---EEEEEESS--S--TTSSTTS-BGGGTGGGHHHHHHHHHTT-SEEEEE-TTTS-BEEEESS-EEEEEETTEEEE---SSSS---HHHHHHHHHHHHTT-EEEESPPBGGGGGT-SEEEEEETTTEEEEEEEEEETTEEEE-GGGS--HHHHHHHHHHHHHHTTSS--TT--EEEE------/---------------------------------------------------EE--B---SSS--------EE-S--EEE-TTBHHHHH--EEE--EEEEE-TTS-EEEE-HHHHHHHHHHHHHHTT-----HHHHHHHHHHHHHHTGGGSPPTTS-EEEEEEEEEE-SB-SSSS--S-EEEEEEEEEE--S-TTS---EEEEEESS--S--TTSSTTS-BGGGTGGGHHHHHHHHHTT-SEEEEE-TTTS-BEEEESS-EEEEEETTEEEE---SSSS---HHHHHHHHHHHHTTPEEEESPPBGGGGGT-SEEEEEETTTEEEEEEEEEETTEEEE-GGGS--HHHHHHHHHHHHHHTTSS--TT--EEEE------

Solvent-accessible surface area (backbone atoms only — not comparable to full-atom values): 41406 Å² total; per-residue (Å²): 135,84,79,80,79,80,77,76,77,79,75,74,76,77,74,78,73,77,71,79,78,75,79,75,74,75,77,72,76,77,72,75,72,76,71,77,77,70,76,73,72,68,70,72,67,75,64,69,50,33,40,37,37,55,42,71,56,70,53,89,79,64,74,80,64,69,74,63,77,57,69,41,71,60,58,61,42,76,36,44,75,43,5,16,30,68,56,24,20,32,27,35,52,53,72,46,53,33,23,27,25,90,89,64,46,36,27,34,55,43,56,60,58,54,29,49,52,49,35,54,34,20,56,56,49,56,42,85,63,65,53,51,66,57,42,44,50,50,50,50,52,52,47,64,75,42,47,88,52,39,29,56,60,88,55,27,25,21,35,37,35,44,33,41,33,20,48,17,66,43,88,63,98,59,71,40,72,29,46,36,37,32,33,34,37,33,61,39,63,55,78,52,81,88,45,80,65,56,39,34,33,33,52,37,85,66,43,24,83,36,28,65,55,38,56,28,37,34,61,37,13,32,63,47,25,67,43,43,41,62,32,50,56,29,41,76,73,73,26,70,30,38,35,26,28,37,64,70,78,59,42,30,46,49,35,36,83,82,31,44,48,39,40,26,46,88,62,34,35,38,26,45,51,75,79,37,46,33,60,78,45,65,46,48,55,49,48,54,54,51,40,43,74,72,68,33,46,74,42,72,34,86,35,52,56,71,52,64,79,68,37,54,34,37,33,31,25,25,75,81,57,48,48,37,33,36,32,30,44,35,47,97,90,42,73,45,73,23,51,88,82,44,65,31,70,66,51,52,51,54,37,50,54,52,51,34,42,55,43,62,74,43,86,64,87,77,68,46,65,44,76,53,69,76,73,71,85,118,140,86,83,80,82,82,76,85,80,84,80,79,78,79,77,80,77,82,77,77,80,76,80,75,77,75,77,74,73,77,70,73,73,77,71,75,78,72,75,76,75,69,70,72,66,75,65,68,50,32,39,38,36,55,43,70,55,68,51,89,79,63,74,81,64,69,75,64,77,58,67,41,70,60,57,61,42,76,36,45,74,44,5,16,30,68,57,23,20,32,28,35,50,51,72,47,52,32,24,26,25,89,88,63,46,37,26,34,55,45,55,60,58,55,27,50,50,48,36,54,33,19,58,57,48,56,43,85,62,66,53,51,65,58,40,44,50,51,50,50,51,51,47,63,75,42,49,87,50,39,29,57,60,86,55,26,25,21,36,37,36,44,35,41,30,20,48,18,64,42,89,63,98,60,70,40,72,29,46,37,37,31,34,31,38,33,61,39,63,57,78,52,81,86,44,78,64,58,38,33,35,33,52,38,85,67,44,25,84,37,30,65,55,37,58,28,38,34,61,38,14,33,64,48,25,68,43,42,41,62,33,50,55,30,41,76,73,72,26,70,30,39,35,26,27,37,66,70,79,60,42,31,45,49,35,35,82,82,28,43,46,40,41,28,48,88,60,35,35,38,27,44,50,77,77,36,46,35,60,78,44,64,46,48,54,49,47,53,54,51,40,43,74,73,70,34,47,74,43,72,35,88,36,52,56,70,52,66,78,68,38,55,31,38,34,30,25,26,75,81,57,47,49,38,33,36,32,29,42,34,46,96,90,43,73,42,75,20,50,89,83,45,65,31,70,66,51,50,50,54,37,49,53,52,50,32,42,55,41,61,74,44,85,64,88,78,67,48,66,44,76,54,70,78,73,71,84,119